Protein AF-0000000084948278 (afdb_homodimer)

Organism: Flavobacterium columnare (strain ATCC 49512 / CIP 103533 / TG 44/87) (NCBI:txid1041826)

Sequence (436 aa):
MIMINELKKLYKKIFVKELPMYQRIDGFWVQYVNKKSIENRFEFFKQICDGKDIIHFGCNDWPIFKPEYNLHIFLSKVTRSIHGFDVDVEGLEHLKAHVDQPYFSNFNDLKENRYDICIVPETIEHVDNVRTFLEGIESVNAQTFYITAPNCFSKRHIKRNHYEDDSFIEIVHPDHNYWFSPFTLKNVIEKYTSLKVEEILLLEGDTMVCCRAVKTNAMIMINELKKLYKKIFVKELPMYQRIDGFWVQYVNKKSIENRFEFFKQICDGKDIIHFGCNDWPIFKPEYNLHIFLSKVTRSIHGFDVDVEGLEHLKAHVDQPYFSNFNDLKENRYDICIVPETIEHVDNVRTFLEGIESVNAQTFYITAPNCFSKRHIKRNHYEDDSFIEIVHPDHNYWFSPFTLKNVIEKYTSLKVEEILLLEGDTMVCCRAVKTNA

Nearest PDB structures (foldseek):
  8gzf-assembly1_A  TM=6.384E-01  e=8.258E-06  Homo sapiens
  4qnu-assembly1_A  TM=5.700E-01  e=2.543E-06  Escherichia coli APEC O1
  4qnu-assembly8_H  TM=5.704E-01  e=2.706E-06  Escherichia coli APEC O1
  8x8i-assembly1_C  TM=5.701E-01  e=5.351E-06  Acinetobacter baumannii
  8x8i-assembly1_B  TM=5.511E-01  e=1.356E-05  Acinetobacter baumannii

Solvent-accessible surface area (backbone atoms only — not comparable to full-atom values): 23169 Å² total; per-residue (Å²): 114,69,67,58,54,52,45,47,53,48,40,46,64,69,65,50,70,76,71,57,57,74,78,72,49,68,68,75,33,49,40,80,35,67,34,44,77,42,55,55,51,68,61,52,53,44,64,76,38,48,65,29,36,33,36,32,35,52,45,54,50,81,88,71,66,45,77,93,74,32,64,50,60,60,43,57,76,46,28,67,39,57,34,33,28,35,79,53,59,72,47,46,59,59,46,41,76,76,47,87,54,63,70,40,67,51,73,78,78,42,70,88,50,75,28,53,32,35,38,31,54,68,37,68,36,56,50,55,34,53,37,64,51,44,42,51,59,64,67,49,48,45,60,34,36,39,42,24,30,54,17,53,79,14,69,63,57,54,64,52,36,44,82,52,89,52,32,39,39,38,69,43,65,81,66,42,40,40,38,29,39,73,57,22,48,51,43,42,48,43,72,51,36,70,37,43,71,77,44,37,35,23,26,49,72,37,40,25,29,32,36,35,27,30,71,58,81,128,114,69,65,59,55,51,44,47,53,47,41,46,66,70,64,51,71,76,69,56,56,72,78,72,50,67,68,74,33,50,41,80,35,66,35,45,78,42,56,55,52,67,60,52,52,43,64,76,39,48,66,29,37,31,38,32,36,52,46,56,49,81,88,71,67,46,78,94,74,33,64,52,61,59,40,57,75,48,28,68,39,57,34,35,28,35,78,53,60,72,48,47,59,59,48,41,78,78,46,88,54,63,72,41,68,50,74,80,78,43,70,87,51,74,29,52,31,35,37,31,53,67,37,67,37,56,50,56,34,52,38,64,51,45,42,51,58,64,67,49,49,44,60,34,34,41,43,24,32,54,18,54,80,15,67,62,56,53,64,51,36,45,81,53,90,52,31,38,38,42,70,43,64,80,67,38,39,40,38,27,39,71,58,21,48,51,43,42,48,42,70,51,37,70,36,43,70,78,44,36,33,24,25,48,72,36,39,26,28,32,36,36,28,31,71,58,81,125

InterPro domains:
  IPR029063 S-adenosyl-L-methionine-dependent methyltransferase superfamily [G3DSA:3.40.50.150] (20-204)
  IPR029063 S-adenosyl-L-methionine-dependent methyltransferase superfamily [SSF53335] (39-201)

Structure (mmCIF, N/CA/C/O backbone):
data_AF-0000000084948278-model_v1
#
loop_
_entity.id
_entity.type
_entity.pdbx_description
1 polymer 'Methyltransferase domain-containing protein'
#
loop_
_atom_site.group_PDB
_atom_site.id
_atom_site.type_symbol
_atom_site.label_atom_id
_atom_site.label_alt_id
_atom_site.label_comp_id
_atom_site.label_asym_id
_atom_site.label_entity_id
_atom_site.label_seq_id
_atom_site.pdbx_PDB_ins_code
_atom_site.Cartn_x
_atom_site.Cartn_y
_atom_site.Cartn_z
_atom_site.occupancy
_atom_site.B_iso_or_equiv
_atom_site.auth_seq_id
_atom_site.auth_comp_id
_atom_site.auth_asym_id
_atom_site.auth_atom_id
_atom_site.pdbx_PDB_model_num
ATOM 1 N N . MET A 1 1 ? 35.719 -34.5 22.312 1 43.5 1 MET A N 1
ATOM 2 C CA . MET A 1 1 ? 35.312 -34.156 20.953 1 43.5 1 MET A CA 1
ATOM 3 C C . MET A 1 1 ? 33.906 -33.562 20.938 1 43.5 1 MET A C 1
ATOM 5 O O . MET A 1 1 ? 33.656 -32.625 20.156 1 43.5 1 MET A O 1
ATOM 9 N N . ILE A 1 2 ? 33 -34 21.797 1 55.88 2 ILE A N 1
ATOM 10 C CA . ILE A 1 2 ? 31.656 -33.469 21.969 1 55.88 2 ILE A CA 1
ATOM 11 C C . ILE A 1 2 ? 31.688 -32.094 22.625 1 55.88 2 ILE A C 1
ATOM 13 O O . ILE A 1 2 ? 31 -31.172 22.188 1 55.88 2 ILE A O 1
ATOM 17 N N . MET A 1 3 ? 32.625 -31.859 23.547 1 58.88 3 MET A N 1
ATOM 18 C CA . MET A 1 3 ? 32.719 -30.594 24.266 1 58.88 3 MET A CA 1
ATOM 19 C C . MET A 1 3 ? 33.219 -29.484 23.344 1 58.88 3 MET A C 1
ATOM 21 O O . MET A 1 3 ? 32.812 -28.328 23.5 1 58.88 3 MET A O 1
ATOM 25 N N . ILE A 1 4 ? 34.125 -29.812 22.422 1 58.16 4 ILE A N 1
ATOM 26 C CA . ILE A 1 4 ? 34.656 -28.781 21.531 1 58.16 4 ILE A CA 1
ATOM 27 C C . ILE A 1 4 ? 33.594 -28.359 20.516 1 58.16 4 ILE A C 1
ATOM 29 O O . ILE A 1 4 ? 33.438 -27.172 20.219 1 58.16 4 ILE A O 1
ATOM 33 N N . ASN A 1 5 ? 32.75 -29.281 20.047 1 55.5 5 ASN A N 1
ATOM 34 C CA . ASN A 1 5 ? 31.703 -28.922 19.094 1 55.5 5 ASN A CA 1
ATOM 35 C C . ASN A 1 5 ? 30.609 -28.078 19.75 1 55.5 5 ASN A C 1
ATOM 37 O O . ASN A 1 5 ? 30.047 -27.188 19.109 1 55.5 5 ASN A O 1
ATOM 41 N N . GLU A 1 6 ? 30.25 -28.359 21 1 56.5 6 GLU A N 1
ATOM 42 C CA . GLU A 1 6 ? 29.297 -27.531 21.719 1 56.5 6 GLU A CA 1
ATOM 43 C C . GLU A 1 6 ? 29.875 -26.141 22 1 56.5 6 GLU A C 1
ATOM 45 O O . GLU A 1 6 ? 29.172 -25.141 21.938 1 56.5 6 GLU A O 1
ATOM 50 N N . LEU A 1 7 ? 31.125 -26.094 22.359 1 53 7 LEU A N 1
ATOM 51 C CA . LEU A 1 7 ? 31.766 -24.797 22.578 1 53 7 LEU A CA 1
ATOM 52 C C . LEU A 1 7 ? 31.844 -24 21.297 1 53 7 LEU A C 1
ATOM 54 O O . LEU A 1 7 ? 31.625 -22.781 21.297 1 53 7 LEU A O 1
ATOM 58 N N . LYS A 1 8 ? 32.062 -24.562 20.203 1 51.5 8 LYS A N 1
ATOM 59 C CA . LYS A 1 8 ? 32.094 -23.875 18.906 1 51.5 8 LYS A CA 1
ATOM 60 C C . LYS A 1 8 ? 30.688 -23.375 18.547 1 51.5 8 LYS A C 1
ATOM 62 O O . LYS A 1 8 ? 30.547 -22.266 18.047 1 51.5 8 LYS A O 1
ATOM 67 N N . LYS A 1 9 ? 29.703 -24.172 18.781 1 54.25 9 LYS A N 1
ATOM 68 C CA . LYS A 1 9 ? 28.328 -23.719 18.609 1 54.25 9 LYS A CA 1
ATOM 69 C C . LYS A 1 9 ? 28.016 -22.578 19.578 1 54.25 9 LYS A C 1
ATOM 71 O O . LYS A 1 9 ? 27.359 -21.594 19.188 1 54.25 9 LYS A O 1
ATOM 76 N N . LEU A 1 10 ? 28.391 -22.719 20.812 1 50.72 10 LEU A N 1
ATOM 77 C CA . LEU A 1 10 ? 28.25 -21.656 21.797 1 50.72 10 LEU A CA 1
ATOM 78 C C . LEU A 1 10 ? 29.109 -20.453 21.438 1 50.72 10 LEU A C 1
ATOM 80 O O . LEU A 1 10 ? 28.672 -19.312 21.594 1 50.72 10 LEU A O 1
ATOM 84 N N . TYR A 1 11 ? 30.391 -20.703 21.094 1 49.78 11 TYR A N 1
ATOM 85 C CA . TYR A 1 11 ? 31.266 -19.609 20.641 1 49.78 11 TYR A CA 1
ATOM 86 C C . TYR A 1 11 ? 30.688 -18.922 19.422 1 49.78 11 TYR A C 1
ATOM 88 O O . TYR A 1 11 ? 30.688 -17.688 19.344 1 49.78 11 TYR A O 1
ATOM 96 N N . LYS A 1 12 ? 30.375 -19.688 18.359 1 47.22 12 LYS A N 1
ATOM 97 C CA . LYS A 1 12 ? 29.734 -19.047 17.219 1 47.22 12 LYS A CA 1
ATOM 98 C C . LYS A 1 12 ? 28.453 -18.344 17.641 1 47.22 12 LYS A C 1
ATOM 100 O O . LYS A 1 12 ? 28.125 -17.266 17.109 1 47.22 12 LYS A O 1
ATOM 105 N N . LYS A 1 13 ? 27.766 -18.859 18.422 1 51.56 13 LYS A N 1
ATOM 106 C CA . LYS A 1 13 ? 26.578 -18.203 18.969 1 51.56 13 LYS A CA 1
ATOM 107 C C . LYS A 1 13 ? 26.953 -16.984 19.797 1 51.56 13 LYS A C 1
ATOM 109 O O . LYS A 1 13 ? 26.234 -15.977 19.797 1 51.56 13 LYS A O 1
ATOM 114 N N . ILE A 1 14 ? 27.844 -17.078 20.703 1 49.47 14 ILE A N 1
ATOM 115 C CA . ILE A 1 14 ? 28.281 -16.016 21.594 1 49.47 14 ILE A CA 1
ATOM 116 C C . ILE A 1 14 ? 29.094 -14.977 20.812 1 49.47 14 ILE A C 1
ATOM 118 O O . ILE A 1 14 ? 28.922 -13.773 21.016 1 49.47 14 ILE A O 1
ATOM 122 N N . PHE A 1 15 ? 30.172 -15.383 20 1 49.66 15 PHE A N 1
ATOM 123 C CA . PHE A 1 15 ? 31.109 -14.398 19.484 1 49.66 15 PHE A CA 1
ATOM 124 C C . PHE A 1 15 ? 30.75 -14 18.047 1 49.66 15 PHE A C 1
ATOM 126 O O . PHE A 1 15 ? 31.25 -12.992 17.547 1 49.66 15 PHE A O 1
ATOM 133 N N . VAL A 1 16 ? 30.422 -14.852 17.25 1 47.84 16 VAL A N 1
ATOM 134 C CA . VAL A 1 16 ? 30.266 -14.32 15.898 1 47.84 16 VAL A CA 1
ATOM 135 C C . VAL A 1 16 ? 28.906 -13.672 15.75 1 47.84 16 VAL A C 1
ATOM 137 O O . VAL A 1 16 ? 27.875 -14.359 15.742 1 47.84 16 VAL A O 1
ATOM 140 N N . LYS A 1 17 ? 28.828 -12.531 16.234 1 54.38 17 LYS A N 1
ATOM 141 C CA . LYS A 1 17 ? 27.672 -11.688 15.984 1 54.38 17 LYS A CA 1
ATOM 142 C C . LYS A 1 17 ? 27.234 -11.766 14.523 1 54.38 17 LYS A C 1
ATOM 144 O O . LYS A 1 17 ? 27.984 -11.398 13.625 1 54.38 17 LYS A O 1
ATOM 149 N N . GLU A 1 18 ? 26.25 -12.68 14.203 1 65.69 18 GLU A N 1
ATOM 150 C CA . GLU A 1 18 ? 25.75 -12.727 12.836 1 65.69 18 GLU A CA 1
ATOM 151 C C . GLU A 1 18 ? 25.422 -11.328 12.312 1 65.69 18 GLU A C 1
ATOM 153 O O . GLU A 1 18 ? 24.828 -10.516 13.031 1 65.69 18 GLU A O 1
ATOM 158 N N . LEU A 1 19 ? 26.141 -10.922 11.266 1 77.38 19 LEU A N 1
ATOM 159 C CA . LEU A 1 19 ? 25.875 -9.641 10.617 1 77.38 19 LEU A CA 1
ATOM 160 C C . LEU A 1 19 ? 24.391 -9.477 10.305 1 77.38 19 LEU A C 1
ATOM 162 O O . LEU A 1 19 ? 23.719 -10.453 9.961 1 77.38 19 LEU A O 1
ATOM 166 N N . PRO A 1 20 ? 23.969 -8.281 10.672 1 81.31 20 PRO A N 1
ATOM 167 C CA . PRO A 1 20 ? 22.578 -8.031 10.273 1 81.31 20 PRO A CA 1
ATOM 168 C C . PRO A 1 20 ? 22.328 -8.328 8.797 1 81.31 20 PRO A C 1
ATOM 170 O O . PRO A 1 20 ? 23.25 -8.305 7.988 1 81.31 20 PRO A O 1
ATOM 173 N N . MET A 1 21 ? 21.172 -8.719 8.453 1 81.44 21 MET A N 1
ATOM 174 C CA . MET A 1 21 ? 20.797 -9.188 7.125 1 81.44 21 MET A CA 1
ATOM 175 C C . MET A 1 21 ? 21.25 -8.195 6.055 1 81.44 21 MET A C 1
ATOM 177 O O . MET A 1 21 ? 21.734 -8.602 4.992 1 81.44 21 MET A O 1
ATOM 181 N N . TYR A 1 22 ? 21.047 -6.902 6.34 1 83.19 22 TYR A N 1
ATOM 182 C CA . TYR A 1 22 ? 21.328 -5.902 5.316 1 83.19 22 TYR A CA 1
ATOM 183 C C . TYR A 1 22 ? 22.812 -5.898 4.945 1 83.19 22 TYR A C 1
ATOM 185 O O . TYR A 1 22 ? 23.203 -5.355 3.908 1 83.19 22 TYR A O 1
ATOM 193 N N . GLN A 1 23 ? 23.625 -6.52 5.711 1 83.88 23 GLN A N 1
ATOM 194 C CA . GLN A 1 23 ? 25.047 -6.602 5.41 1 83.88 23 GLN A CA 1
ATOM 195 C C . GLN A 1 23 ? 25.391 -7.926 4.738 1 83.88 23 GLN A C 1
ATOM 197 O O . GLN A 1 23 ? 26.516 -8.125 4.289 1 83.88 23 GLN A O 1
ATOM 202 N N . ARG A 1 24 ? 24.391 -8.789 4.594 1 84.38 24 ARG A N 1
ATOM 203 C CA . ARG A 1 24 ? 24.672 -10.148 4.125 1 84.38 24 ARG A CA 1
ATOM 204 C C . ARG A 1 24 ? 24 -10.406 2.783 1 84.38 24 ARG A C 1
ATOM 206 O O . ARG A 1 24 ? 24.219 -11.461 2.176 1 84.38 24 ARG A O 1
ATOM 213 N N . ILE A 1 25 ? 23.25 -9.477 2.395 1 86.62 25 ILE A N 1
ATOM 214 C CA . ILE A 1 25 ? 22.484 -9.742 1.174 1 86.62 25 ILE A CA 1
ATOM 215 C C . ILE A 1 25 ? 22.859 -8.711 0.109 1 86.62 25 ILE A C 1
ATOM 217 O O . ILE A 1 25 ? 23.578 -7.742 0.394 1 86.62 25 ILE A O 1
ATOM 221 N N . ASP A 1 26 ? 22.438 -8.992 -1.151 1 86.5 26 ASP A N 1
ATOM 222 C CA . ASP A 1 26 ? 22.688 -8.086 -2.271 1 86.5 26 ASP A CA 1
ATOM 223 C C . ASP A 1 26 ? 22.125 -6.695 -1.99 1 86.5 26 ASP A C 1
ATOM 225 O O . ASP A 1 26 ? 20.984 -6.562 -1.517 1 86.5 26 ASP A O 1
ATOM 229 N N . GLY A 1 27 ? 22.906 -5.676 -2.281 1 89.19 27 GLY A N 1
ATOM 230 C CA . GLY A 1 27 ? 22.531 -4.285 -2.062 1 89.19 27 GLY A CA 1
ATOM 231 C C . GLY A 1 27 ? 21.266 -3.887 -2.799 1 89.19 27 GLY A C 1
ATOM 232 O O . GLY A 1 27 ? 20.625 -2.891 -2.451 1 89.19 27 GLY A O 1
ATOM 233 N N . PHE A 1 28 ? 20.875 -4.664 -3.799 1 90.31 28 PHE A N 1
ATOM 234 C CA . PHE A 1 28 ? 19.656 -4.426 -4.562 1 90.31 28 PHE A CA 1
ATOM 235 C C . PHE A 1 28 ? 18.438 -4.398 -3.645 1 90.31 28 PHE A C 1
ATOM 237 O O . PHE A 1 28 ? 17.531 -3.598 -3.842 1 90.31 28 PHE A O 1
ATOM 244 N N . TRP A 1 29 ? 18.484 -5.152 -2.572 1 92.94 29 TRP A N 1
ATOM 245 C CA . TRP A 1 29 ? 17.328 -5.359 -1.708 1 92.94 29 TRP A CA 1
ATOM 246 C C . TRP A 1 29 ? 17.359 -4.41 -0.515 1 92.94 29 TRP A C 1
ATOM 248 O O . TRP A 1 29 ? 16.406 -4.34 0.257 1 92.94 29 TRP A O 1
ATOM 258 N N . VAL A 1 30 ? 18.453 -3.748 -0.337 1 95.69 30 VAL A N 1
ATOM 259 C CA . VAL A 1 30 ? 18.672 -2.967 0.877 1 95.69 30 VAL A CA 1
ATOM 260 C C . VAL A 1 30 ? 18.375 -1.493 0.6 1 95.69 30 VAL A C 1
ATOM 262 O O . VAL A 1 30 ? 19.062 -0.864 -0.218 1 95.69 30 VAL A O 1
ATOM 265 N N . GLN A 1 31 ? 17.422 -0.916 1.233 1 97.31 31 GLN A N 1
ATOM 266 C CA . GLN A 1 31 ? 17.062 0.49 1.085 1 97.31 31 GLN A CA 1
ATOM 267 C C . GLN A 1 31 ? 17.328 1.266 2.373 1 97.31 31 GLN A C 1
ATOM 269 O O . GLN A 1 31 ? 16.734 0.963 3.416 1 97.31 31 GLN A O 1
ATOM 274 N N . TYR A 1 32 ? 18.156 2.248 2.311 1 96.19 32 TYR A N 1
ATOM 275 C CA . TYR A 1 32 ? 18.484 3.104 3.445 1 96.19 32 TYR A CA 1
ATOM 276 C C . TYR A 1 32 ? 17.672 4.383 3.422 1 96.19 32 TYR A C 1
ATOM 278 O O . TYR A 1 32 ? 17.594 5.07 2.398 1 96.19 32 TYR A O 1
ATOM 286 N N . VAL A 1 33 ? 17.031 4.645 4.551 1 97.38 33 VAL A N 1
ATOM 287 C CA . VAL A 1 33 ? 16.266 5.879 4.684 1 97.38 33 VAL A CA 1
ATOM 288 C C . VAL A 1 33 ? 16.703 6.629 5.941 1 97.38 33 VAL A C 1
ATOM 290 O O . VAL A 1 33 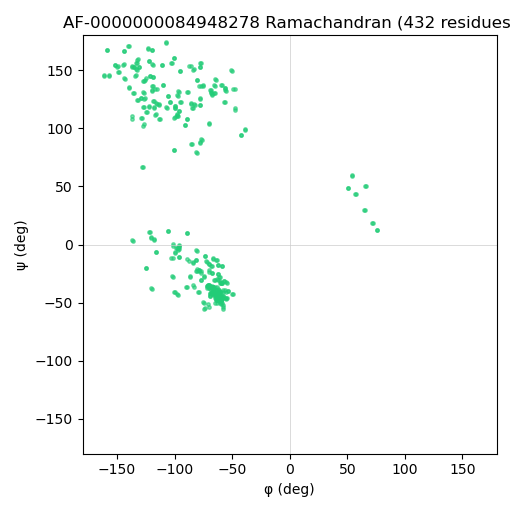? 16.625 6.098 7.051 1 97.38 33 VAL A O 1
ATOM 293 N N . ASN A 1 34 ? 17.25 7.875 5.742 1 98.12 34 ASN A N 1
ATOM 294 C CA . ASN A 1 34 ? 17.469 8.742 6.898 1 98.12 34 ASN A CA 1
ATOM 295 C C . ASN A 1 34 ? 16.141 9.211 7.5 1 98.12 34 ASN A C 1
ATOM 297 O O . ASN A 1 34 ? 15.211 9.547 6.773 1 98.12 34 ASN A O 1
ATOM 301 N N . LYS A 1 35 ? 16.078 9.086 8.828 1 98.25 35 LYS A N 1
ATOM 302 C CA . LYS A 1 35 ? 14.82 9.492 9.461 1 98.25 35 LYS A CA 1
ATOM 303 C C . LYS A 1 35 ? 15.07 10.141 10.82 1 98.25 35 LYS A C 1
ATOM 305 O O . LYS A 1 35 ? 16.141 9.945 11.414 1 98.25 35 LYS A O 1
ATOM 310 N N . LYS A 1 36 ? 14.148 10.961 11.234 1 98.19 36 LYS A N 1
ATOM 311 C CA . LYS A 1 36 ? 14.078 11.523 12.586 1 98.19 36 LYS A CA 1
ATOM 312 C C . LYS A 1 36 ? 12.719 11.25 13.227 1 98.19 36 LYS A C 1
ATOM 314 O O . LYS A 1 36 ? 11.688 11.305 12.547 1 98.19 36 LYS A O 1
ATOM 319 N N . SER A 1 37 ? 12.734 10.977 14.477 1 97.56 37 SER A N 1
ATOM 320 C CA . SER A 1 37 ? 11.492 10.734 15.195 1 97.56 37 SER A CA 1
ATOM 321 C C . SER A 1 37 ? 11.008 12 15.898 1 97.56 37 SER A C 1
ATOM 323 O O . SER A 1 37 ? 11.805 12.727 16.5 1 97.56 37 SER A O 1
ATOM 325 N N . ILE A 1 38 ? 9.781 12.281 15.711 1 97.38 38 ILE A N 1
ATOM 326 C CA . ILE A 1 38 ? 9.102 13.367 16.406 1 97.38 38 ILE A CA 1
ATOM 327 C C . ILE A 1 38 ? 7.852 12.828 17.109 1 97.38 38 ILE A C 1
ATOM 329 O O . ILE A 1 38 ? 6.984 12.227 16.469 1 97.38 38 ILE A O 1
ATOM 333 N N . GLU A 1 39 ? 7.664 13.008 18.312 1 94.38 39 GLU A N 1
ATOM 334 C CA . GLU A 1 39 ? 6.641 12.336 19.109 1 94.38 39 GLU A CA 1
ATOM 335 C C . GLU A 1 39 ? 5.254 12.891 18.812 1 94.38 39 GLU A C 1
ATOM 337 O O . GLU A 1 39 ? 4.359 12.148 18.391 1 94.38 39 GLU A O 1
ATOM 342 N N . ASN A 1 40 ? 5.059 14.172 18.938 1 96.06 40 ASN A N 1
ATOM 343 C CA . ASN A 1 40 ? 3.719 14.742 18.859 1 96.06 40 ASN A CA 1
ATOM 344 C C . ASN A 1 40 ? 3.422 15.289 17.469 1 96.06 40 ASN A C 1
ATOM 346 O O . ASN A 1 40 ? 3.967 16.312 17.062 1 96.06 40 ASN A O 1
ATOM 350 N N . ARG A 1 41 ? 2.557 14.625 16.812 1 96.12 41 ARG A N 1
ATOM 351 C CA . ARG A 1 41 ? 2.172 14.977 15.445 1 96.12 41 ARG A CA 1
ATOM 352 C C . ARG A 1 41 ? 1.488 16.344 15.398 1 96.12 41 ARG A C 1
ATOM 354 O O . ARG A 1 41 ? 1.774 17.156 14.523 1 96.12 41 ARG A O 1
ATOM 361 N N . PHE A 1 42 ? 0.588 16.656 16.328 1 97.38 42 PHE A N 1
ATOM 362 C CA . PHE A 1 42 ? -0.129 17.922 16.375 1 97.38 42 PHE A CA 1
ATOM 363 C C . PHE A 1 42 ? 0.833 19.078 16.594 1 97.38 42 PHE A C 1
ATOM 365 O O . PHE A 1 42 ? 0.761 20.094 15.891 1 97.38 42 PHE A O 1
ATOM 372 N N . GLU A 1 43 ? 1.671 18.875 17.531 1 97.81 43 GLU A N 1
ATOM 373 C CA . GLU A 1 43 ? 2.641 19.922 17.812 1 97.81 43 GLU A CA 1
ATOM 374 C C . GLU A 1 43 ? 3.574 20.156 16.641 1 97.81 43 GLU A C 1
ATOM 376 O O . GLU A 1 43 ? 3.957 21.297 16.344 1 97.81 43 GLU A O 1
ATOM 381 N N . PHE A 1 44 ? 3.996 19.141 15.992 1 98.69 44 PHE A N 1
ATOM 382 C CA . PHE A 1 44 ? 4.859 19.25 14.82 1 98.69 44 PHE A CA 1
ATOM 383 C C . PHE A 1 44 ? 4.195 20.094 13.734 1 98.69 44 PHE A C 1
ATOM 385 O O . PHE A 1 44 ? 4.785 21.047 13.234 1 98.69 44 PHE A O 1
ATOM 392 N N . PHE A 1 45 ? 2.92 19.734 13.375 1 98.81 45 PHE A N 1
ATOM 393 C CA . PHE A 1 45 ? 2.221 20.453 12.32 1 98.81 45 PHE A CA 1
ATOM 394 C C . PHE A 1 45 ? 1.933 21.891 12.742 1 98.81 45 PHE A C 1
ATOM 396 O O . PHE A 1 45 ? 1.949 22.812 11.914 1 98.81 45 PHE A O 1
ATOM 403 N N . LYS A 1 46 ? 1.588 22.062 14.031 1 98.75 46 LYS A N 1
ATOM 404 C CA . LYS A 1 46 ? 1.393 23.422 14.531 1 98.75 46 LYS A CA 1
ATOM 405 C C . LYS A 1 46 ? 2.625 24.281 14.281 1 98.75 46 LYS A C 1
ATOM 407 O O . LYS A 1 46 ? 2.512 25.406 13.789 1 98.75 46 LYS A O 1
ATOM 412 N N . GLN A 1 47 ? 3.738 23.766 14.57 1 98.62 47 GLN A N 1
ATOM 413 C CA . GLN A 1 47 ? 4.988 24.5 14.453 1 98.62 47 GLN A CA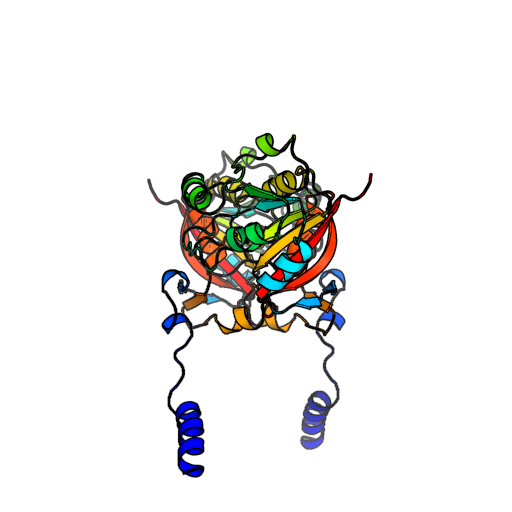 1
ATOM 414 C C . GLN A 1 47 ? 5.281 24.859 12.992 1 98.62 47 GLN A C 1
ATOM 416 O O . GLN A 1 47 ? 5.625 26 12.68 1 98.62 47 GLN A O 1
ATOM 421 N N . ILE A 1 48 ? 5.102 23.938 12.07 1 98.44 48 ILE A N 1
ATOM 422 C CA . ILE A 1 48 ? 5.535 24.188 10.703 1 98.44 48 ILE A CA 1
ATOM 423 C C . ILE A 1 48 ? 4.496 25.031 9.977 1 98.44 48 ILE A C 1
ATOM 425 O O . ILE A 1 48 ? 4.824 25.75 9.016 1 98.44 48 ILE A O 1
ATOM 429 N N . CYS A 1 49 ? 3.248 25.016 10.438 1 98.75 49 CYS A N 1
ATOM 430 C CA . CYS A 1 49 ? 2.172 25.688 9.711 1 98.75 49 CYS A CA 1
ATOM 431 C C . CYS A 1 49 ? 1.858 27.047 10.328 1 98.75 49 CYS A C 1
ATOM 433 O O . CYS A 1 49 ? 1.072 27.812 9.773 1 98.75 49 CYS A O 1
ATOM 435 N N . ASP A 1 50 ? 2.463 27.359 11.453 1 98.88 50 ASP A N 1
ATOM 436 C CA . ASP A 1 50 ? 2.174 28.594 12.18 1 98.88 50 ASP A CA 1
ATOM 437 C C . ASP A 1 50 ? 2.398 29.828 11.289 1 98.88 50 ASP A C 1
ATOM 439 O O . ASP A 1 50 ? 3.48 30 10.727 1 98.88 50 ASP A O 1
ATOM 443 N N . GLY A 1 51 ? 1.39 30.625 11.125 1 98.81 51 GLY A N 1
ATOM 444 C CA . GLY A 1 51 ? 1.459 31.859 10.359 1 98.81 51 GLY A CA 1
ATOM 445 C C . GLY A 1 51 ? 1.571 31.641 8.867 1 98.81 51 GLY A C 1
ATOM 446 O O . GLY A 1 51 ? 1.963 32.531 8.125 1 98.81 51 GLY A O 1
ATOM 447 N N . LYS A 1 52 ? 1.244 30.484 8.367 1 98.88 52 LYS A N 1
ATOM 448 C CA . LYS A 1 52 ? 1.424 30.156 6.961 1 98.88 52 LYS A CA 1
ATOM 449 C C . LYS A 1 52 ? 0.08 30.016 6.25 1 98.88 52 LYS A C 1
ATOM 451 O O . LYS A 1 52 ? -0.949 29.797 6.895 1 98.88 52 LYS A O 1
ATOM 456 N N . ASP A 1 53 ? 0.068 30.234 4.926 1 98.88 53 ASP A N 1
ATOM 457 C CA . ASP A 1 53 ? -1.043 29.859 4.059 1 98.88 53 ASP A CA 1
ATOM 458 C C . ASP A 1 53 ? -0.928 28.406 3.629 1 98.88 53 ASP A C 1
ATOM 460 O O . ASP A 1 53 ? 0.032 28.016 2.955 1 98.88 53 ASP A O 1
ATOM 464 N N . ILE A 1 54 ? -1.938 27.594 4.043 1 98.88 54 ILE A N 1
ATOM 465 C CA . ILE A 1 54 ? -1.751 26.156 3.805 1 98.88 54 ILE A CA 1
ATOM 466 C C . ILE A 1 54 ? -3.012 25.578 3.176 1 98.88 54 ILE A C 1
ATOM 468 O O . ILE A 1 54 ? -4.078 26.188 3.211 1 98.88 54 ILE A O 1
ATOM 472 N N . ILE A 1 55 ? -2.84 24.453 2.539 1 98.88 55 ILE A N 1
ATOM 473 C CA . ILE A 1 55 ? -3.953 23.609 2.146 1 98.88 55 ILE A CA 1
ATOM 474 C C . ILE A 1 55 ? -3.811 22.234 2.811 1 98.88 55 ILE A C 1
ATOM 476 O O . ILE A 1 55 ? -2.707 21.703 2.902 1 98.88 55 ILE A O 1
ATOM 480 N N . HIS A 1 56 ? -4.941 21.734 3.338 1 98.88 56 HIS A N 1
ATOM 481 C CA . HIS A 1 56 ? -5.016 20.453 4.051 1 98.88 56 HIS A CA 1
ATOM 482 C C . HIS A 1 56 ? -5.844 19.438 3.273 1 98.88 56 HIS A C 1
ATOM 484 O O . HIS A 1 56 ? -7.066 19.562 3.189 1 98.88 56 HIS A O 1
ATOM 490 N N . PHE A 1 57 ? -5.176 18.453 2.699 1 98.56 57 PHE A N 1
ATOM 491 C CA . PHE A 1 57 ? -5.844 17.359 2.02 1 98.56 57 PHE A CA 1
ATOM 492 C C . PHE A 1 57 ? -6.328 16.312 3.023 1 98.56 57 PHE A C 1
ATOM 494 O O . PHE A 1 57 ? -5.605 15.961 3.955 1 98.56 57 PHE A O 1
ATOM 501 N N . GLY A 1 58 ? -7.5 15.75 2.787 1 96.69 58 GLY A N 1
ATOM 502 C CA . GLY A 1 58 ? -8.094 14.844 3.754 1 96.69 58 GLY A CA 1
ATOM 503 C C . GLY A 1 58 ? -8.469 15.516 5.059 1 96.69 58 GLY A C 1
ATOM 504 O O . GLY A 1 58 ? -8.141 15.016 6.137 1 96.69 58 GLY A O 1
ATOM 505 N N . CYS A 1 59 ? -9.18 16.609 4.996 1 97.19 59 CYS A N 1
ATOM 506 C CA . CYS A 1 59 ? -9.312 17.5 6.141 1 97.19 59 CYS A CA 1
ATOM 507 C C . CYS A 1 59 ? -10.492 17.094 7.012 1 97.19 59 CYS A C 1
ATOM 509 O O . CYS A 1 59 ? -10.633 17.578 8.141 1 97.19 59 CYS A O 1
ATOM 511 N N . ASN A 1 60 ? -11.406 16.25 6.652 1 90.12 60 ASN A N 1
ATOM 512 C CA . ASN A 1 60 ? -12.641 15.961 7.371 1 90.12 60 ASN A CA 1
ATOM 513 C C . ASN A 1 60 ? -12.43 14.875 8.422 1 90.12 60 ASN A C 1
ATOM 515 O O . ASN A 1 60 ? -13.172 14.805 9.406 1 90.12 60 ASN A O 1
ATOM 519 N N . ASP A 1 61 ? -11.547 13.938 8.367 1 79.12 61 ASP A N 1
ATOM 520 C CA . ASP A 1 61 ? -11.383 12.766 9.219 1 79.12 61 ASP A CA 1
ATOM 521 C C . ASP A 1 61 ? -12.641 11.906 9.219 1 79.12 61 ASP A C 1
ATOM 523 O O . ASP A 1 61 ? -13.133 11.516 10.281 1 79.12 61 ASP A O 1
ATOM 527 N N . TRP A 1 62 ? -13.328 11.602 8.227 1 72.69 62 TRP A N 1
ATOM 528 C CA . TRP A 1 62 ? -14.531 10.789 8.172 1 72.69 62 TRP A CA 1
ATOM 529 C C . TRP A 1 62 ? -14.195 9.305 8.242 1 72.69 62 TRP A C 1
ATOM 531 O O . TRP A 1 62 ? -13.18 8.867 7.688 1 72.69 62 TRP A O 1
ATOM 541 N N . PRO A 1 63 ? -14.922 8.508 9.031 1 69.69 63 PRO A N 1
ATOM 542 C CA . PRO A 1 63 ? -16.219 8.742 9.68 1 69.69 63 PRO A CA 1
ATOM 543 C C . PRO A 1 63 ? -16.078 9.094 11.156 1 69.69 63 PRO A C 1
ATOM 545 O O . PRO A 1 63 ? -17.078 9.375 11.828 1 69.69 63 PRO A O 1
ATOM 548 N N . ILE A 1 64 ? -14.898 9.117 11.609 1 74.5 64 ILE A N 1
ATOM 549 C CA . ILE A 1 64 ? -14.75 9.422 13.023 1 74.5 64 ILE A CA 1
ATOM 550 C C . ILE A 1 64 ? -14.352 10.883 13.203 1 74.5 64 ILE A C 1
ATOM 552 O O . ILE A 1 64 ? -13.164 11.203 13.289 1 74.5 64 ILE A O 1
ATOM 556 N N . PHE A 1 65 ? -15.336 11.688 13.141 1 79.88 65 PHE A N 1
ATOM 557 C CA . PHE A 1 65 ? -15.086 13.109 13.297 1 79.88 65 PHE A CA 1
ATOM 558 C C . PHE A 1 65 ? -15.32 13.547 14.742 1 79.88 65 PHE A C 1
ATOM 560 O O . PHE A 1 65 ? -16.422 13.391 15.273 1 79.88 65 PHE A O 1
ATOM 567 N N . LYS A 1 66 ? -14.328 13.953 15.359 1 86 66 LYS A N 1
ATOM 568 C CA . LYS A 1 66 ? -14.352 14.641 16.641 1 86 66 LYS A CA 1
ATOM 569 C C . LYS A 1 66 ? -13.633 15.992 16.562 1 86 66 LYS A C 1
ATOM 571 O O . LYS A 1 66 ? -12.414 16.047 16.422 1 86 66 LYS A O 1
ATOM 576 N N . PRO A 1 67 ? -14.453 17.094 16.734 1 90.44 67 PRO A N 1
ATOM 577 C CA . PRO A 1 67 ? -13.875 18.438 16.531 1 90.44 67 PRO A CA 1
ATOM 578 C C . PRO A 1 67 ? -12.633 18.672 17.375 1 90.44 67 PRO A C 1
ATOM 580 O O . PRO A 1 67 ? -11.688 19.328 16.922 1 90.44 67 PRO A O 1
ATOM 583 N N . GLU A 1 68 ? -12.602 18.078 18.578 1 90.44 68 GLU A N 1
ATOM 584 C CA . GLU A 1 68 ? -11.508 18.344 19.516 1 90.44 68 GLU A CA 1
ATOM 585 C C . GLU A 1 68 ? -10.211 17.688 19.062 1 90.44 68 GLU A C 1
ATOM 587 O O . GLU A 1 68 ? -9.125 18.047 19.5 1 90.44 68 GLU A O 1
ATOM 592 N N . TYR A 1 69 ? -10.352 16.734 18.094 1 90.94 69 TYR A N 1
ATOM 593 C CA . TYR A 1 69 ? -9.18 16 17.641 1 90.94 69 TYR A CA 1
ATOM 594 C C . TYR A 1 69 ? -8.953 16.172 16.156 1 90.94 69 TYR A C 1
ATOM 596 O O . TYR A 1 69 ? -8.148 15.453 15.547 1 90.94 69 TYR A O 1
ATOM 604 N N . ASN A 1 70 ? -9.688 17.094 15.578 1 95.19 70 ASN A N 1
ATOM 605 C CA . ASN A 1 70 ? -9.531 17.344 14.148 1 95.19 70 ASN A CA 1
ATOM 606 C C . ASN A 1 70 ? -8.352 18.266 13.852 1 95.19 70 ASN A C 1
ATOM 608 O O . ASN A 1 70 ? -8.305 19.391 14.352 1 95.19 70 ASN A O 1
ATOM 612 N N . LEU A 1 71 ? -7.457 17.734 13.094 1 97.06 71 LEU A N 1
ATOM 613 C CA . LEU A 1 71 ? -6.219 18.453 12.812 1 97.06 71 LEU A CA 1
ATOM 614 C C . LEU A 1 71 ? -6.512 19.766 12.094 1 97.06 71 LEU A C 1
ATOM 616 O O . LEU A 1 71 ? -5.852 20.781 12.344 1 97.06 71 LEU A O 1
ATOM 620 N N . HIS A 1 72 ? -7.477 19.781 11.164 1 98.12 72 HIS A N 1
ATOM 621 C CA . HIS A 1 72 ? -7.836 20.969 10.414 1 98.12 72 HIS A CA 1
ATOM 622 C C . HIS A 1 72 ? -8.305 22.094 11.336 1 98.12 72 HIS A C 1
ATOM 624 O O . HIS A 1 72 ? -7.84 23.234 11.234 1 98.12 72 HIS A O 1
ATOM 630 N N . ILE A 1 73 ? -9.195 21.75 12.227 1 97.62 73 ILE A N 1
ATOM 631 C CA . ILE A 1 73 ? -9.711 22.703 13.203 1 97.62 73 ILE A CA 1
ATOM 632 C C . ILE A 1 73 ? -8.57 23.203 14.086 1 97.62 73 ILE A C 1
ATOM 634 O O . ILE A 1 73 ? -8.453 24.406 14.344 1 97.62 73 ILE A O 1
ATOM 638 N N . PHE A 1 74 ? -7.754 22.297 14.492 1 98.06 74 PHE A N 1
ATOM 639 C CA . PHE A 1 74 ? -6.617 22.625 15.352 1 98.06 74 PHE A CA 1
ATOM 640 C C . PHE A 1 74 ? -5.684 23.609 14.664 1 98.06 74 PHE A C 1
ATOM 642 O O . PHE A 1 74 ? -5.305 24.625 15.258 1 98.06 74 PHE A O 1
ATOM 649 N N . LEU A 1 75 ? -5.375 23.391 13.414 1 98.69 75 LEU A N 1
ATOM 650 C CA . LEU A 1 75 ? -4.41 24.203 12.688 1 98.69 75 LEU A CA 1
ATOM 651 C C . LEU A 1 75 ? -5.023 25.547 12.281 1 98.69 75 LEU A C 1
ATOM 653 O O . LEU A 1 75 ? -4.305 26.531 12.07 1 98.69 75 LEU A O 1
ATOM 657 N N . SER A 1 76 ? -6.352 25.625 12.164 1 98.5 76 SER A N 1
ATOM 658 C CA . SER A 1 76 ? -7.023 26.844 11.758 1 98.5 76 SER A CA 1
ATOM 659 C C . SER A 1 76 ? -6.781 27.969 12.766 1 98.5 76 SER A C 1
ATOM 661 O O . SER A 1 76 ? -6.93 29.141 12.438 1 98.5 76 SER A O 1
ATOM 663 N N . LYS A 1 77 ? -6.371 27.609 13.93 1 98 77 LYS A N 1
ATOM 664 C CA . LYS A 1 77 ? -6.188 28.578 15.016 1 98 77 LYS A CA 1
ATOM 665 C C . LYS A 1 77 ? -4.824 29.25 14.922 1 98 77 LYS A C 1
ATOM 667 O O . LYS A 1 77 ? -4.586 30.266 15.578 1 98 77 LYS A O 1
ATOM 672 N N . VAL A 1 78 ? -3.926 28.688 14.148 1 98.5 78 VAL A N 1
ATOM 673 C CA . VAL A 1 78 ? -2.564 29.203 14.203 1 98.5 78 VAL A CA 1
ATOM 674 C C . VAL A 1 78 ? -2.111 29.609 12.805 1 98.5 78 VAL A C 1
ATOM 676 O O . VAL A 1 78 ? -1.153 30.375 12.656 1 98.5 78 VAL A O 1
ATOM 679 N N . THR A 1 79 ? -2.719 29.125 11.711 1 98.81 79 THR A N 1
ATOM 680 C CA . THR A 1 79 ? -2.332 29.422 10.336 1 98.81 79 THR A CA 1
ATOM 681 C C . THR A 1 79 ? -2.832 30.797 9.922 1 98.81 79 THR A C 1
ATOM 683 O O . THR A 1 79 ? -3.777 31.328 10.508 1 98.81 79 THR A O 1
ATOM 686 N N . ARG A 1 80 ? -2.092 31.453 8.938 1 98.75 80 ARG A N 1
ATOM 687 C CA . ARG A 1 80 ? -2.629 32.656 8.336 1 98.75 80 ARG A CA 1
ATOM 688 C C . ARG A 1 80 ? -3.908 32.375 7.559 1 98.75 80 ARG A C 1
ATOM 690 O O . ARG A 1 80 ? -4.887 33.125 7.664 1 98.75 80 ARG A O 1
ATOM 697 N N . SER A 1 81 ? -3.898 31.328 6.77 1 98.62 81 SER A N 1
ATOM 698 C CA . SER A 1 81 ? -5.086 30.781 6.125 1 98.62 81 SER A CA 1
ATOM 699 C C . SER A 1 81 ? -4.973 29.266 5.938 1 98.62 81 SER A C 1
ATOM 701 O O . SER A 1 81 ? -3.869 28.734 5.805 1 98.62 81 SER A O 1
ATOM 703 N N . ILE A 1 82 ? -6.094 28.609 5.988 1 98.75 82 ILE A N 1
ATOM 704 C CA . ILE A 1 82 ? -6.102 27.156 5.797 1 98.75 82 ILE A CA 1
ATOM 705 C C . ILE A 1 82 ? -7.266 26.766 4.891 1 98.75 82 ILE A C 1
ATOM 707 O O . ILE A 1 82 ? -8.43 26.875 5.281 1 98.75 82 ILE A O 1
ATOM 711 N N . HIS A 1 83 ? -6.973 26.328 3.66 1 98.69 83 HIS A N 1
ATOM 712 C CA . HIS A 1 83 ? -7.961 25.719 2.783 1 98.69 83 HIS A CA 1
ATOM 713 C C . HIS A 1 83 ? -8.062 24.219 3.035 1 98.69 83 HIS A C 1
ATOM 715 O O . HIS A 1 83 ? -7.152 23.625 3.619 1 98.69 83 HIS A O 1
ATOM 721 N N . GLY A 1 84 ? -9.234 23.641 2.734 1 98.38 84 GLY A N 1
ATOM 722 C CA . GLY A 1 84 ? -9.43 22.203 2.885 1 98.38 84 GLY A CA 1
ATOM 723 C C . GLY A 1 84 ? -9.766 21.5 1.581 1 98.38 84 GLY A C 1
ATOM 724 O O . GLY A 1 84 ? -10.453 22.078 0.727 1 98.38 84 GLY A O 1
ATOM 725 N N . PHE A 1 85 ? -9.273 20.312 1.446 1 98.12 85 PHE A N 1
ATOM 726 C CA . PHE A 1 85 ? -9.602 19.453 0.319 1 98.12 85 PHE A CA 1
ATOM 727 C C . PHE A 1 85 ? -10.039 18.078 0.804 1 98.12 85 PHE A C 1
ATOM 729 O O . PHE A 1 85 ? -9.352 17.438 1.606 1 98.12 85 PHE A O 1
ATOM 736 N N . ASP A 1 86 ? -11.156 17.688 0.372 1 97.06 86 ASP A N 1
ATOM 737 C CA . ASP A 1 86 ? -11.656 16.344 0.672 1 97.06 86 ASP A CA 1
ATOM 738 C C . ASP A 1 86 ? -12.688 15.898 -0.368 1 97.06 86 ASP A C 1
ATOM 740 O O . ASP A 1 86 ? -13.461 16.719 -0.868 1 97.06 86 ASP A O 1
ATOM 744 N N . VAL A 1 87 ? -12.688 14.609 -0.657 1 93.75 87 VAL A N 1
ATOM 745 C CA . VAL A 1 87 ? -13.641 14.094 -1.636 1 93.75 87 VAL A CA 1
ATOM 746 C C . VAL A 1 87 ? -15.016 13.938 -0.988 1 93.75 87 VAL A C 1
ATOM 748 O O . VAL A 1 87 ? -16.031 13.867 -1.684 1 93.75 87 VAL A O 1
ATOM 751 N N . ASP A 1 88 ? -15.008 13.812 0.336 1 92.38 88 ASP A N 1
ATOM 752 C CA . ASP A 1 88 ? -16.25 13.711 1.098 1 92.38 88 ASP A CA 1
ATOM 753 C C . ASP A 1 88 ? -16.938 15.07 1.229 1 92.38 88 ASP A C 1
ATOM 755 O O . ASP A 1 88 ? -16.812 15.734 2.264 1 92.38 88 ASP A O 1
ATOM 759 N N . VAL A 1 89 ? -17.812 15.422 0.281 1 92.94 89 VAL A N 1
ATOM 760 C CA . VAL A 1 89 ? -18.453 16.734 0.2 1 92.94 89 VAL A CA 1
ATOM 761 C C . VAL A 1 89 ? -19.375 16.953 1.4 1 92.94 89 VAL A C 1
ATOM 763 O O . VAL A 1 89 ? -19.438 18.047 1.95 1 92.94 89 VAL A O 1
ATOM 766 N N . GLU A 1 90 ? -20.047 15.922 1.808 1 90.88 90 GLU A N 1
ATOM 767 C CA . GLU A 1 90 ? -20.922 16.016 2.975 1 90.88 90 GLU A CA 1
ATOM 768 C C . GLU A 1 90 ? -20.125 16.359 4.23 1 90.88 90 GLU A C 1
ATOM 770 O O . GLU A 1 90 ? -20.562 17.172 5.051 1 90.88 90 GLU A O 1
ATOM 775 N N . GLY A 1 91 ? -18.969 15.664 4.406 1 91.62 91 GLY A N 1
ATOM 776 C CA . GLY A 1 91 ? -18.094 15.953 5.539 1 91.62 91 GLY A CA 1
ATOM 777 C C . GLY A 1 91 ? -17.578 17.375 5.555 1 91.62 91 GLY A C 1
ATOM 778 O O . GLY A 1 91 ? -17.438 17.984 6.621 1 91.62 91 GLY A O 1
ATOM 779 N N . LEU A 1 92 ? -17.391 17.969 4.375 1 93.31 92 LEU A N 1
ATOM 780 C CA . LEU A 1 92 ? -16.906 19.328 4.266 1 93.31 92 LEU A CA 1
ATOM 781 C C . LEU A 1 92 ? -17.938 20.328 4.793 1 93.31 92 LEU A C 1
ATOM 783 O O . LEU A 1 92 ? -17.578 21.328 5.406 1 93.31 92 LEU A O 1
ATOM 787 N N . GLU A 1 93 ? -19.172 20.062 4.582 1 90.75 93 GLU A N 1
ATOM 788 C CA . GLU A 1 93 ? -20.219 20.938 5.07 1 90.75 93 GLU A CA 1
ATOM 789 C C . GLU A 1 93 ? -20.219 21 6.598 1 90.75 93 GLU A C 1
ATOM 791 O O . GLU A 1 93 ? -20.438 22.078 7.172 1 90.75 93 GLU A O 1
ATOM 796 N N . HIS A 1 94 ? -19.938 19.891 7.199 1 89.75 94 HIS A N 1
ATOM 797 C CA . HIS A 1 94 ? -19.844 19.859 8.656 1 89.75 94 HIS A CA 1
ATOM 798 C C . HIS A 1 94 ? -18.641 20.641 9.148 1 89.75 94 HIS A C 1
ATOM 800 O O . HIS A 1 94 ? -18.719 21.359 10.148 1 89.75 94 HIS A O 1
ATOM 806 N N . LEU A 1 95 ? -17.578 20.453 8.445 1 93.56 95 LEU A N 1
ATOM 807 C CA . LEU A 1 95 ? -16.328 21.109 8.836 1 93.56 95 LEU A CA 1
ATOM 808 C C . LEU A 1 95 ? -16.469 22.625 8.688 1 93.56 95 LEU A C 1
ATOM 810 O O . LEU A 1 95 ? -15.859 23.391 9.453 1 93.56 95 LEU A O 1
ATOM 814 N N . LYS A 1 96 ? -17.266 23.094 7.758 1 93.44 96 LYS A N 1
ATOM 815 C CA . LYS A 1 96 ? -17.484 24.516 7.496 1 93.44 96 LYS A CA 1
ATOM 816 C C . LYS A 1 96 ? -18.062 25.219 8.719 1 93.44 96 LYS A C 1
ATOM 818 O O . LYS A 1 96 ? -17.797 26.406 8.938 1 93.44 96 LYS A O 1
ATOM 823 N N . ALA A 1 97 ? -18.75 24.5 9.484 1 93.06 97 ALA A N 1
ATOM 824 C CA . ALA A 1 97 ? -19.344 25.062 10.695 1 93.06 97 ALA A CA 1
ATOM 825 C C . ALA A 1 97 ? -18.281 25.391 11.734 1 93.06 97 ALA A C 1
ATOM 827 O O . ALA A 1 97 ? -18.5 26.234 12.602 1 93.06 97 ALA A O 1
ATOM 828 N N . HIS A 1 98 ? -17.219 24.766 11.633 1 94.94 98 HIS A N 1
ATOM 829 C CA . HIS A 1 98 ? -16.156 24.938 12.617 1 94.94 98 HIS A CA 1
ATOM 830 C C . HIS A 1 98 ? -15.07 25.891 12.102 1 94.94 98 HIS A C 1
ATOM 832 O O . HIS A 1 98 ? -14.445 26.594 12.883 1 94.94 98 HIS A O 1
ATOM 838 N N . VAL A 1 99 ? -14.727 25.781 10.891 1 96.69 99 VAL A N 1
ATOM 839 C CA . VAL A 1 99 ? -13.727 26.609 10.227 1 96.69 99 VAL A CA 1
ATOM 840 C C . VAL A 1 99 ? -14.305 27.188 8.938 1 96.69 99 VAL A C 1
ATOM 842 O O . VAL A 1 99 ? -14.461 26.469 7.949 1 96.69 99 VAL A O 1
ATOM 845 N N . ASP A 1 100 ? -14.555 28.484 8.953 1 95.12 100 ASP A N 1
ATOM 846 C CA . ASP A 1 100 ? -15.141 29.125 7.785 1 95.12 100 ASP A CA 1
ATOM 847 C C . ASP A 1 100 ? -14.07 29.531 6.781 1 95.12 100 ASP A C 1
ATOM 849 O O . ASP A 1 100 ? -13.562 30.656 6.824 1 95.12 100 ASP A O 1
ATOM 853 N N . GLN A 1 101 ? -13.672 28.672 5.914 1 96.25 101 GLN A N 1
ATOM 854 C CA . GLN A 1 101 ? -12.633 28.828 4.898 1 96.25 101 GLN A CA 1
ATOM 855 C C . GLN A 1 101 ? -13.016 28.094 3.611 1 96.25 101 GLN A C 1
ATOM 857 O O . GLN A 1 101 ? -13.984 27.328 3.584 1 96.25 101 GLN A O 1
ATOM 862 N N . PRO A 1 102 ? -12.305 28.359 2.484 1 97.12 102 PRO A N 1
ATOM 863 C CA . PRO A 1 102 ? -12.609 27.641 1.244 1 97.12 102 PRO A CA 1
ATOM 864 C C . PRO A 1 102 ? -12.32 26.141 1.341 1 97.12 102 PRO A C 1
ATOM 866 O O . PRO A 1 102 ? -11.328 25.75 1.955 1 97.12 102 PRO A O 1
ATOM 869 N N . TYR A 1 103 ? -13.227 25.391 0.832 1 97.69 103 TYR A N 1
ATOM 870 C CA . TYR A 1 103 ? -13.102 23.953 0.716 1 97.69 103 TYR A CA 1
ATOM 871 C C . TYR A 1 103 ? -13.219 23.5 -0.737 1 97.69 103 TYR A C 1
ATOM 873 O O . TYR A 1 103 ? -13.953 24.109 -1.519 1 97.69 103 TYR A O 1
ATOM 881 N N . PHE A 1 104 ? -12.461 22.469 -1.072 1 97.5 104 PHE A N 1
ATOM 882 C CA . PHE A 1 104 ? -12.422 21.969 -2.441 1 97.5 104 PHE A CA 1
ATOM 883 C C . PHE A 1 104 ? -12.555 20.453 -2.465 1 97.5 104 PHE A C 1
ATOM 885 O O . PHE A 1 104 ? -12.289 19.781 -1.467 1 97.5 104 PHE A O 1
ATOM 892 N N . SER A 1 105 ? -13.031 19.922 -3.615 1 96.56 105 SER A N 1
ATOM 893 C CA . SER A 1 105 ? -13.148 18.469 -3.795 1 96.56 105 SER A CA 1
ATOM 894 C C . SER A 1 105 ? -12.656 18.047 -5.176 1 96.56 105 SER A C 1
ATOM 896 O O . SER A 1 105 ? -12.75 16.875 -5.539 1 96.56 105 SER A O 1
ATOM 898 N N . ASN A 1 106 ? -12.172 19.031 -5.887 1 96.25 106 ASN A N 1
ATOM 899 C CA . ASN A 1 106 ? -11.633 18.812 -7.223 1 96.25 106 ASN A CA 1
ATOM 900 C C . ASN A 1 106 ? -10.32 19.562 -7.422 1 96.25 106 ASN A C 1
ATOM 902 O O . ASN A 1 106 ? -10.234 20.766 -7.137 1 96.25 106 ASN A O 1
ATOM 906 N N . PHE A 1 107 ? -9.305 18.875 -7.914 1 96.31 107 PHE A N 1
ATOM 907 C CA . PHE A 1 107 ? -7.977 19.453 -8.086 1 96.31 107 PHE A CA 1
ATOM 908 C C . PHE A 1 107 ? -8.023 20.672 -9 1 96.31 107 PHE A C 1
ATOM 910 O O . PHE A 1 107 ? -7.25 21.609 -8.836 1 96.31 107 PHE A O 1
ATOM 917 N N . ASN A 1 108 ? -8.898 20.672 -9.969 1 95.12 108 ASN A N 1
ATOM 918 C CA . ASN A 1 108 ? -8.992 21.734 -10.953 1 95.12 108 ASN A CA 1
ATOM 919 C C . ASN A 1 108 ? -9.352 23.078 -10.289 1 95.12 108 ASN A C 1
ATOM 921 O O . ASN A 1 108 ? -9.039 24.141 -10.828 1 95.12 108 ASN A O 1
ATOM 925 N N . ASP A 1 109 ? -9.984 23.031 -9.172 1 96.56 109 ASP A N 1
ATOM 926 C CA . ASP A 1 109 ? -10.438 24.234 -8.492 1 96.56 109 ASP A CA 1
ATOM 927 C C . ASP A 1 109 ? -9.305 24.875 -7.703 1 96.56 109 ASP A C 1
ATOM 929 O O . ASP A 1 109 ? -9.461 25.969 -7.16 1 96.56 109 ASP A O 1
ATOM 933 N N . LEU A 1 110 ? -8.148 24.203 -7.684 1 97.25 110 LEU A N 1
ATOM 934 C CA . LEU A 1 110 ? -7.031 24.688 -6.879 1 97.25 110 LEU A CA 1
ATOM 935 C C . LEU A 1 110 ? -6.062 25.5 -7.727 1 97.25 110 LEU A C 1
ATOM 937 O O . LEU A 1 110 ? -5.113 26.078 -7.203 1 97.25 110 LEU A O 1
ATOM 941 N N . LYS A 1 111 ? -6.223 25.609 -9 1 93.06 111 LYS A N 1
ATOM 942 C CA . LYS A 1 111 ? -5.254 26.094 -9.977 1 93.06 111 LYS A CA 1
ATOM 943 C C . LYS A 1 111 ? -4.871 27.547 -9.703 1 93.06 111 LYS A C 1
ATOM 945 O O . LYS A 1 111 ? -3.74 27.953 -9.961 1 93.06 111 LYS A O 1
ATOM 950 N N . GLU A 1 112 ? -5.73 28.375 -9.156 1 94.38 112 GLU A N 1
ATOM 951 C CA . GLU A 1 112 ? -5.461 29.812 -8.977 1 94.38 112 GLU A CA 1
ATOM 952 C C . GLU A 1 112 ? -4.949 30.094 -7.566 1 94.38 112 GLU A C 1
ATOM 954 O O . GLU A 1 112 ? -4.629 31.25 -7.242 1 94.38 112 GLU A O 1
ATOM 959 N N . ASN A 1 113 ? -4.863 29.109 -6.742 1 97.75 113 ASN A N 1
ATOM 960 C CA . ASN A 1 113 ? -4.438 29.281 -5.359 1 97.75 113 ASN A CA 1
ATOM 961 C C . ASN A 1 113 ? -2.941 29.016 -5.195 1 97.75 113 ASN A C 1
ATOM 963 O O . ASN A 1 113 ? -2.348 28.281 -5.98 1 97.75 113 ASN A O 1
ATOM 967 N N . ARG A 1 114 ? -2.354 29.703 -4.25 1 98.25 114 ARG A N 1
ATOM 968 C CA . ARG A 1 114 ? -0.957 29.516 -3.871 1 98.25 114 ARG A CA 1
ATOM 969 C C . ARG A 1 114 ? -0.826 29.281 -2.371 1 98.25 114 ARG A C 1
ATOM 971 O O . ARG A 1 114 ? -1.498 29.938 -1.573 1 98.25 114 ARG A O 1
ATOM 978 N N . TYR A 1 115 ? 0.063 28.375 -2.004 1 98.81 115 TYR A N 1
ATOM 979 C CA . TYR A 1 115 ? 0.229 28.047 -0.594 1 98.81 115 TYR A CA 1
ATOM 980 C C . TYR A 1 115 ? 1.704 28.016 -0.21 1 98.81 115 TYR A C 1
ATOM 982 O O . TYR A 1 115 ? 2.564 27.734 -1.052 1 98.81 115 TYR A O 1
ATOM 990 N N . ASP A 1 116 ? 1.966 28.328 1.05 1 98.81 116 ASP A N 1
ATOM 991 C CA . ASP A 1 116 ? 3.289 28.031 1.599 1 98.81 116 ASP A CA 1
ATOM 992 C C . ASP A 1 116 ? 3.504 26.531 1.758 1 98.81 116 ASP A C 1
ATOM 994 O O . ASP A 1 116 ? 4.578 26.016 1.441 1 98.81 116 ASP A O 1
ATOM 998 N N . ILE A 1 117 ? 2.494 25.859 2.23 1 98.88 117 ILE A N 1
ATOM 999 C CA . ILE A 1 117 ? 2.623 24.453 2.59 1 98.88 117 ILE A CA 1
ATOM 1000 C C . ILE A 1 117 ? 1.376 23.688 2.145 1 98.88 117 ILE A C 1
ATOM 1002 O O . ILE A 1 117 ? 0.255 24.188 2.295 1 98.88 117 ILE A O 1
ATOM 1006 N N . CYS A 1 118 ? 1.56 22.578 1.565 1 98.94 118 CYS A N 1
ATOM 1007 C CA . CYS A 1 118 ? 0.532 21.562 1.316 1 98.94 118 CYS A CA 1
ATOM 1008 C C . CYS A 1 118 ? 0.711 20.375 2.234 1 98.94 118 CYS A C 1
ATOM 1010 O O . CYS A 1 118 ? 1.742 19.688 2.191 1 98.94 118 CYS A O 1
ATOM 1012 N N . ILE A 1 119 ? -0.298 20.109 3.102 1 98.94 119 ILE A N 1
ATOM 1013 C CA . ILE A 1 119 ? -0.195 18.938 3.965 1 98.94 119 ILE A CA 1
ATOM 1014 C C . ILE A 1 119 ? -1.217 17.891 3.533 1 98.94 119 ILE A C 1
ATOM 1016 O O . ILE A 1 119 ? -2.352 18.234 3.184 1 98.94 119 ILE A O 1
ATOM 1020 N N . VAL A 1 120 ? -0.793 16.641 3.496 1 98.75 120 VAL A N 1
ATOM 1021 C CA . VAL A 1 120 ? -1.593 15.477 3.129 1 98.75 120 VAL A CA 1
ATOM 1022 C C . VAL A 1 120 ? -1.481 14.406 4.211 1 98.75 120 VAL A C 1
ATOM 1024 O O . VAL A 1 120 ? -0.975 13.312 3.963 1 98.75 120 VAL A O 1
ATOM 1027 N N . PRO A 1 121 ? -1.987 14.656 5.395 1 97.81 121 PRO A N 1
ATOM 1028 C CA . PRO A 1 121 ? -1.854 13.703 6.5 1 97.81 121 PRO A CA 1
ATOM 1029 C C . PRO A 1 121 ? -2.826 12.531 6.391 1 97.81 121 PRO A C 1
ATOM 1031 O O . PRO A 1 121 ? -4.043 12.734 6.324 1 97.81 121 PRO A O 1
ATOM 1034 N N . GLU A 1 122 ? -2.271 11.297 6.434 1 94.44 122 GLU A N 1
ATOM 1035 C CA . GLU A 1 122 ? -3.041 10.07 6.586 1 94.44 122 GLU A CA 1
ATOM 1036 C C . GLU A 1 122 ? -4.188 10.008 5.578 1 94.44 122 GLU A C 1
ATOM 1038 O O . GLU A 1 122 ? -5.332 9.75 5.949 1 94.44 122 GLU A O 1
ATOM 1043 N N . THR A 1 123 ? -3.951 10.258 4.336 1 97.12 123 THR A N 1
ATOM 1044 C CA . THR A 1 123 ? -4.938 10.25 3.262 1 97.12 123 THR A CA 1
ATOM 1045 C C . THR A 1 123 ? -4.57 9.219 2.193 1 97.12 123 THR A C 1
ATOM 1047 O O . THR A 1 123 ? -5.43 8.477 1.72 1 97.12 123 THR A O 1
ATOM 1050 N N . ILE A 1 124 ? -3.279 9.102 1.922 1 98.38 124 ILE A N 1
ATOM 1051 C CA . ILE A 1 124 ? -2.799 8.375 0.75 1 98.38 124 ILE A CA 1
ATOM 1052 C C . ILE A 1 124 ? -3.102 6.891 0.904 1 98.38 124 ILE A C 1
ATOM 1054 O O . ILE A 1 124 ? -3.283 6.18 -0.089 1 98.38 124 ILE A O 1
ATOM 1058 N N . GLU A 1 125 ? -3.258 6.355 2.117 1 98.19 125 GLU A N 1
ATOM 1059 C CA . GLU A 1 125 ? -3.545 4.945 2.367 1 98.19 125 GLU A CA 1
ATOM 1060 C C . GLU A 1 125 ? -4.988 4.605 2.01 1 98.19 125 GLU A C 1
ATOM 1062 O O . GLU A 1 125 ? -5.352 3.432 1.914 1 98.19 125 GLU A O 1
ATOM 1067 N N . HIS A 1 126 ? -5.805 5.621 1.73 1 96.81 126 HIS A N 1
ATOM 1068 C CA . HIS A 1 126 ? -7.219 5.426 1.418 1 96.81 126 HIS A CA 1
ATOM 1069 C C . HIS A 1 126 ? -7.473 5.543 -0.081 1 96.81 126 HIS A C 1
ATOM 1071 O O . HIS A 1 126 ? -8.562 5.219 -0.559 1 96.81 126 HIS A O 1
ATOM 1077 N N . VAL A 1 127 ? -6.504 6.02 -0.817 1 97.31 127 VAL A N 1
ATOM 1078 C CA . VAL A 1 127 ? -6.809 6.359 -2.203 1 97.31 127 VAL A CA 1
ATOM 1079 C C . VAL A 1 127 ? -6.73 5.105 -3.072 1 97.31 127 VAL A C 1
ATOM 1081 O O . VAL A 1 127 ? -5.941 4.199 -2.797 1 97.31 127 VAL A O 1
ATOM 1084 N N . ASP A 1 128 ? -7.516 5.109 -4.133 1 97.56 128 ASP A N 1
ATOM 1085 C CA . ASP A 1 128 ? -7.633 3.934 -4.988 1 97.56 128 ASP A CA 1
ATOM 1086 C C . ASP A 1 128 ? -6.492 3.875 -6.004 1 97.56 128 ASP A C 1
ATOM 1088 O O . ASP A 1 128 ? -6.051 2.791 -6.387 1 97.56 128 ASP A O 1
ATOM 1092 N N . ASN A 1 129 ? -6.055 5.059 -6.516 1 98.56 129 ASN A N 1
ATOM 1093 C CA . ASN A 1 129 ? -4.969 5.176 -7.484 1 98.56 129 ASN A CA 1
ATOM 1094 C C . ASN A 1 129 ? -3.9 6.156 -7.016 1 98.56 129 ASN A C 1
ATOM 1096 O O . ASN A 1 129 ? -4.035 7.367 -7.203 1 98.56 129 ASN A O 1
ATOM 1100 N N . VAL A 1 130 ? -2.764 5.641 -6.535 1 98.75 130 VAL A N 1
ATOM 1101 C CA . VAL A 1 130 ? -1.729 6.398 -5.84 1 98.75 130 VAL A CA 1
ATOM 1102 C C . VAL A 1 130 ? -1.027 7.332 -6.824 1 98.75 130 VAL A C 1
ATOM 1104 O O . VAL A 1 130 ? -0.837 8.516 -6.535 1 98.75 130 VAL A O 1
ATOM 1107 N N . ARG A 1 131 ? -0.682 6.844 -8.023 1 98.75 131 ARG A N 1
ATOM 1108 C CA . ARG A 1 131 ? -0 7.719 -8.969 1 98.75 131 ARG A CA 1
ATOM 1109 C C . ARG A 1 131 ? -0.862 8.93 -9.32 1 98.75 131 ARG A C 1
ATOM 1111 O O . ARG A 1 131 ? -0.405 10.07 -9.234 1 98.75 131 ARG A O 1
ATOM 1118 N N . THR A 1 132 ? -2.086 8.648 -9.688 1 98.44 132 THR A N 1
ATOM 1119 C CA . THR A 1 132 ? -2.99 9.727 -10.078 1 98.44 132 THR A CA 1
ATOM 1120 C C . THR A 1 132 ? -3.15 10.734 -8.938 1 98.44 132 THR A C 1
ATOM 1122 O O . THR A 1 132 ? -3.145 11.945 -9.164 1 98.44 132 THR A O 1
ATOM 1125 N N . PHE A 1 133 ? -3.326 10.203 -7.734 1 98.62 133 PHE A N 1
ATOM 1126 C CA . PHE A 1 133 ? -3.473 11.062 -6.562 1 98.62 133 PHE A CA 1
ATOM 1127 C C . PHE A 1 133 ? -2.246 11.945 -6.383 1 98.62 133 PHE A C 1
ATOM 1129 O O . PHE A 1 133 ? -2.371 13.164 -6.203 1 98.62 133 PHE A O 1
ATOM 1136 N N . LEU A 1 134 ? -1.014 11.383 -6.48 1 98.81 134 LEU A N 1
ATOM 1137 C CA . LEU A 1 134 ? 0.234 12.102 -6.266 1 98.81 134 LEU A CA 1
ATOM 1138 C C . LEU A 1 134 ? 0.462 13.133 -7.371 1 98.81 134 LEU A C 1
ATOM 1140 O O . LEU A 1 134 ? 1.006 14.211 -7.121 1 98.81 134 LEU A O 1
ATOM 1144 N N . GLU A 1 135 ? 0.083 12.781 -8.586 1 98.38 135 GLU A N 1
ATOM 1145 C CA . GLU A 1 135 ? 0.146 13.75 -9.672 1 98.38 135 GLU A CA 1
ATOM 1146 C C . GLU A 1 135 ? -0.754 14.953 -9.391 1 98.38 135 GLU A C 1
ATOM 1148 O O . GLU A 1 135 ? -0.39 16.094 -9.695 1 98.38 135 GLU A O 1
ATOM 1153 N N . GLY A 1 136 ? -1.954 14.695 -8.867 1 98 136 GLY A N 1
ATOM 1154 C CA . GLY A 1 136 ? -2.812 15.773 -8.406 1 98 136 GLY A CA 1
ATOM 1155 C C . GLY A 1 136 ? -2.168 16.625 -7.332 1 98 136 GLY A C 1
ATOM 1156 O O . GLY A 1 136 ? -2.186 17.859 -7.418 1 98 136 GLY A O 1
ATOM 1157 N N . ILE A 1 137 ? -1.553 16 -6.32 1 98.56 137 ILE A N 1
ATOM 1158 C CA . ILE A 1 137 ? -0.884 16.703 -5.23 1 98.56 137 ILE A CA 1
ATOM 1159 C C . ILE A 1 137 ? 0.23 17.578 -5.789 1 98.56 137 ILE A C 1
ATOM 1161 O O . ILE A 1 137 ? 0.374 18.734 -5.391 1 98.56 137 ILE A O 1
ATOM 1165 N N . GLU A 1 138 ? 0.988 17.047 -6.688 1 97.5 138 GLU A N 1
ATOM 1166 C CA . GLU A 1 138 ? 2.09 17.781 -7.297 1 97.5 138 GLU A CA 1
ATOM 1167 C C . GLU A 1 138 ? 1.59 19.031 -8 1 97.5 138 GLU A C 1
ATOM 1169 O O . GLU A 1 138 ? 2.297 20.047 -8.062 1 97.5 138 GLU A O 1
ATOM 1174 N N . SER A 1 139 ? 0.42 19 -8.562 1 97.56 139 SER A N 1
ATOM 1175 C CA . SER A 1 139 ? -0.118 20.109 -9.336 1 97.56 139 SER A CA 1
ATOM 1176 C C . SER A 1 139 ? -0.475 21.297 -8.445 1 97.56 139 SER A C 1
ATOM 1178 O O . SER A 1 139 ? -0.691 22.406 -8.93 1 97.56 139 SER A O 1
ATOM 1180 N N . VAL A 1 140 ? -0.59 21.062 -7.137 1 98.19 140 VAL A N 1
ATOM 1181 C CA . VAL A 1 140 ? -0.872 22.141 -6.188 1 98.19 140 VAL A CA 1
ATOM 1182 C C . VAL A 1 140 ? 0.295 23.125 -6.16 1 98.19 140 VAL A C 1
ATOM 1184 O O . VAL A 1 140 ? 1.459 22.719 -6.121 1 98.19 140 VAL A O 1
ATOM 1187 N N . ASN A 1 141 ? -0.063 24.391 -6.289 1 98.25 141 ASN A N 1
ATOM 1188 C CA . ASN A 1 141 ? 0.965 25.422 -6.188 1 98.25 141 ASN A CA 1
ATOM 1189 C C . ASN A 1 141 ? 1.355 25.688 -4.734 1 98.25 141 ASN A C 1
ATOM 1191 O O . ASN A 1 141 ? 0.826 26.594 -4.102 1 98.25 141 ASN A O 1
ATOM 1195 N N . ALA A 1 142 ? 2.289 24.969 -4.207 1 98.62 142 ALA A N 1
ATOM 1196 C CA . ALA A 1 142 ? 2.807 25.078 -2.846 1 98.62 142 ALA A CA 1
ATOM 1197 C C . ALA A 1 142 ? 4.328 24.984 -2.828 1 98.62 142 ALA A C 1
ATOM 1199 O O . ALA A 1 142 ? 4.93 24.391 -3.727 1 98.62 142 ALA A O 1
ATOM 1200 N N . GLN A 1 143 ? 4.938 25.594 -1.847 1 98.19 143 GLN A N 1
ATOM 1201 C CA . GLN A 1 143 ? 6.395 25.578 -1.747 1 98.19 143 GLN A CA 1
ATOM 1202 C C . GLN A 1 143 ? 6.902 24.266 -1.184 1 98.19 143 GLN A C 1
ATOM 1204 O O . GLN A 1 143 ? 7.961 23.781 -1.583 1 98.19 143 GLN A O 1
ATOM 1209 N N . THR A 1 144 ? 6.215 23.75 -0.198 1 98.75 144 THR A N 1
ATOM 1210 C CA . THR A 1 144 ? 6.613 22.531 0.486 1 98.75 144 THR A CA 1
ATOM 1211 C C . THR A 1 144 ? 5.418 21.609 0.673 1 98.75 144 THR A C 1
ATOM 1213 O O . THR A 1 144 ? 4.293 22.062 0.87 1 98.75 144 THR A O 1
ATOM 1216 N N . PHE A 1 145 ? 5.684 20.344 0.583 1 98.94 145 PHE A N 1
ATOM 1217 C CA . PHE A 1 145 ? 4.668 19.312 0.755 1 98.94 145 PHE A CA 1
ATOM 1218 C C . PHE A 1 145 ? 5.016 18.391 1.927 1 98.94 145 PHE A C 1
ATOM 1220 O O . PHE A 1 145 ? 6.172 17.984 2.084 1 98.94 145 PHE A O 1
ATOM 1227 N N . TYR A 1 146 ? 4.066 18.125 2.814 1 98.94 146 TYR A N 1
ATOM 1228 C CA . TYR A 1 146 ? 4.18 17.094 3.852 1 98.94 146 TYR A CA 1
ATOM 1229 C C . TYR A 1 146 ? 3.148 16 3.645 1 98.94 146 TYR A C 1
ATOM 1231 O O . TYR A 1 146 ? 1.946 16.219 3.809 1 98.94 146 TYR A O 1
ATOM 1239 N N . ILE A 1 147 ? 3.588 14.844 3.305 1 98.94 147 ILE A N 1
ATOM 1240 C CA . ILE A 1 147 ? 2.725 13.703 3.02 1 98.94 147 ILE A CA 1
ATOM 1241 C C . ILE A 1 147 ? 2.967 12.602 4.047 1 98.94 147 ILE A C 1
ATOM 1243 O O . ILE A 1 147 ? 4.102 12.156 4.234 1 98.94 147 ILE A O 1
ATOM 1247 N N . THR A 1 148 ? 1.884 12.219 4.777 1 98.75 148 THR A N 1
ATOM 1248 C CA . THR A 1 148 ? 2.047 11.219 5.82 1 98.75 148 THR A CA 1
ATOM 1249 C C . THR A 1 148 ? 1.2 9.984 5.527 1 98.75 148 THR A C 1
ATOM 1251 O O . THR A 1 148 ? 0.216 10.062 4.789 1 98.75 148 THR A O 1
ATOM 1254 N N . ALA A 1 149 ? 1.588 8.867 6.035 1 98.62 149 ALA A N 1
ATOM 1255 C CA . ALA A 1 149 ? 0.861 7.605 6 1 98.62 149 ALA A CA 1
ATOM 1256 C C . ALA A 1 149 ? 1.209 6.738 7.207 1 98.62 149 ALA A C 1
ATOM 1258 O O . ALA A 1 149 ? 2.266 6.91 7.816 1 98.62 149 ALA A O 1
ATOM 1259 N N . PRO A 1 150 ? 0.298 5.844 7.613 1 98.31 150 PRO A N 1
ATOM 1260 C CA . PRO A 1 150 ? 0.652 4.926 8.695 1 98.31 150 PRO A CA 1
ATOM 1261 C C . PRO A 1 150 ? 1.875 4.07 8.375 1 98.31 150 PRO A C 1
ATOM 1263 O O . PRO A 1 150 ? 2.016 3.592 7.246 1 98.31 150 PRO A O 1
ATOM 1266 N N . ASN A 1 151 ? 2.744 3.922 9.336 1 98.56 151 ASN A N 1
ATOM 1267 C CA . ASN A 1 151 ? 3.994 3.18 9.227 1 98.56 151 ASN A CA 1
ATOM 1268 C C . ASN A 1 151 ? 3.807 1.707 9.578 1 98.56 151 ASN A C 1
ATOM 1270 O O . ASN A 1 151 ? 3.74 1.354 10.758 1 98.56 151 ASN A O 1
ATOM 1274 N N . CYS A 1 152 ? 3.85 0.817 8.625 1 98.38 152 CYS A N 1
ATOM 1275 C CA . CYS A 1 152 ? 3.562 -0.587 8.898 1 98.38 152 CYS A CA 1
ATOM 1276 C C . CYS A 1 152 ? 4.648 -1.208 9.766 1 98.38 152 CYS A C 1
ATOM 1278 O O . CYS A 1 152 ? 4.414 -2.215 10.438 1 98.38 152 CYS A O 1
ATOM 1280 N N . PHE A 1 153 ? 5.812 -0.611 9.852 1 97.94 153 PHE A N 1
ATOM 1281 C CA . PHE A 1 153 ? 6.906 -1.235 10.586 1 97.94 153 PHE A CA 1
ATOM 1282 C C . PHE A 1 153 ? 7.129 -0.539 11.922 1 97.94 153 PHE A C 1
ATOM 1284 O O . PHE A 1 153 ? 8.18 -0.693 12.539 1 97.94 153 PHE A O 1
ATOM 1291 N N . SER A 1 154 ? 6.184 0.307 12.289 1 97.31 154 SER A N 1
ATOM 1292 C CA . SER A 1 154 ? 6.262 0.811 13.656 1 97.31 154 SER A CA 1
ATOM 1293 C C . SER A 1 154 ? 6.074 -0.312 14.664 1 97.31 154 SER A C 1
ATOM 1295 O O . SER A 1 154 ? 5.246 -1.204 14.469 1 97.31 154 SER A O 1
ATOM 1297 N N . LYS A 1 155 ? 6.805 -0.275 15.766 1 95.25 155 LYS A N 1
ATOM 1298 C CA . LYS A 1 155 ? 6.684 -1.278 16.828 1 95.25 155 LYS A CA 1
ATOM 1299 C C . LYS A 1 155 ? 5.262 -1.332 17.359 1 95.25 155 LYS A C 1
ATOM 1301 O O . LYS A 1 155 ? 4.738 -2.412 17.641 1 95.25 155 LYS A O 1
ATOM 1306 N N . ARG A 1 156 ? 4.664 -0.212 17.516 1 94.81 156 ARG A N 1
ATOM 1307 C CA . ARG A 1 156 ? 3.314 -0.124 18.062 1 94.81 156 ARG A CA 1
ATOM 1308 C C . ARG A 1 156 ? 2.311 -0.819 17.141 1 94.81 156 ARG A C 1
ATOM 1310 O O . ARG A 1 156 ? 1.486 -1.61 17.609 1 94.81 156 ARG A O 1
ATOM 1317 N N . HIS A 1 157 ? 2.375 -0.562 15.844 1 95.44 157 HIS A N 1
ATOM 1318 C CA . HIS A 1 157 ? 1.471 -1.21 14.898 1 95.44 157 HIS A CA 1
ATOM 1319 C C . HIS A 1 157 ? 1.685 -2.719 14.875 1 95.44 157 HIS A C 1
ATOM 1321 O O . HIS A 1 157 ? 0.721 -3.486 14.82 1 95.44 157 HIS A O 1
ATOM 1327 N N . ILE A 1 158 ? 2.928 -3.094 14.898 1 95.5 158 ILE A N 1
ATOM 1328 C CA . ILE A 1 158 ? 3.264 -4.512 14.867 1 95.5 158 ILE A CA 1
ATOM 1329 C C . ILE A 1 158 ? 2.697 -5.203 16.109 1 95.5 158 ILE A C 1
ATOM 1331 O O . ILE A 1 158 ? 2.072 -6.262 16 1 95.5 158 ILE A O 1
A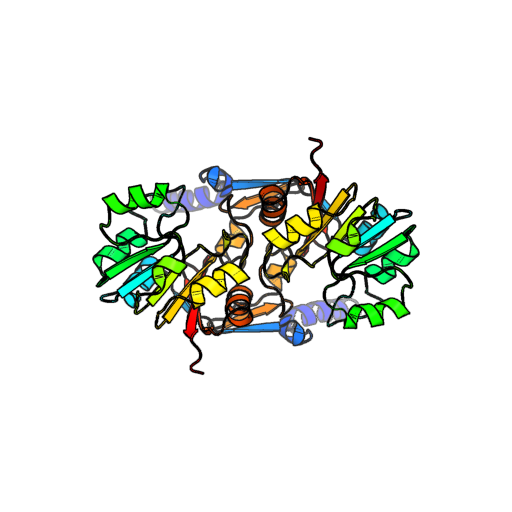TOM 1335 N N . LYS A 1 159 ? 2.797 -4.613 17.234 1 94.06 159 LYS A N 1
ATOM 1336 C CA . LYS A 1 159 ? 2.434 -5.223 18.5 1 94.06 159 LYS A CA 1
ATOM 1337 C C . LYS A 1 159 ? 0.917 -5.305 18.672 1 94.06 159 LYS A C 1
ATOM 1339 O O . LYS A 1 159 ? 0.407 -6.184 19.359 1 94.06 159 LYS A O 1
ATOM 1344 N N . ARG A 1 160 ? 0.243 -4.434 18.047 1 94.25 160 ARG A N 1
ATOM 1345 C CA . ARG A 1 160 ? -1.194 -4.367 18.297 1 94.25 160 ARG A CA 1
ATOM 1346 C C . ARG A 1 160 ? -1.932 -5.449 17.5 1 94.25 160 ARG A C 1
ATOM 1348 O O . ARG A 1 160 ? -3.094 -5.742 17.797 1 94.25 160 ARG A O 1
ATOM 1355 N N . ASN A 1 161 ? -1.337 -5.957 16.469 1 95.12 161 ASN A N 1
ATOM 1356 C CA . ASN A 1 161 ? -1.938 -7.043 15.695 1 95.12 161 ASN A CA 1
ATOM 1357 C C . ASN A 1 161 ? -1.783 -8.383 16.406 1 95.12 161 ASN A C 1
ATOM 1359 O O . ASN A 1 161 ? -0.912 -8.539 17.266 1 95.12 161 ASN A O 1
ATOM 1363 N N . HIS A 1 162 ? -2.666 -9.312 16.094 1 94.06 162 HIS A N 1
ATOM 1364 C CA . HIS A 1 162 ? -2.641 -10.602 16.766 1 94.06 162 HIS A CA 1
ATOM 1365 C C . HIS A 1 162 ? -2.742 -11.75 15.766 1 94.06 162 HIS A C 1
ATOM 1367 O O . HIS A 1 162 ? -3.676 -11.797 14.961 1 94.06 162 HIS A O 1
ATOM 1373 N N . TYR A 1 163 ? -1.771 -12.633 15.828 1 92.19 163 TYR A N 1
ATOM 1374 C CA . TYR A 1 163 ? -1.8 -13.867 15.047 1 92.19 163 TYR A CA 1
ATOM 1375 C C . TYR A 1 163 ? -2.371 -15.016 15.875 1 92.19 163 TYR A C 1
ATOM 1377 O O . TYR A 1 163 ? -1.908 -15.281 16.984 1 92.19 163 TYR A O 1
ATOM 1385 N N . GLU A 1 164 ? -3.361 -15.586 15.391 1 92.69 164 GLU A N 1
ATOM 1386 C CA . GLU A 1 164 ? -3.865 -16.859 15.891 1 92.69 164 GLU A CA 1
ATOM 1387 C C . GLU A 1 164 ? -3.568 -18 14.906 1 92.69 164 GLU A C 1
ATOM 1389 O O . GLU A 1 164 ? -3.006 -17.766 13.836 1 92.69 164 GLU A O 1
ATOM 1394 N N . ASP A 1 165 ? -3.879 -19.188 15.32 1 92.44 165 ASP A N 1
ATOM 1395 C CA . ASP A 1 165 ? -3.6 -20.328 14.461 1 92.44 165 ASP A CA 1
ATOM 1396 C C . ASP A 1 165 ? -4.352 -20.219 13.141 1 92.44 165 ASP A C 1
ATOM 1398 O O . ASP A 1 165 ? -3.783 -20.469 12.07 1 92.44 165 ASP A O 1
ATOM 1402 N N . ASP A 1 166 ? -5.559 -19.797 13.227 1 95.81 166 ASP A N 1
ATOM 1403 C CA . ASP A 1 166 ? -6.387 -19.828 12.023 1 95.81 166 ASP A CA 1
ATOM 1404 C C . ASP A 1 166 ? -6.871 -18.438 11.648 1 95.81 166 ASP A C 1
ATOM 1406 O O . ASP A 1 166 ? -7.672 -18.281 10.719 1 95.81 166 ASP A O 1
ATOM 1410 N N . SER A 1 167 ? -6.402 -17.406 12.352 1 96.31 167 SER A N 1
ATOM 1411 C CA . SER A 1 167 ? -6.891 -16.062 12.055 1 96.31 167 SER A CA 1
ATOM 1412 C C . SER A 1 167 ? -5.824 -15.016 12.336 1 96.31 167 SER A C 1
ATOM 1414 O O . SER A 1 167 ? -4.852 -15.281 13.047 1 96.31 167 SER A O 1
ATOM 1416 N N . PHE A 1 168 ? -5.926 -13.977 11.664 1 96.94 168 PHE A N 1
ATOM 1417 C CA . PHE A 1 168 ? -5.152 -12.766 11.891 1 96.94 168 PHE A CA 1
ATOM 1418 C C . PHE A 1 168 ? -6.066 -11.602 12.25 1 96.94 168 PHE A C 1
ATOM 1420 O O . PHE A 1 168 ? -6.988 -11.273 11.508 1 96.94 168 PHE A O 1
ATOM 1427 N N . ILE A 1 169 ? -5.902 -11.055 13.414 1 97.31 169 ILE A N 1
ATOM 1428 C CA . ILE A 1 169 ? -6.676 -9.906 13.883 1 97.31 169 ILE A CA 1
ATOM 1429 C C . ILE A 1 169 ? -5.852 -8.633 13.727 1 97.31 169 ILE A C 1
ATOM 1431 O O . ILE A 1 169 ? -4.875 -8.422 14.445 1 97.31 169 ILE A O 1
ATOM 1435 N N . GLU A 1 170 ? -6.281 -7.844 12.781 1 97.31 170 GLU A N 1
ATOM 1436 C CA . GLU A 1 170 ? -5.539 -6.641 12.414 1 97.31 170 GLU A CA 1
ATOM 1437 C C . GLU A 1 170 ? -6.234 -5.387 12.938 1 97.31 170 GLU A C 1
ATOM 1439 O O . GLU A 1 170 ? -7.441 -5.215 12.758 1 97.31 170 GLU A O 1
ATOM 1444 N N . ILE A 1 171 ? -5.484 -4.547 13.641 1 96.69 171 ILE A N 1
ATOM 1445 C CA . ILE A 1 171 ? -6 -3.256 14.086 1 96.69 171 ILE A CA 1
ATOM 1446 C C . ILE A 1 171 ? -5.703 -2.188 13.039 1 96.69 171 ILE A C 1
ATOM 1448 O O . ILE A 1 171 ? -4.562 -1.739 12.906 1 96.69 171 ILE A O 1
ATOM 1452 N N . VAL A 1 172 ? -6.688 -1.834 12.305 1 95.75 172 VAL A N 1
ATOM 1453 C CA . VAL A 1 172 ? -6.512 -0.935 11.164 1 95.75 172 VAL A CA 1
ATOM 1454 C C . VAL A 1 172 ? -7.859 -0.334 10.773 1 95.75 172 VAL A C 1
ATOM 1456 O O . VAL A 1 172 ? -8.906 -0.948 10.984 1 95.75 172 VAL A O 1
ATOM 1459 N N . HIS A 1 173 ? -7.832 0.925 10.328 1 94.25 173 HIS A N 1
ATOM 1460 C CA . HIS A 1 173 ? -9.031 1.521 9.742 1 94.25 173 HIS A CA 1
ATOM 1461 C C . HIS A 1 173 ? -9.562 0.673 8.594 1 94.25 173 HIS A C 1
ATOM 1463 O O . HIS A 1 173 ? -8.805 0.271 7.711 1 94.25 173 HIS A O 1
ATOM 1469 N N . PRO A 1 174 ? -10.852 0.372 8.531 1 95.25 174 PRO A N 1
ATOM 1470 C CA . PRO A 1 174 ? -11.406 -0.569 7.559 1 95.25 174 PRO A CA 1
ATOM 1471 C C . PRO A 1 174 ? -11.312 -0.054 6.125 1 95.25 174 PRO A C 1
ATOM 1473 O O . PRO A 1 174 ? -11.492 -0.824 5.176 1 95.25 174 PRO A O 1
ATOM 1476 N N . ASP A 1 175 ? -10.984 1.214 5.98 1 95 175 ASP A N 1
ATOM 1477 C CA . ASP A 1 175 ? -10.938 1.791 4.641 1 95 175 ASP A CA 1
ATOM 1478 C C . ASP A 1 175 ? -9.516 1.774 4.082 1 95 175 ASP A C 1
ATOM 1480 O O . ASP A 1 175 ? -9.281 2.213 2.957 1 95 175 ASP A O 1
ATOM 1484 N N . HIS A 1 176 ? -8.523 1.293 4.812 1 97.25 176 HIS A N 1
ATOM 1485 C CA . HIS A 1 176 ? -7.148 1.294 4.332 1 97.25 176 HIS A CA 1
ATOM 1486 C C . HIS A 1 176 ? -6.973 0.328 3.164 1 97.25 176 HIS A C 1
ATOM 1488 O O . HIS A 1 176 ? -7.41 -0.823 3.236 1 97.25 176 HIS A O 1
ATOM 1494 N N . ASN A 1 177 ? -6.375 0.824 2.131 1 98.19 177 ASN A N 1
ATOM 1495 C CA . ASN A 1 177 ? -6.094 0.02 0.946 1 98.19 177 ASN A CA 1
ATOM 1496 C C . ASN A 1 177 ? -4.738 -0.673 1.047 1 98.19 177 ASN A C 1
ATOM 1498 O O . ASN A 1 177 ? -4.559 -1.772 0.52 1 98.19 177 ASN A O 1
ATOM 1502 N N . TYR A 1 178 ? -3.771 -0.061 1.611 1 97.81 178 TYR A N 1
ATOM 1503 C CA . TYR A 1 178 ? -2.41 -0.567 1.736 1 97.81 178 TYR A CA 1
ATOM 1504 C C . TYR A 1 178 ? -1.668 0.138 2.865 1 97.81 178 TYR A C 1
ATOM 1506 O O . TYR A 1 178 ? -2.189 1.082 3.465 1 97.81 178 TYR A O 1
ATOM 1514 N N . TRP A 1 179 ? -0.573 -0.393 3.23 1 98.69 179 TRP A N 1
ATOM 1515 C CA . TRP A 1 179 ? 0.336 0.175 4.223 1 98.69 179 TRP A CA 1
ATOM 1516 C C . TRP A 1 179 ? 1.535 0.832 3.547 1 98.69 179 TRP A C 1
ATOM 1518 O O . TRP A 1 179 ? 1.881 0.492 2.412 1 98.69 179 TRP A O 1
ATOM 1528 N N . PHE A 1 180 ? 2.094 1.725 4.262 1 98.81 180 PHE A N 1
ATOM 1529 C CA . PHE A 1 180 ? 3.334 2.338 3.803 1 98.81 180 PHE A CA 1
ATOM 1530 C C . PHE A 1 180 ? 4.445 2.146 4.828 1 98.81 180 PHE A C 1
ATOM 1532 O O . PHE A 1 180 ? 4.176 1.828 5.988 1 98.81 180 PHE A O 1
ATOM 1539 N N . SER A 1 181 ? 5.621 2.24 4.398 1 98.69 181 SER A N 1
ATOM 1540 C CA . SER A 1 181 ? 6.859 2.283 5.172 1 98.69 181 SER A CA 1
ATOM 1541 C C . SER A 1 181 ? 7.664 3.539 4.859 1 98.69 181 SER A C 1
ATOM 1543 O O . SER A 1 181 ? 7.328 4.285 3.939 1 98.69 181 SER A O 1
ATOM 1545 N N . PRO A 1 182 ? 8.719 3.809 5.699 1 98.62 182 PRO A N 1
ATOM 1546 C CA . PRO A 1 182 ? 9.555 4.965 5.371 1 98.62 182 PRO A CA 1
ATOM 1547 C C . PRO A 1 182 ? 10.086 4.922 3.939 1 98.62 182 PRO A C 1
ATOM 1549 O O . PRO A 1 182 ? 10.047 5.934 3.232 1 98.62 182 PRO A O 1
ATOM 1552 N N . PHE A 1 183 ? 10.469 3.801 3.49 1 98.75 183 PHE A N 1
ATOM 1553 C CA . PHE A 1 183 ? 11.016 3.715 2.145 1 98.75 183 PHE A CA 1
ATOM 1554 C C . PHE A 1 183 ? 9.914 3.824 1.1 1 98.75 183 PHE A C 1
ATOM 1556 O O . PHE A 1 183 ? 10.023 4.598 0.147 1 98.75 183 PHE A O 1
ATOM 1563 N N . THR A 1 184 ? 8.828 3.043 1.224 1 98.81 184 THR A N 1
ATOM 1564 C CA . THR A 1 184 ? 7.852 2.955 0.143 1 98.81 184 THR A CA 1
ATOM 1565 C C . THR A 1 184 ? 7.137 4.289 -0.047 1 98.81 184 THR A C 1
ATOM 1567 O O . THR A 1 184 ? 6.801 4.664 -1.173 1 98.81 184 THR A O 1
ATOM 1570 N N . LEU A 1 185 ? 6.852 5.023 1.043 1 98.88 185 LEU A N 1
ATOM 1571 C CA . LEU A 1 185 ? 6.219 6.324 0.874 1 98.88 185 LEU A CA 1
ATOM 1572 C C . LEU A 1 185 ? 7.129 7.277 0.106 1 98.88 185 LEU A C 1
ATOM 1574 O O . LEU A 1 185 ? 6.691 7.934 -0.841 1 98.88 185 LEU A O 1
ATOM 1578 N N . LYS A 1 186 ? 8.391 7.324 0.537 1 98.88 186 LYS A N 1
ATOM 1579 C CA . LYS A 1 186 ? 9.359 8.125 -0.203 1 98.88 186 LYS A CA 1
ATOM 1580 C C . LYS A 1 186 ? 9.422 7.703 -1.669 1 98.88 186 LYS A C 1
ATOM 1582 O O . LYS A 1 186 ? 9.414 8.547 -2.564 1 98.88 186 LYS A O 1
ATOM 1587 N N . ASN A 1 187 ? 9.477 6.438 -1.828 1 98.69 187 ASN A N 1
ATOM 1588 C CA . ASN A 1 187 ? 9.656 5.875 -3.162 1 98.69 187 ASN A CA 1
ATOM 1589 C C . ASN A 1 187 ? 8.516 6.266 -4.094 1 98.69 187 ASN A C 1
ATOM 1591 O O . ASN A 1 187 ? 8.75 6.703 -5.223 1 98.69 187 ASN A O 1
ATOM 1595 N N . VAL A 1 188 ? 7.246 6.141 -3.693 1 98.5 188 VAL A N 1
ATOM 1596 C CA . VAL A 1 188 ? 6.113 6.41 -4.574 1 98.5 188 VAL A CA 1
ATOM 1597 C C . VAL A 1 188 ? 6.031 7.906 -4.867 1 98.5 188 VAL A C 1
ATOM 1599 O O . VAL A 1 188 ? 5.629 8.305 -5.961 1 98.5 188 VAL A O 1
ATOM 1602 N N . ILE A 1 189 ? 6.363 8.727 -3.891 1 98.81 189 ILE A N 1
ATOM 1603 C CA . ILE A 1 189 ? 6.344 10.172 -4.113 1 98.81 189 ILE A CA 1
ATOM 1604 C C . ILE A 1 189 ? 7.344 10.539 -5.207 1 98.81 189 ILE A C 1
ATOM 1606 O O . ILE A 1 189 ? 6.992 11.219 -6.176 1 98.81 189 ILE A O 1
ATOM 1610 N N . GLU A 1 190 ? 8.555 10.016 -5.094 1 98.62 190 GLU A N 1
ATOM 1611 C CA . GLU A 1 190 ? 9.617 10.391 -6.031 1 98.62 190 GLU A CA 1
ATOM 1612 C C . GLU A 1 190 ? 9.438 9.68 -7.371 1 98.62 190 GLU A C 1
ATOM 1614 O O . GLU A 1 190 ? 9.805 10.227 -8.414 1 98.62 190 GLU A O 1
ATOM 1619 N N . LYS A 1 191 ? 8.906 8.578 -7.34 1 98.25 191 LYS A N 1
ATOM 1620 C CA . LYS A 1 191 ? 8.711 7.77 -8.547 1 98.25 191 LYS A CA 1
ATOM 1621 C C . LYS A 1 191 ? 7.656 8.391 -9.461 1 98.25 191 LYS A C 1
ATOM 1623 O O . LYS A 1 191 ? 7.781 8.344 -10.68 1 98.25 191 LYS A O 1
ATOM 1628 N N . TYR A 1 192 ? 6.609 9.031 -8.891 1 98.38 192 TYR A N 1
ATOM 1629 C CA . TYR A 1 192 ? 5.453 9.367 -9.711 1 98.38 192 TYR A CA 1
ATOM 1630 C C . TYR A 1 192 ? 5.25 10.875 -9.766 1 98.38 192 TYR A C 1
ATOM 1632 O O . TYR A 1 192 ? 4.242 11.352 -10.297 1 98.38 192 TYR A O 1
ATOM 1640 N N . THR A 1 193 ? 6.141 11.602 -9.172 1 98.44 193 THR A N 1
ATOM 1641 C CA . THR A 1 193 ? 6.098 13.055 -9.242 1 98.44 193 THR A CA 1
ATOM 1642 C C . THR A 1 193 ? 7.5 13.633 -9.406 1 98.44 193 THR A C 1
ATOM 1644 O O . THR A 1 193 ? 8.492 12.898 -9.344 1 98.44 193 THR A O 1
ATOM 1647 N N . SER A 1 194 ? 7.551 14.93 -9.664 1 97.81 194 SER A N 1
ATOM 1648 C CA . SER A 1 194 ? 8.828 15.633 -9.711 1 97.81 194 SER A CA 1
ATOM 1649 C C . SER A 1 194 ? 9.219 16.156 -8.336 1 97.81 194 SER A C 1
ATOM 1651 O O . SER A 1 194 ? 10.156 16.953 -8.211 1 97.81 194 SER A O 1
ATOM 1653 N N . LEU A 1 195 ? 8.5 15.75 -7.316 1 98.62 195 LEU A N 1
ATOM 1654 C CA . LEU A 1 195 ? 8.844 16.141 -5.953 1 98.62 195 LEU A CA 1
ATOM 1655 C C . LEU A 1 195 ? 10.047 15.367 -5.449 1 98.62 195 LEU A C 1
ATOM 1657 O O . LEU A 1 195 ? 10.18 14.172 -5.715 1 98.62 195 LEU A O 1
ATOM 1661 N N . LYS A 1 196 ? 10.914 16.062 -4.805 1 98.62 196 LYS A N 1
ATOM 1662 C CA . LYS A 1 196 ? 12.047 15.438 -4.129 1 98.62 196 LYS A CA 1
ATOM 1663 C C . LYS A 1 196 ? 11.82 15.391 -2.619 1 98.62 196 LYS A C 1
ATOM 1665 O O . LYS A 1 196 ? 11.57 16.422 -1.988 1 98.62 196 LYS A O 1
ATOM 1670 N N . VAL A 1 197 ? 11.859 14.195 -2.049 1 98.81 197 VAL A N 1
ATOM 1671 C CA . VAL A 1 197 ? 11.727 14.047 -0.605 1 98.81 197 VAL A CA 1
ATOM 1672 C C . VAL A 1 197 ? 13.047 14.414 0.078 1 98.81 197 VAL A C 1
ATOM 1674 O O . VAL A 1 197 ? 14.062 13.75 -0.13 1 98.81 197 VAL A O 1
ATOM 1677 N N . GLU A 1 198 ? 12.977 15.383 0.907 1 98.56 198 GLU A N 1
ATOM 1678 C CA . GLU A 1 198 ? 14.195 15.891 1.522 1 98.56 198 GLU A CA 1
ATOM 1679 C C . GLU A 1 198 ? 14.352 15.375 2.947 1 98.56 198 GLU A C 1
ATOM 1681 O O . GLU A 1 198 ? 15.469 15.32 3.477 1 98.56 198 GLU A O 1
ATOM 1686 N N . GLU A 1 199 ? 13.281 15.086 3.58 1 98.62 199 GLU A N 1
ATOM 1687 C CA . GLU A 1 199 ? 13.289 14.609 4.957 1 98.62 199 GLU A CA 1
ATOM 1688 C C . GLU A 1 199 ? 12.203 13.562 5.188 1 98.62 199 GLU A C 1
ATOM 1690 O O . GLU A 1 199 ? 11.102 13.664 4.637 1 98.62 199 GLU A O 1
ATOM 1695 N N . ILE A 1 200 ? 12.562 12.594 5.98 1 98.81 200 ILE A N 1
ATOM 1696 C CA . ILE A 1 200 ? 11.586 11.617 6.469 1 98.81 200 ILE A CA 1
ATOM 1697 C C . ILE A 1 200 ? 11.5 11.688 7.992 1 98.81 200 ILE A C 1
ATOM 1699 O O . ILE A 1 200 ? 12.516 11.562 8.68 1 98.81 200 ILE A O 1
ATOM 1703 N N . LEU A 1 201 ? 10.32 11.922 8.445 1 98.81 201 LEU A N 1
ATOM 1704 C CA . LEU A 1 201 ? 10.031 12.023 9.875 1 98.81 201 LEU A CA 1
ATOM 1705 C C . LEU A 1 201 ? 9.094 10.906 10.32 1 98.81 201 LEU A C 1
ATOM 1707 O O . LEU A 1 201 ? 8.141 10.57 9.609 1 98.81 201 LEU A O 1
ATOM 1711 N N . LEU A 1 202 ? 9.406 10.305 11.375 1 98.69 202 LEU A N 1
ATOM 1712 C CA . LEU A 1 202 ? 8.484 9.383 12.023 1 98.69 202 LEU A CA 1
ATOM 1713 C C . LEU A 1 202 ? 7.746 10.062 13.172 1 98.69 202 LEU A C 1
ATOM 1715 O O . LEU A 1 202 ? 8.352 10.406 14.188 1 98.69 202 LEU A O 1
ATOM 1719 N N . LEU A 1 203 ? 6.465 10.242 12.961 1 98.5 203 LEU A N 1
ATOM 1720 C CA . LEU A 1 203 ? 5.664 11.008 13.906 1 98.5 203 LEU A CA 1
ATOM 1721 C C . LEU A 1 203 ? 4.875 10.086 14.828 1 98.5 203 LEU A C 1
ATOM 1723 O O . LEU A 1 203 ? 4.645 8.922 14.492 1 98.5 203 LEU A O 1
ATOM 1727 N N . GLU A 1 204 ? 4.426 10.641 15.992 1 97.06 204 GLU A N 1
ATOM 1728 C CA . GLU A 1 204 ? 3.484 10 16.906 1 97.06 204 GLU A CA 1
ATOM 1729 C C . GLU A 1 204 ? 3.967 8.609 17.312 1 97.06 204 GLU A C 1
ATOM 1731 O O . GLU A 1 204 ? 3.262 7.621 17.109 1 97.06 204 GLU A O 1
ATOM 1736 N N . GLY A 1 205 ? 5.148 8.562 17.906 1 95.25 205 GLY A N 1
ATOM 1737 C CA . GLY A 1 205 ? 5.707 7.289 18.328 1 95.25 205 GLY A CA 1
ATOM 1738 C C . GLY A 1 205 ? 6.027 6.363 17.172 1 95.25 205 GLY A C 1
ATOM 1739 O O . GLY A 1 205 ? 5.773 5.16 17.25 1 95.25 205 GLY A O 1
ATOM 1740 N N . ASP A 1 206 ? 6.359 6.895 16.016 1 97.06 206 ASP A N 1
ATOM 1741 C CA . ASP A 1 206 ? 6.824 6.215 14.812 1 97.06 206 ASP A CA 1
ATOM 1742 C C . ASP A 1 206 ? 5.668 5.531 14.094 1 97.06 206 ASP A C 1
ATOM 1744 O O . ASP A 1 206 ? 5.883 4.734 13.18 1 97.06 206 ASP A O 1
ATOM 1748 N N . THR A 1 207 ? 4.434 5.844 14.484 1 98 207 THR A N 1
ATOM 1749 C CA . THR A 1 207 ? 3.293 5.168 13.875 1 98 207 THR A CA 1
ATOM 1750 C C . THR A 1 207 ? 2.949 5.797 12.531 1 98 207 THR A C 1
ATOM 1752 O O . THR A 1 207 ? 2.188 5.223 11.75 1 98 207 THR A O 1
ATOM 1755 N N . MET A 1 208 ? 3.533 6.984 12.266 1 98.31 208 MET A N 1
ATOM 1756 C CA . MET A 1 208 ? 3.289 7.684 11.008 1 98.31 208 MET A CA 1
ATOM 1757 C C . MET A 1 208 ? 4.602 8.047 10.32 1 98.31 208 MET A C 1
ATOM 1759 O O . MET A 1 208 ? 5.535 8.516 10.969 1 98.31 208 MET A O 1
ATOM 1763 N N . VAL A 1 209 ? 4.684 7.727 9.055 1 98.81 209 VAL A N 1
ATOM 1764 C CA . VAL A 1 209 ? 5.773 8.25 8.234 1 98.81 209 VAL A CA 1
ATOM 1765 C C . VAL A 1 209 ? 5.367 9.586 7.629 1 98.81 209 VAL A C 1
ATOM 1767 O O . VAL A 1 209 ? 4.258 9.734 7.113 1 98.81 209 VAL A O 1
ATOM 1770 N N . CYS A 1 210 ? 6.18 10.562 7.734 1 98.88 210 CYS A N 1
ATOM 1771 C CA . CYS A 1 210 ? 5.973 11.867 7.125 1 98.88 210 CYS A CA 1
ATOM 1772 C C . CYS A 1 210 ? 7.125 12.227 6.191 1 98.88 210 CYS A C 1
ATOM 1774 O O . CYS A 1 210 ? 8.273 12.312 6.621 1 98.88 210 CYS A O 1
ATOM 1776 N N . CYS A 1 211 ? 6.855 12.406 4.941 1 98.94 211 CYS A N 1
ATOM 1777 C CA . CYS A 1 211 ? 7.84 12.859 3.965 1 98.94 211 CYS A CA 1
ATOM 1778 C C . CYS A 1 211 ? 7.691 14.352 3.697 1 98.94 211 CYS A C 1
ATOM 1780 O O . CYS A 1 211 ? 6.621 14.812 3.307 1 98.94 211 CYS A O 1
ATOM 1782 N N . ARG A 1 212 ? 8.688 15.086 3.969 1 98.88 212 ARG A N 1
ATOM 1783 C CA . ARG A 1 212 ? 8.773 16.469 3.5 1 98.88 212 ARG A CA 1
ATOM 1784 C C . ARG A 1 212 ? 9.359 16.531 2.092 1 98.88 212 ARG A C 1
ATOM 1786 O O . ARG A 1 212 ? 10.484 16.078 1.86 1 98.88 212 ARG A O 1
ATOM 1793 N N . ALA A 1 213 ? 8.609 17.094 1.165 1 98.88 213 ALA A N 1
ATOM 1794 C CA . ALA A 1 213 ? 9.039 17.109 -0.229 1 98.88 213 ALA A CA 1
ATOM 1795 C C . ALA A 1 213 ? 8.93 18.5 -0.825 1 98.88 213 ALA A C 1
ATOM 1797 O O . ALA A 1 213 ? 8.125 19.312 -0.362 1 98.88 213 ALA A O 1
ATOM 1798 N N . VAL A 1 214 ? 9.75 18.797 -1.807 1 98.56 214 VAL A N 1
ATOM 1799 C CA . VAL A 1 214 ? 9.734 20.062 -2.533 1 98.56 214 VAL A CA 1
ATOM 1800 C C . VAL A 1 214 ? 9.844 19.797 -4.031 1 98.56 214 VAL A C 1
ATOM 1802 O O . VAL A 1 214 ? 10.305 18.734 -4.449 1 98.56 214 VAL A O 1
ATOM 1805 N N . LYS A 1 215 ? 9.281 20.734 -4.801 1 95.56 215 LYS A N 1
ATOM 1806 C CA . LYS A 1 215 ? 9.398 20.609 -6.25 1 95.56 215 LYS A CA 1
ATOM 1807 C C . LYS A 1 215 ? 10.844 20.797 -6.703 1 95.56 215 LYS A C 1
ATOM 1809 O O . LYS A 1 215 ? 11.555 21.656 -6.176 1 95.56 215 LYS A O 1
ATOM 1814 N N . THR A 1 216 ? 11.344 19.875 -7.488 1 86.06 216 THR A N 1
ATOM 1815 C CA . THR A 1 216 ? 12.703 19.984 -8.016 1 86.06 216 THR A CA 1
ATOM 1816 C C . THR A 1 216 ? 12.797 21.094 -9.047 1 86.06 216 THR A C 1
ATOM 1818 O O . THR A 1 216 ? 11.859 21.328 -9.82 1 86.06 216 THR A O 1
ATOM 1821 N N . ASN A 1 217 ? 13.328 22.266 -8.836 1 65.12 217 ASN A N 1
ATOM 1822 C CA . ASN A 1 217 ? 13.562 23.344 -9.789 1 65.12 217 ASN A CA 1
ATOM 1823 C C . ASN A 1 217 ? 14.016 22.797 -11.148 1 65.12 217 ASN A C 1
ATOM 1825 O O . ASN A 1 217 ? 14.945 21.984 -11.227 1 65.12 217 ASN A O 1
ATOM 1829 N N . ALA A 1 218 ? 13.133 22.656 -12.172 1 42.03 218 ALA A N 1
ATOM 1830 C CA . ALA A 1 218 ? 13.695 22.516 -13.508 1 42.03 218 ALA A CA 1
ATOM 1831 C C . ALA A 1 218 ? 14.789 23.547 -13.758 1 42.03 218 ALA A C 1
ATOM 1833 O O . ALA A 1 218 ? 14.734 24.672 -13.227 1 42.03 218 ALA A O 1
ATOM 1834 N N . MET B 1 1 ? 2.154 -0.968 54.312 1 43.19 1 MET B N 1
ATOM 1835 C CA . MET B 1 1 ? 1.384 -0.249 53.312 1 43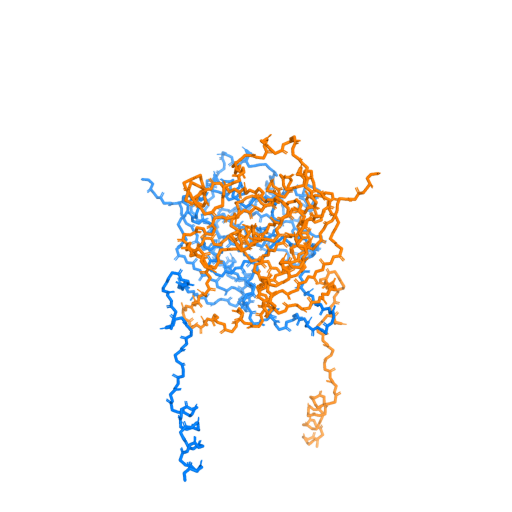.19 1 MET B CA 1
ATOM 1836 C C . MET B 1 1 ? 2.127 -0.214 51.969 1 43.19 1 MET B C 1
ATOM 1838 O O . MET B 1 1 ? 1.51 -0.292 50.906 1 43.19 1 MET B O 1
ATOM 1842 N N . ILE B 1 2 ? 3.451 -0.133 51.969 1 55.59 2 ILE B N 1
ATOM 1843 C CA . ILE B 1 2 ? 4.328 -0.155 50.781 1 55.59 2 ILE B CA 1
ATOM 1844 C C . ILE B 1 2 ? 4.34 -1.556 50.188 1 55.59 2 ILE B C 1
ATOM 1846 O O . ILE B 1 2 ? 4.238 -1.711 48.969 1 55.59 2 ILE B O 1
ATOM 1850 N N . MET B 1 3 ? 4.27 -2.609 50.969 1 57.88 3 MET B N 1
ATOM 1851 C CA . MET B 1 3 ? 4.312 -3.988 50.5 1 57.88 3 MET B CA 1
ATOM 1852 C C . MET B 1 3 ? 3.033 -4.348 49.75 1 57.88 3 MET B C 1
ATOM 1854 O O . MET B 1 3 ? 3.057 -5.168 48.844 1 57.88 3 MET B O 1
ATOM 1858 N N . ILE B 1 4 ? 1.89 -3.844 50.219 1 56.91 4 ILE B N 1
ATOM 1859 C CA . ILE B 1 4 ? 0.627 -4.191 49.594 1 56.91 4 ILE B CA 1
ATOM 1860 C C . ILE B 1 4 ? 0.531 -3.498 48.219 1 56.91 4 ILE B C 1
ATOM 1862 O O . ILE B 1 4 ? 0.105 -4.105 47.25 1 56.91 4 ILE B O 1
ATOM 1866 N N . ASN B 1 5 ? 1.02 -2.268 48.094 1 54.5 5 ASN B N 1
ATOM 1867 C CA . ASN B 1 5 ? 0.964 -1.582 46.812 1 54.5 5 ASN B CA 1
ATOM 1868 C C . ASN B 1 5 ? 1.885 -2.238 45.781 1 54.5 5 ASN B C 1
ATOM 1870 O O . ASN B 1 5 ? 1.564 -2.285 44.594 1 54.5 5 ASN B O 1
ATOM 1874 N N . GLU B 1 6 ? 3.08 -2.693 46.156 1 55.31 6 GLU B N 1
ATOM 1875 C CA . GLU B 1 6 ? 3.967 -3.438 45.281 1 55.31 6 GLU B CA 1
ATOM 1876 C C . GLU B 1 6 ? 3.359 -4.785 44.906 1 55.31 6 GLU B C 1
ATOM 1878 O O . GLU B 1 6 ? 3.486 -5.227 43.75 1 55.31 6 GLU B O 1
ATOM 1883 N N . LEU B 1 7 ? 2.768 -5.438 45.844 1 52 7 LEU B N 1
ATOM 1884 C CA . LEU B 1 7 ? 2.102 -6.699 45.531 1 52 7 LEU B CA 1
ATOM 1885 C C . LEU B 1 7 ? 0.93 -6.477 44.562 1 52 7 LEU B C 1
ATOM 1887 O O . LEU B 1 7 ? 0.711 -7.266 43.656 1 52 7 LEU B O 1
ATOM 1891 N N . LYS B 1 8 ? 0.195 -5.48 44.688 1 50.91 8 LYS B N 1
ATOM 1892 C CA . LYS B 1 8 ? -0.891 -5.156 43.781 1 50.91 8 LYS B CA 1
ATOM 1893 C C . LYS B 1 8 ? -0.354 -4.828 42.375 1 50.91 8 LYS B C 1
ATOM 1895 O O . LYS B 1 8 ? -0.922 -5.254 41.375 1 50.91 8 LYS B O 1
ATOM 1900 N N . LYS B 1 9 ? 0.689 -4.109 42.312 1 53.88 9 LYS B N 1
ATOM 1901 C CA . LYS B 1 9 ? 1.357 -3.871 41.031 1 53.88 9 LYS B CA 1
ATOM 1902 C C . LYS B 1 9 ? 1.888 -5.172 40.438 1 53.88 9 LYS B C 1
ATOM 1904 O O . LYS B 1 9 ? 1.777 -5.402 39.25 1 53.88 9 LYS B O 1
ATOM 1909 N N . LEU B 1 10 ? 2.549 -5.969 41.25 1 50.22 10 LEU B N 1
ATOM 1910 C CA . LEU B 1 10 ? 3.006 -7.293 40.844 1 50.22 10 LEU B CA 1
ATOM 1911 C C . LEU B 1 10 ? 1.824 -8.195 40.531 1 50.22 10 LEU B C 1
ATOM 1913 O O . LEU B 1 10 ? 1.873 -8.961 39.562 1 50.22 10 LEU B O 1
ATOM 1917 N N . TYR B 1 11 ? 0.81 -8.227 41.406 1 49.22 11 TYR B N 1
ATOM 1918 C CA . TYR B 1 11 ? -0.399 -8.992 41.156 1 49.22 11 TYR B CA 1
ATOM 1919 C C . TYR B 1 11 ? -1.062 -8.516 39.844 1 49.22 11 TYR B C 1
ATOM 1921 O O . TYR B 1 11 ? -1.492 -9.328 39.031 1 49.22 11 TYR B O 1
ATOM 1929 N N . LYS B 1 12 ? -1.359 -7.199 39.75 1 46.28 12 LYS B N 1
ATOM 1930 C CA . LYS B 1 12 ? -1.905 -6.73 38.469 1 46.28 12 LYS B CA 1
ATOM 1931 C C . LYS B 1 12 ? -0.982 -7.09 37.312 1 46.28 12 LYS B C 1
ATOM 1933 O O . LYS B 1 12 ? -1.449 -7.426 36.219 1 46.28 12 LYS B O 1
ATOM 1938 N N . LYS B 1 13 ? 0.175 -6.973 37.469 1 51.5 13 LYS B N 1
ATOM 1939 C CA . LYS B 1 13 ? 1.14 -7.406 36.469 1 51.5 13 LYS B CA 1
ATOM 1940 C C . LYS B 1 13 ? 1.085 -8.914 36.25 1 51.5 13 LYS B C 1
ATOM 1942 O O . LYS B 1 13 ? 1.268 -9.406 35.156 1 51.5 13 LYS B O 1
ATOM 1947 N N . ILE B 1 14 ? 1.13 -9.703 37.25 1 48.97 14 ILE B N 1
ATOM 1948 C CA . ILE B 1 14 ? 1.126 -11.156 37.219 1 48.97 14 ILE B CA 1
ATOM 1949 C C . ILE B 1 14 ? -0.254 -11.656 36.781 1 48.97 14 ILE B C 1
ATOM 1951 O O . ILE B 1 14 ? -0.367 -12.586 35.969 1 48.97 14 ILE B O 1
ATOM 1955 N N . PHE B 1 15 ? -1.445 -11.227 37.469 1 48.97 15 PHE B N 1
ATOM 1956 C CA . PHE B 1 15 ? -2.715 -11.922 37.281 1 48.97 15 PHE B CA 1
ATOM 1957 C C . PHE B 1 15 ? -3.57 -11.203 36.25 1 48.97 15 PHE B C 1
ATOM 1959 O O . PHE B 1 15 ? -4.551 -11.758 35.75 1 48.97 15 PHE B O 1
ATOM 1966 N N . VAL B 1 16 ? -3.686 -9.969 36.25 1 47.34 16 VAL B N 1
ATOM 1967 C CA . VAL B 1 16 ? -4.676 -9.445 35.312 1 47.34 16 VAL B CA 1
ATOM 1968 C C . VAL B 1 16 ? -4.082 -9.391 33.906 1 47.34 16 VAL B C 1
ATOM 1970 O O . VAL B 1 16 ? -3.201 -8.57 33.625 1 47.34 16 VAL B O 1
ATOM 1973 N N . LYS B 1 17 ? -4.031 -10.453 33.281 1 54.75 17 LYS B N 1
ATOM 1974 C CA . LYS B 1 17 ? -3.688 -10.531 31.875 1 54.75 17 LYS B CA 1
ATOM 1975 C C . LYS B 1 17 ? -4.375 -9.43 31.078 1 54.75 17 LYS B C 1
ATOM 1977 O O . LYS B 1 17 ? -5.605 -9.359 31.047 1 54.75 17 LYS B O 1
ATOM 1982 N N . GLU B 1 18 ? -3.674 -8.281 30.859 1 66.19 18 GLU B N 1
ATOM 1983 C CA . GLU B 1 18 ? -4.258 -7.23 30.031 1 66.19 18 GLU B CA 1
ATOM 1984 C C . GLU B 1 18 ? -4.832 -7.797 28.734 1 66.19 18 GLU B C 1
ATOM 1986 O O . GLU B 1 18 ? -4.203 -8.641 28.094 1 66.19 18 GLU B O 1
ATOM 1991 N N . LEU B 1 19 ? -6.145 -7.676 28.578 1 77.75 19 LEU B N 1
ATOM 1992 C CA . LEU B 1 19 ? -6.801 -8.094 27.344 1 77.75 19 LEU B CA 1
ATOM 1993 C C . LEU B 1 19 ? -6.066 -7.547 26.125 1 77.75 19 LEU B C 1
ATOM 1995 O O . LEU B 1 19 ? -5.539 -6.434 26.156 1 77.75 19 LEU B O 1
ATOM 1999 N N . PRO B 1 20 ? -5.91 -8.492 25.219 1 81.44 20 PRO B N 1
ATOM 2000 C CA . PRO B 1 20 ? -5.324 -7.992 23.969 1 81.44 20 PRO B CA 1
ATOM 2001 C C . PRO B 1 20 ? -6.055 -6.762 23.438 1 81.44 20 PRO B C 1
ATOM 2003 O O . PRO B 1 20 ? -7.23 -6.555 23.734 1 81.44 20 PRO B O 1
ATOM 2006 N N . MET B 1 21 ? -5.395 -5.906 22.781 1 81.44 21 MET B N 1
ATOM 2007 C CA . MET B 1 21 ? -5.895 -4.617 22.312 1 81.44 21 MET B CA 1
ATOM 2008 C C . MET B 1 21 ? -7.223 -4.773 21.594 1 81.44 21 MET B C 1
ATOM 2010 O O . MET B 1 21 ? -8.133 -3.963 21.766 1 81.44 21 MET B O 1
ATOM 2014 N N . TYR B 1 22 ? -7.301 -5.824 20.75 1 83.19 22 TYR B N 1
ATOM 2015 C CA . TYR B 1 22 ? -8.484 -5.969 19.922 1 83.19 22 TYR B CA 1
ATOM 2016 C C . TYR B 1 22 ? -9.727 -6.195 20.766 1 83.19 22 TYR B C 1
ATOM 2018 O O . TYR B 1 22 ? -10.859 -6.039 20.297 1 83.19 22 TYR B O 1
ATOM 2026 N N . GLN B 1 23 ? -9.57 -6.492 22 1 83.81 23 GLN B N 1
ATOM 2027 C CA . GLN B 1 23 ? -10.703 -6.684 22.891 1 83.81 23 GLN B CA 1
ATOM 2028 C C . GLN B 1 23 ? -10.977 -5.426 23.719 1 83.81 23 GLN B C 1
ATOM 2030 O O . GLN B 1 23 ? -11.977 -5.352 24.438 1 83.81 23 GLN B O 1
ATOM 2035 N N . ARG B 1 24 ? -10.133 -4.418 23.547 1 84.38 24 ARG B N 1
ATOM 2036 C CA . ARG B 1 24 ? -10.211 -3.246 24.406 1 84.38 24 ARG B CA 1
ATOM 2037 C C . ARG B 1 24 ? -10.586 -2 23.609 1 84.38 24 ARG B C 1
ATOM 2039 O O . ARG B 1 24 ? -10.805 -0.932 24.188 1 84.38 24 ARG B O 1
ATOM 2046 N N . ILE B 1 25 ? -10.625 -2.174 22.359 1 86.75 25 ILE B N 1
ATOM 2047 C CA . ILE B 1 25 ? -10.867 -0.984 21.562 1 86.75 25 ILE B CA 1
ATOM 2048 C C . ILE B 1 25 ? -12.156 -1.156 20.75 1 86.75 25 ILE B C 1
ATOM 2050 O O . ILE B 1 25 ? -12.742 -2.242 20.734 1 86.75 25 ILE B O 1
ATOM 2054 N N . ASP B 1 26 ? -12.648 -0.019 20.172 1 86.62 26 ASP B N 1
ATOM 2055 C CA . ASP B 1 26 ? -13.852 -0.029 19.344 1 86.62 26 ASP B CA 1
ATOM 2056 C C . ASP B 1 26 ? -13.711 -1.017 18.188 1 86.62 26 ASP B C 1
ATOM 2058 O O . ASP B 1 26 ? -12.672 -1.059 17.516 1 86.62 26 ASP B O 1
ATOM 2062 N N . GLY B 1 27 ? -14.742 -1.791 17.969 1 89.31 27 GLY B N 1
ATOM 2063 C CA . GLY B 1 27 ? -14.773 -2.801 16.922 1 89.31 27 GLY B CA 1
ATOM 2064 C C . GLY B 1 27 ? -14.547 -2.227 15.531 1 89.31 27 GLY B C 1
ATOM 2065 O O . GLY B 1 27 ? -14.195 -2.955 14.602 1 89.31 27 GLY B O 1
ATOM 2066 N N . PHE B 1 28 ? -14.734 -0.93 15.383 1 90.5 28 PHE B N 1
ATOM 2067 C CA . PHE B 1 28 ? -14.508 -0.24 14.117 1 90.5 28 PHE B CA 1
ATOM 2068 C C . PHE B 1 28 ? -13.078 -0.462 13.633 1 90.5 28 PHE B C 1
ATOM 2070 O O . PHE B 1 28 ? -12.852 -0.626 12.43 1 90.5 28 PHE B O 1
ATOM 2077 N N . TRP B 1 29 ? -12.156 -0.614 14.539 1 93.06 29 TRP B N 1
ATOM 2078 C CA . TRP B 1 29 ? -10.734 -0.652 14.219 1 93.06 29 TRP B CA 1
ATOM 2079 C C . TRP B 1 29 ? -10.242 -2.09 14.094 1 93.06 29 TRP B C 1
ATOM 2081 O O . TRP B 1 29 ? -9.102 -2.33 13.703 1 93.06 29 TRP B O 1
ATOM 2091 N N . VAL B 1 30 ? -11.055 -3.016 14.484 1 95.69 30 VAL B N 1
ATOM 2092 C CA . VAL B 1 30 ? -10.617 -4.402 14.586 1 95.69 30 VAL B CA 1
ATOM 2093 C C . VAL B 1 30 ? -11.07 -5.18 13.352 1 95.69 30 VAL B C 1
ATOM 2095 O O . VAL B 1 30 ? -12.273 -5.32 13.102 1 95.69 30 VAL B O 1
ATOM 2098 N N . GLN B 1 31 ? -10.18 -5.691 12.562 1 97.31 31 GLN B N 1
ATOM 2099 C CA . GLN B 1 31 ? -10.477 -6.484 11.375 1 97.31 31 GLN B CA 1
ATOM 2100 C C . GLN B 1 31 ? -10.023 -7.93 11.547 1 97.31 31 GLN B C 1
ATOM 2102 O O . GLN B 1 31 ? -8.836 -8.195 11.75 1 97.31 31 GLN B O 1
ATOM 2107 N N . TYR B 1 32 ? -10.93 -8.852 11.453 1 96.25 32 TYR B N 1
ATOM 2108 C CA . TYR B 1 32 ? -10.656 -10.273 11.57 1 96.25 32 TYR B CA 1
ATOM 2109 C C . TYR B 1 32 ? -10.516 -10.914 10.188 1 96.25 32 TYR B C 1
ATOM 2111 O O . TYR B 1 32 ? -11.375 -10.727 9.328 1 96.25 32 TYR B O 1
ATOM 2119 N N . VAL B 1 33 ? -9.414 -11.625 10.031 1 97.38 33 VAL B N 1
ATOM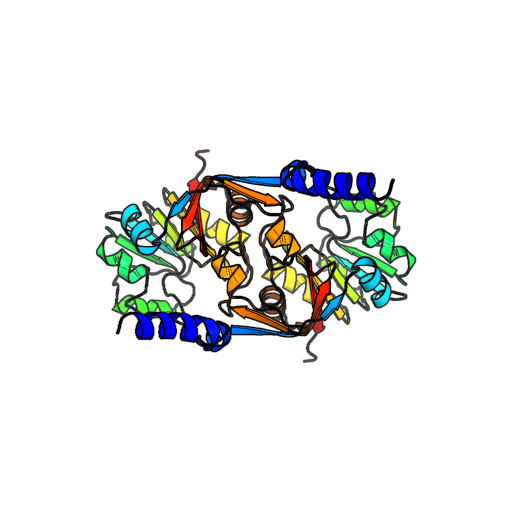 2120 C CA . VAL B 1 33 ? -9.195 -12.352 8.781 1 97.38 33 VAL B CA 1
ATOM 2121 C C . VAL B 1 33 ? -8.875 -13.812 9.078 1 97.38 33 VAL B C 1
ATOM 2123 O O . VAL B 1 33 ? -7.906 -14.109 9.781 1 97.38 33 VAL B O 1
ATOM 2126 N N . ASN B 1 34 ? -9.758 -14.734 8.57 1 98.12 34 ASN B N 1
ATOM 2127 C CA . ASN B 1 34 ? -9.383 -16.141 8.609 1 98.12 34 ASN B CA 1
ATOM 2128 C C . ASN B 1 34 ? -8.242 -16.453 7.645 1 98.12 34 ASN B C 1
ATOM 2130 O O . ASN B 1 34 ? -8.211 -15.938 6.527 1 98.12 34 ASN B O 1
ATOM 2134 N N . LYS B 1 35 ? -7.258 -17.188 8.172 1 98.25 35 LYS B N 1
ATOM 2135 C CA . LYS B 1 35 ? -6.117 -17.484 7.309 1 98.25 35 LYS B CA 1
ATOM 2136 C C . LYS B 1 35 ? -5.566 -18.875 7.586 1 98.25 35 LYS B C 1
ATOM 2138 O O . LYS B 1 35 ? -5.812 -19.453 8.648 1 98.25 35 LYS B O 1
ATOM 2143 N N . LYS B 1 36 ? -4.93 -19.438 6.598 1 98.19 36 LYS B N 1
ATOM 2144 C CA . LYS B 1 36 ? -4.148 -20.672 6.707 1 98.19 36 LYS B CA 1
ATOM 2145 C C . LYS B 1 36 ? -2.723 -20.453 6.203 1 98.19 36 LYS B C 1
ATOM 2147 O O . LYS B 1 36 ? -2.504 -19.75 5.223 1 98.19 36 LYS B O 1
ATOM 2152 N N . SER B 1 37 ? -1.801 -21.078 6.852 1 97.5 37 SER B N 1
ATOM 2153 C CA . SER B 1 37 ? -0.406 -20.984 6.434 1 97.5 37 SER B CA 1
ATOM 2154 C C . SER B 1 37 ? 0.001 -22.172 5.574 1 97.5 37 SER B C 1
ATOM 2156 O O . SER B 1 37 ? -0.356 -23.312 5.871 1 97.5 37 SER B O 1
ATOM 2158 N N . ILE B 1 38 ? 0.618 -21.859 4.5 1 97.38 38 ILE B N 1
ATOM 2159 C CA . ILE B 1 38 ? 1.206 -22.859 3.613 1 97.38 38 ILE B CA 1
ATOM 2160 C C . ILE B 1 38 ? 2.678 -22.531 3.375 1 97.38 38 ILE B C 1
ATOM 2162 O O . ILE B 1 38 ? 3.014 -21.422 2.934 1 97.38 38 ILE B O 1
ATOM 2166 N N . GLU B 1 39 ? 3.568 -23.359 3.6 1 94.56 39 GLU B N 1
ATOM 2167 C CA . GLU B 1 39 ? 4.996 -23.062 3.637 1 94.56 39 GLU B CA 1
ATOM 2168 C C . GLU B 1 39 ? 5.551 -22.828 2.234 1 94.56 39 GLU B C 1
ATOM 2170 O O . GLU B 1 39 ? 6.125 -21.781 1.95 1 94.56 39 GLU B O 1
ATOM 2175 N N . ASN B 1 40 ? 5.352 -23.766 1.33 1 95.94 40 ASN B N 1
ATOM 2176 C CA . ASN B 1 40 ? 6.016 -23.703 0.032 1 95.94 40 ASN B CA 1
ATOM 2177 C C . ASN B 1 40 ? 5.105 -23.125 -1.041 1 95.94 40 ASN B C 1
ATOM 2179 O O . ASN B 1 40 ? 4.148 -23.766 -1.476 1 95.94 40 ASN B O 1
ATOM 2183 N N . ARG B 1 41 ? 5.453 -21.969 -1.451 1 96.12 41 ARG B N 1
ATOM 2184 C CA . ARG B 1 41 ? 4.68 -21.234 -2.445 1 96.12 41 ARG B CA 1
ATOM 2185 C C . ARG B 1 41 ? 4.688 -21.953 -3.789 1 96.12 41 ARG B C 1
ATOM 2187 O O . ARG B 1 41 ? 3.648 -22.062 -4.445 1 96.12 41 ARG B O 1
ATOM 2194 N N . PHE B 1 42 ? 5.82 -22.484 -4.242 1 97.38 42 PHE B N 1
ATOM 2195 C CA . PHE B 1 42 ? 5.926 -23.188 -5.52 1 97.38 42 PHE B CA 1
ATOM 2196 C C . PHE B 1 42 ? 5.07 -24.438 -5.523 1 97.38 42 PHE B C 1
ATOM 2198 O O . PHE B 1 42 ? 4.332 -24.688 -6.477 1 97.38 42 PHE B O 1
ATOM 2205 N N . GLU B 1 43 ? 5.199 -25.156 -4.461 1 97.81 43 GLU B N 1
ATOM 2206 C CA . GLU B 1 43 ? 4.422 -26.391 -4.363 1 97.81 43 GLU B CA 1
ATOM 2207 C C . GLU B 1 43 ? 2.924 -26.078 -4.324 1 97.81 43 GLU B C 1
ATOM 2209 O O . GLU B 1 43 ? 2.123 -26.828 -4.891 1 97.81 43 GLU B O 1
ATOM 2214 N N . PHE B 1 44 ? 2.531 -25.094 -3.645 1 98.69 44 PHE B N 1
ATOM 2215 C CA . PHE B 1 44 ? 1.13 -24.703 -3.572 1 98.69 44 PHE B CA 1
ATOM 2216 C C . PHE B 1 44 ? 0.579 -24.391 -4.961 1 98.69 44 PHE B C 1
ATOM 2218 O O . PHE B 1 44 ? -0.448 -24.953 -5.359 1 98.69 44 PHE B O 1
ATOM 2225 N N . PHE B 1 45 ? 1.296 -23.531 -5.738 1 98.81 45 PHE B N 1
ATOM 2226 C CA . PHE B 1 45 ? 0.826 -23.156 -7.066 1 98.81 45 PHE B CA 1
ATOM 2227 C C . PHE B 1 45 ? 0.86 -24.359 -8.008 1 98.81 45 PHE B C 1
ATOM 2229 O O . PHE B 1 45 ? 0.007 -24.484 -8.891 1 98.81 45 PHE B O 1
ATOM 2236 N N . LYS B 1 46 ? 1.906 -25.172 -7.867 1 98.75 46 LYS B N 1
ATOM 2237 C CA . LYS B 1 46 ? 1.961 -26.391 -8.664 1 98.75 46 LYS B CA 1
ATOM 2238 C C . LYS B 1 46 ? 0.7 -27.234 -8.477 1 98.75 46 LYS B C 1
ATOM 2240 O O . LYS B 1 46 ? 0.096 -27.688 -9.453 1 98.75 46 LYS B O 1
ATOM 2245 N N . GLN B 1 47 ? 0.309 -27.391 -7.285 1 98.62 47 GLN B N 1
ATOM 2246 C CA . GLN B 1 47 ? -0.836 -28.234 -6.965 1 98.62 47 GLN B CA 1
ATOM 2247 C C . GLN B 1 47 ? -2.127 -27.656 -7.535 1 98.62 47 GLN B C 1
ATOM 2249 O O . GLN B 1 47 ? -2.918 -28.375 -8.148 1 98.62 47 GLN B O 1
ATOM 2254 N N . ILE B 1 48 ? -2.348 -26.359 -7.426 1 98.44 48 ILE B N 1
ATOM 2255 C CA . ILE B 1 48 ? -3.641 -25.812 -7.805 1 98.44 48 ILE B CA 1
ATOM 2256 C C . ILE B 1 48 ? -3.699 -25.625 -9.32 1 98.44 48 ILE B C 1
ATOM 2258 O O . ILE B 1 48 ? -4.785 -25.625 -9.914 1 98.44 48 ILE B O 1
ATOM 2262 N N . CYS B 1 49 ? -2.551 -25.516 -9.977 1 98.75 49 CYS B N 1
ATOM 2263 C CA . CYS B 1 49 ? -2.525 -25.188 -11.398 1 98.75 49 CYS B CA 1
ATOM 2264 C C . CYS B 1 49 ? -2.324 -26.453 -12.242 1 98.75 49 CYS B C 1
ATOM 2266 O O . CYS B 1 49 ? -2.412 -26.391 -13.469 1 98.75 49 CYS B O 1
ATOM 2268 N N . ASP B 1 50 ? -2.066 -27.562 -11.609 1 98.88 50 ASP B N 1
ATOM 2269 C CA . ASP B 1 50 ? -1.771 -28.812 -12.312 1 98.88 50 ASP B CA 1
ATOM 2270 C C . ASP B 1 50 ? -2.902 -29.188 -13.273 1 98.88 50 ASP B C 1
ATOM 2272 O O . ASP B 1 50 ? -4.059 -29.297 -12.859 1 98.88 50 ASP B O 1
ATOM 2276 N N . GLY B 1 51 ? -2.596 -29.344 -14.523 1 98.81 51 GLY B N 1
ATOM 2277 C CA . GLY B 1 51 ? -3.543 -29.766 -15.547 1 98.81 51 GLY B CA 1
ATOM 2278 C C . GLY B 1 51 ? -4.555 -28.688 -15.898 1 98.81 51 GLY B C 1
ATOM 2279 O O . GLY B 1 51 ? -5.598 -28.984 -16.484 1 98.81 51 GLY B O 1
ATOM 2280 N N . LYS B 1 52 ? -4.305 -27.453 -15.578 1 98.88 52 LYS B N 1
ATOM 2281 C CA . LYS B 1 52 ? -5.273 -26.375 -15.773 1 98.88 52 LYS B CA 1
ATOM 2282 C C . LYS B 1 52 ? -4.812 -25.422 -16.859 1 98.88 52 LYS B C 1
ATOM 2284 O O . LYS B 1 52 ? -3.625 -25.359 -17.188 1 98.88 52 LYS B O 1
ATOM 2289 N N . ASP B 1 53 ? -5.766 -24.719 -17.516 1 98.88 53 ASP B N 1
ATOM 2290 C CA . ASP B 1 53 ? -5.492 -23.562 -18.344 1 98.88 53 ASP B CA 1
ATOM 2291 C C . ASP B 1 53 ? -5.406 -22.281 -17.5 1 98.88 53 ASP B C 1
ATOM 2293 O O . ASP B 1 53 ? -6.387 -21.891 -16.875 1 98.88 53 ASP B O 1
ATOM 2297 N N . ILE B 1 54 ? -4.203 -21.656 -17.516 1 98.88 54 ILE B N 1
ATOM 2298 C CA . ILE B 1 54 ? -4.043 -20.562 -16.562 1 98.88 54 ILE B CA 1
ATOM 2299 C C . ILE B 1 54 ? -3.439 -19.344 -17.281 1 98.88 54 ILE B C 1
ATOM 2301 O O . ILE B 1 54 ? -2.893 -19.484 -18.375 1 98.88 54 ILE B O 1
ATOM 2305 N N . ILE B 1 55 ? -3.639 -18.219 -16.703 1 98.88 55 ILE B N 1
ATOM 2306 C CA . ILE B 1 55 ? -2.889 -17.016 -17.062 1 98.88 55 ILE B CA 1
ATOM 2307 C C . ILE B 1 55 ? -2.109 -16.516 -15.844 1 98.88 55 ILE B C 1
ATOM 2309 O O . ILE B 1 55 ? -2.619 -16.531 -14.727 1 98.88 55 ILE B O 1
ATOM 2313 N N . HIS B 1 56 ? -0.838 -16.141 -16.094 1 98.88 56 HIS B N 1
ATOM 2314 C CA . HIS B 1 56 ? 0.086 -15.672 -15.07 1 98.88 56 HIS B CA 1
ATOM 2315 C C . HIS B 1 56 ? 0.431 -14.195 -15.281 1 98.88 56 HIS B C 1
ATOM 2317 O O . HIS B 1 56 ? 1.16 -13.852 -16.219 1 98.88 56 HIS B O 1
ATOM 2323 N N . PHE B 1 57 ? -0.097 -13.344 -14.422 1 98.56 57 PHE B N 1
ATOM 2324 C CA . PHE B 1 57 ? 0.236 -11.93 -14.438 1 98.56 57 PHE B CA 1
ATOM 2325 C C . PHE B 1 57 ? 1.562 -11.672 -13.727 1 98.56 57 PHE B C 1
ATOM 2327 O O . PHE B 1 57 ? 1.815 -12.234 -12.656 1 98.56 57 PHE B O 1
ATOM 2334 N N . GLY B 1 58 ? 2.363 -10.766 -14.258 1 96.62 58 GLY B N 1
ATOM 2335 C CA . GLY B 1 58 ? 3.697 -10.547 -13.719 1 96.62 58 GLY B CA 1
ATOM 2336 C C . GLY B 1 58 ? 4.617 -11.734 -13.906 1 96.62 58 GLY B C 1
ATOM 2337 O O . GLY B 1 58 ? 5.289 -12.164 -12.961 1 96.62 58 GLY B O 1
ATOM 2338 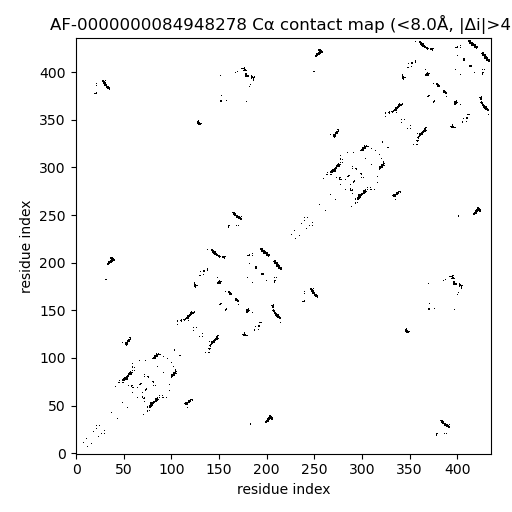N N . CYS B 1 59 ? 4.707 -12.258 -15.094 1 97.19 59 CYS B N 1
ATOM 2339 C CA . CYS B 1 59 ? 5.297 -13.57 -15.32 1 97.19 59 CYS B CA 1
ATOM 2340 C C . CYS B 1 59 ? 6.805 -13.469 -15.523 1 97.19 59 CYS B C 1
ATOM 2342 O O . CYS B 1 59 ? 7.512 -14.477 -15.492 1 97.19 59 CYS B O 1
ATOM 2344 N N . ASN B 1 60 ? 7.441 -12.367 -15.766 1 89.88 60 ASN B N 1
ATOM 2345 C CA . ASN B 1 60 ? 8.844 -12.234 -16.141 1 89.88 60 ASN B CA 1
ATOM 2346 C C . ASN B 1 60 ? 9.75 -12.172 -14.906 1 89.88 60 ASN B C 1
ATOM 2348 O O . ASN B 1 60 ? 10.93 -12.508 -14.984 1 89.88 60 ASN B O 1
ATOM 2352 N N . ASP B 1 61 ? 9.414 -11.75 -13.727 1 78.88 61 ASP B N 1
ATOM 2353 C CA . ASP B 1 61 ? 10.227 -11.492 -12.547 1 78.88 61 ASP B CA 1
ATOM 2354 C C . ASP B 1 61 ? 11.336 -10.484 -12.852 1 78.88 61 ASP B C 1
ATOM 2356 O O . ASP B 1 61 ? 12.5 -10.719 -12.523 1 78.88 61 ASP B O 1
ATOM 2360 N N . TRP B 1 62 ? 11.227 -9.438 -13.508 1 72.44 62 TRP B N 1
ATOM 2361 C CA . TRP B 1 62 ? 12.25 -8.445 -13.828 1 72.44 62 TRP B CA 1
ATOM 2362 C C . TRP B 1 62 ? 12.531 -7.547 -12.625 1 72.44 62 TRP B C 1
ATOM 2364 O O . TRP B 1 62 ? 11.617 -7.195 -11.875 1 72.44 62 TRP B O 1
ATOM 2374 N N . PRO B 1 63 ? 13.805 -7.258 -12.328 1 69.31 63 PRO B N 1
ATOM 2375 C CA . PRO B 1 63 ? 15.031 -7.438 -13.109 1 69.31 63 PRO B CA 1
ATOM 2376 C C . PRO B 1 63 ? 15.828 -8.664 -12.672 1 69.31 63 PRO B C 1
ATOM 2378 O O . PRO B 1 63 ? 16.859 -8.969 -13.273 1 69.31 63 PRO B O 1
ATOM 2381 N N . ILE B 1 64 ? 15.32 -9.336 -11.719 1 74.62 64 ILE B N 1
ATOM 2382 C CA . ILE B 1 64 ? 16.078 -10.5 -11.273 1 74.62 64 ILE B CA 1
ATOM 2383 C C . ILE B 1 64 ? 15.484 -11.773 -11.867 1 74.62 64 ILE B C 1
ATOM 2385 O O . ILE B 1 64 ? 14.648 -12.422 -11.234 1 74.62 64 ILE B O 1
ATOM 2389 N N . PHE B 1 65 ? 15.859 -12.008 -13.055 1 80.12 65 PHE B N 1
ATOM 2390 C CA . PHE B 1 65 ? 15.352 -13.195 -13.734 1 80.12 65 PHE B CA 1
ATOM 2391 C C . PHE B 1 65 ? 16.344 -14.344 -13.617 1 80.12 65 PHE B C 1
ATOM 2393 O O . PHE B 1 65 ? 17.484 -14.234 -14.062 1 80.12 65 PHE B O 1
ATOM 2400 N N . LYS B 1 66 ? 15.969 -15.336 -12.969 1 86.12 66 LYS B N 1
ATOM 2401 C CA . LYS B 1 66 ? 16.641 -16.625 -12.93 1 86.12 66 LYS B CA 1
ATOM 2402 C C . LYS B 1 66 ? 15.688 -17.75 -13.336 1 86.12 66 LYS B C 1
ATOM 2404 O O . LYS B 1 66 ? 14.758 -18.078 -12.594 1 86.12 66 LYS B O 1
ATOM 2409 N N . PRO B 1 67 ? 16 -18.391 -14.523 1 90.44 67 PRO B N 1
ATOM 2410 C CA . PRO B 1 67 ? 15.062 -19.375 -15.055 1 90.44 67 PRO B CA 1
ATOM 2411 C C . PRO B 1 67 ? 14.727 -20.484 -14.047 1 90.44 67 PRO B C 1
ATOM 2413 O O . PRO B 1 67 ? 13.586 -20.953 -13.992 1 90.44 67 PRO B O 1
ATOM 2416 N N . GLU B 1 68 ? 15.703 -20.828 -13.195 1 90.56 68 GLU B N 1
ATOM 2417 C CA . GLU B 1 68 ? 15.523 -21.953 -12.273 1 90.56 68 GLU B CA 1
ATOM 2418 C C . GLU B 1 68 ? 14.555 -21.578 -11.156 1 90.56 68 GLU B C 1
ATOM 2420 O O . GLU B 1 68 ? 14.008 -22.469 -10.484 1 90.56 68 GLU B O 1
ATOM 2425 N N . TYR B 1 69 ? 14.281 -20.25 -11.016 1 91 69 TYR B N 1
ATOM 2426 C CA . TYR B 1 69 ? 13.422 -19.812 -9.922 1 91 69 TYR B CA 1
ATOM 2427 C C . TYR B 1 69 ? 12.211 -19.062 -10.445 1 91 69 TYR B C 1
ATOM 2429 O O . TYR B 1 69 ? 11.477 -18.438 -9.68 1 91 69 TYR B O 1
ATOM 2437 N N . ASN B 1 70 ? 12.031 -19.141 -11.742 1 95.19 70 ASN B N 1
ATOM 2438 C CA . ASN B 1 70 ? 10.883 -18.453 -12.328 1 95.19 70 ASN B CA 1
ATOM 2439 C C . ASN B 1 70 ? 9.617 -19.281 -12.227 1 95.19 70 ASN B C 1
ATOM 2441 O O . ASN B 1 70 ? 9.57 -20.422 -12.719 1 95.19 70 ASN B O 1
ATOM 2445 N N . LEU B 1 71 ? 8.664 -18.719 -11.586 1 97.06 71 LEU B N 1
ATOM 2446 C CA . LEU B 1 71 ? 7.422 -19.422 -11.32 1 97.06 71 LEU B CA 1
ATOM 2447 C C . LEU B 1 71 ? 6.723 -19.812 -12.617 1 97.06 71 LEU B C 1
ATOM 2449 O O . LEU B 1 71 ? 6.141 -20.891 -12.719 1 97.06 71 LEU B O 1
ATOM 2453 N N . HIS B 1 72 ? 6.73 -18.938 -13.609 1 98.12 72 HIS B N 1
ATOM 2454 C CA . HIS B 1 72 ? 6.09 -19.203 -14.898 1 98.12 72 HIS B CA 1
ATOM 2455 C C . HIS B 1 72 ? 6.688 -20.438 -15.562 1 98.12 72 HIS B C 1
ATOM 2457 O O . HIS B 1 72 ? 5.953 -21.312 -16.016 1 98.12 72 HIS B O 1
ATOM 2463 N N . ILE B 1 73 ? 7.996 -20.484 -15.617 1 97.62 73 ILE B N 1
ATOM 2464 C CA . ILE B 1 73 ? 8.703 -21.609 -16.203 1 97.62 73 ILE B CA 1
ATOM 2465 C C . ILE B 1 73 ? 8.383 -22.891 -15.414 1 97.62 73 ILE B C 1
ATOM 2467 O O . ILE B 1 73 ? 8.102 -23.938 -16 1 97.62 73 ILE B O 1
ATOM 2471 N N . PHE B 1 74 ? 8.391 -22.75 -14.133 1 98.12 74 PHE B N 1
ATOM 2472 C CA . PHE B 1 74 ? 8.109 -23.875 -13.25 1 98.12 74 PHE B CA 1
ATOM 2473 C C . PHE B 1 74 ? 6.719 -24.422 -13.508 1 98.12 74 PHE B C 1
ATOM 2475 O O . PHE B 1 74 ? 6.551 -25.641 -13.664 1 98.12 74 PHE B O 1
ATOM 2482 N N . LEU B 1 75 ? 5.73 -23.578 -13.625 1 98.69 75 LEU B N 1
ATOM 2483 C CA . LEU B 1 75 ? 4.34 -24 -13.773 1 98.69 75 LEU B CA 1
ATOM 2484 C C . LEU B 1 75 ? 4.062 -24.484 -15.188 1 98.69 75 LEU B C 1
ATOM 2486 O O . LEU B 1 75 ? 3.137 -25.266 -15.406 1 98.69 75 LEU B O 1
ATOM 2490 N N . SER B 1 76 ? 4.848 -24.062 -16.172 1 98.5 76 SER B N 1
ATOM 2491 C CA . SER B 1 76 ? 4.645 -24.469 -17.562 1 98.5 76 SER B CA 1
ATOM 2492 C C . SER B 1 76 ? 4.809 -25.969 -17.734 1 98.5 76 SER B C 1
ATOM 2494 O O . SER B 1 76 ? 4.316 -26.562 -18.703 1 98.5 76 SER B O 1
ATOM 2496 N N . LYS B 1 77 ? 5.43 -26.594 -16.781 1 98 77 LYS B N 1
ATOM 2497 C CA . LYS B 1 77 ? 5.738 -28.016 -16.859 1 98 77 LYS B CA 1
ATOM 2498 C C . LYS B 1 77 ? 4.555 -28.859 -16.406 1 98 77 LYS B C 1
ATOM 2500 O O . LYS B 1 77 ? 4.52 -30.062 -16.656 1 98 77 LYS B O 1
ATOM 2505 N N . VAL B 1 78 ? 3.607 -28.234 -15.742 1 98.5 78 VAL B N 1
ATOM 2506 C CA . VAL B 1 78 ? 2.57 -29.062 -15.133 1 98.5 78 VAL B CA 1
ATOM 2507 C C . VAL B 1 78 ? 1.196 -28.609 -15.617 1 98.5 78 VAL B C 1
ATOM 2509 O O . VAL B 1 78 ? 0.217 -29.344 -15.523 1 98.5 78 VAL B O 1
ATOM 2512 N N . THR B 1 79 ? 1.019 -27.375 -16.141 1 98.81 79 THR B N 1
ATOM 2513 C CA . THR B 1 79 ? -0.26 -26.828 -16.578 1 98.81 79 THR B CA 1
ATOM 2514 C C . THR B 1 79 ? -0.64 -27.391 -17.953 1 98.81 79 THR B C 1
ATOM 2516 O O . THR B 1 79 ? 0.224 -27.859 -18.688 1 98.81 79 THR B O 1
ATOM 2519 N N . ARG B 1 80 ? -1.991 -27.453 -18.234 1 98.75 80 ARG B N 1
ATOM 2520 C CA . ARG B 1 80 ? -2.418 -27.766 -19.594 1 98.75 80 ARG B CA 1
ATOM 2521 C C . ARG B 1 80 ? -1.995 -26.656 -20.562 1 98.75 80 ARG B C 1
ATOM 2523 O O . ARG B 1 80 ? -1.497 -26.953 -21.656 1 98.75 80 ARG B O 1
ATOM 2530 N N . SER B 1 81 ? -2.215 -25.422 -20.188 1 98.62 81 SER B N 1
ATOM 2531 C CA . SER B 1 81 ? -1.687 -24.25 -20.875 1 98.62 81 SER B CA 1
ATOM 2532 C C . SER B 1 81 ? -1.417 -23.109 -19.922 1 98.62 81 SER B C 1
ATOM 2534 O O . SER B 1 81 ? -2.084 -22.984 -18.891 1 98.62 81 SER B O 1
ATOM 2536 N N . ILE B 1 82 ? -0.422 -22.312 -20.219 1 98.75 82 ILE B N 1
ATOM 2537 C CA . ILE B 1 82 ? -0.096 -21.172 -19.375 1 98.75 82 ILE B CA 1
ATOM 2538 C C . ILE B 1 82 ? 0.202 -19.953 -20.25 1 98.75 82 ILE B C 1
ATOM 2540 O O . ILE B 1 82 ? 1.218 -19.922 -20.953 1 98.75 82 ILE B O 1
ATOM 2544 N N . HIS B 1 83 ? -0.701 -18.969 -20.266 1 98.69 83 HIS B N 1
ATOM 2545 C CA . HIS B 1 83 ? -0.438 -17.672 -20.875 1 98.69 83 HIS B CA 1
ATOM 2546 C C . HIS B 1 83 ? 0.267 -16.734 -19.891 1 98.69 83 HIS B C 1
ATOM 2548 O O . HIS B 1 83 ? 0.233 -16.969 -18.672 1 98.69 83 HIS B O 1
ATOM 2554 N N . GLY B 1 84 ? 1.036 -15.773 -20.422 1 98.38 84 GLY B N 1
ATOM 2555 C CA . GLY B 1 84 ? 1.718 -14.797 -19.594 1 98.38 84 GLY B CA 1
ATOM 2556 C C . GLY B 1 84 ? 1.278 -13.375 -19.875 1 98.38 84 GLY B C 1
ATOM 2557 O O . GLY B 1 84 ? 0.978 -13.016 -21.016 1 98.38 84 GLY B O 1
ATOM 2558 N N . PHE B 1 85 ? 1.22 -12.594 -18.828 1 98.12 85 PHE B N 1
ATOM 2559 C CA . PHE B 1 85 ? 0.949 -11.164 -18.938 1 98.12 85 PHE B CA 1
ATOM 2560 C C . PHE B 1 85 ? 1.999 -10.359 -18.172 1 98.12 85 PHE B C 1
ATOM 2562 O O . PHE B 1 85 ? 2.268 -10.633 -17 1 98.12 85 PHE B O 1
ATOM 2569 N N . ASP B 1 86 ? 2.58 -9.461 -18.844 1 97 86 ASP B N 1
ATOM 2570 C CA . ASP B 1 86 ? 3.535 -8.547 -18.219 1 97 86 ASP B CA 1
ATOM 2571 C C . ASP B 1 86 ? 3.662 -7.258 -19.031 1 97 86 ASP B C 1
ATOM 2573 O O . ASP B 1 86 ? 3.609 -7.281 -20.266 1 97 86 ASP B O 1
ATOM 2577 N N . VAL B 1 87 ? 3.855 -6.156 -18.328 1 93.62 87 VAL B N 1
ATOM 2578 C CA . VAL B 1 87 ? 3.992 -4.879 -19.016 1 93.62 87 VAL B CA 1
ATOM 2579 C C . VAL B 1 87 ? 5.398 -4.75 -19.594 1 93.62 87 VAL B C 1
ATOM 2581 O O . VAL B 1 87 ? 5.633 -3.947 -20.5 1 93.62 87 VAL B O 1
ATOM 2584 N N . ASP B 1 88 ? 6.328 -5.508 -19.031 1 92.25 88 ASP B N 1
ATOM 2585 C CA . ASP B 1 88 ? 7.703 -5.531 -19.516 1 92.25 88 ASP B CA 1
ATOM 2586 C C . ASP B 1 88 ? 7.824 -6.367 -20.781 1 92.25 88 ASP B C 1
ATOM 2588 O O . ASP B 1 88 ? 8.25 -7.523 -20.734 1 92.25 88 ASP B O 1
ATOM 2592 N N . VAL B 1 89 ? 7.676 -5.742 -21.953 1 92.75 89 VAL B N 1
ATOM 2593 C CA . VAL B 1 89 ? 7.637 -6.426 -23.234 1 92.75 89 VAL B CA 1
ATOM 2594 C C . VAL B 1 89 ? 9 -7.051 -23.531 1 92.75 89 VAL B C 1
ATOM 2596 O O . VAL B 1 89 ? 9.078 -8.156 -24.078 1 92.75 89 VAL B O 1
ATOM 2599 N N . GLU B 1 90 ? 10.047 -6.375 -23.188 1 90.69 90 GLU B N 1
ATOM 2600 C CA . GLU B 1 90 ? 11.391 -6.91 -23.391 1 90.69 90 GLU B CA 1
ATOM 2601 C C . GLU B 1 90 ? 11.609 -8.188 -22.594 1 90.69 90 GLU B C 1
ATOM 2603 O O . GLU B 1 90 ? 12.195 -9.148 -23.094 1 90.69 90 GLU B O 1
ATOM 2608 N N . GLY B 1 91 ? 11.156 -8.164 -21.328 1 91.5 91 GLY B N 1
ATOM 2609 C CA . GLY B 1 91 ? 11.25 -9.352 -20.484 1 91.5 91 GLY B CA 1
ATOM 2610 C C . GLY B 1 91 ? 10.477 -10.531 -21.047 1 91.5 91 GLY B C 1
ATOM 2611 O O . GLY B 1 91 ? 10.914 -11.68 -20.922 1 91.5 91 GLY B O 1
ATOM 2612 N N . LEU B 1 92 ? 9.367 -10.266 -21.719 1 93.25 92 LEU B N 1
ATOM 2613 C CA . LEU B 1 92 ? 8.539 -11.32 -22.297 1 93.25 92 LEU B CA 1
ATOM 2614 C C . LEU B 1 92 ? 9.281 -12.039 -23.422 1 93.25 92 LEU B C 1
ATOM 2616 O O . LEU B 1 92 ? 9.133 -13.25 -23.594 1 93.25 92 LEU B O 1
ATOM 2620 N N . GLU B 1 93 ? 10.047 -11.328 -24.172 1 90.69 93 GLU B N 1
ATOM 2621 C CA . GLU B 1 93 ? 10.812 -11.93 -25.25 1 90.69 93 GLU B CA 1
ATOM 2622 C C . GLU B 1 93 ? 11.812 -12.953 -24.719 1 90.69 93 GLU B C 1
ATOM 2624 O O . GLU B 1 93 ? 12.008 -14.008 -25.328 1 90.69 93 GLU B O 1
ATOM 2629 N N . HIS B 1 94 ? 12.383 -12.641 -23.609 1 89.62 94 HIS B N 1
ATOM 2630 C CA . HIS B 1 94 ? 13.312 -13.57 -22.969 1 89.62 94 HIS B CA 1
ATOM 2631 C C . HIS B 1 94 ? 12.586 -14.812 -22.469 1 89.62 94 HIS B C 1
ATOM 2633 O O . HIS B 1 94 ? 13.094 -15.93 -22.594 1 89.62 94 HIS B O 1
ATOM 2639 N N . LEU B 1 95 ? 11.461 -14.562 -21.891 1 93.5 95 LEU B N 1
ATOM 2640 C CA . LEU B 1 95 ? 10.688 -15.664 -21.328 1 93.5 95 LEU B CA 1
ATOM 2641 C C . LEU B 1 95 ? 10.211 -16.609 -22.422 1 93.5 95 LEU B C 1
ATOM 2643 O O . LEU B 1 95 ? 10.078 -17.812 -22.203 1 93.5 95 LEU B O 1
ATOM 2647 N N . LYS B 1 96 ? 9.977 -16.094 -23.609 1 93.31 96 LYS B N 1
ATOM 2648 C CA . LYS B 1 96 ? 9.5 -16.875 -24.75 1 93.31 96 LYS B CA 1
ATOM 2649 C C . LYS B 1 96 ? 10.492 -17.969 -25.125 1 93.31 96 LYS B C 1
ATOM 2651 O O . LYS B 1 96 ? 10.094 -19.031 -25.609 1 93.31 96 LYS B O 1
ATOM 2656 N N . ALA B 1 97 ? 11.688 -17.734 -24.844 1 92.94 97 ALA B N 1
ATOM 2657 C CA . ALA B 1 97 ? 12.734 -18.719 -25.141 1 92.94 97 ALA B CA 1
ATOM 2658 C C . ALA B 1 97 ? 12.625 -19.938 -24.234 1 92.94 97 ALA B C 1
ATOM 2660 O O . ALA B 1 97 ? 13.086 -21.016 -24.578 1 92.94 97 ALA B O 1
ATOM 2661 N N . HIS B 1 98 ? 12.023 -19.766 -23.172 1 94.94 98 HIS B N 1
ATOM 2662 C CA . HIS B 1 98 ? 11.922 -20.828 -22.188 1 94.94 98 HIS B CA 1
ATOM 2663 C C . HIS B 1 98 ? 10.562 -21.516 -22.25 1 94.94 98 HIS B C 1
ATOM 2665 O O . HIS B 1 98 ? 10.445 -22.703 -21.984 1 94.94 98 HIS B O 1
ATOM 2671 N N . VAL B 1 99 ? 9.547 -20.766 -22.422 1 96.62 99 VAL B N 1
ATOM 2672 C CA . VAL B 1 99 ? 8.172 -21.25 -22.516 1 96.62 99 VAL B CA 1
ATOM 2673 C C . VAL B 1 99 ? 7.512 -20.672 -23.766 1 96.62 99 VAL B C 1
ATOM 2675 O O . VAL B 1 99 ? 7.172 -19.484 -23.797 1 96.62 99 VAL B O 1
ATOM 2678 N N . ASP B 1 100 ? 7.285 -21.516 -24.75 1 95.06 100 ASP B N 1
ATOM 2679 C CA . ASP B 1 100 ? 6.68 -21.062 -26 1 95.06 100 ASP B CA 1
ATOM 2680 C C . ASP B 1 100 ? 5.156 -21.047 -25.906 1 95.06 100 ASP B C 1
ATOM 2682 O O . ASP B 1 100 ? 4.492 -22.031 -26.25 1 95.06 100 ASP B O 1
ATOM 2686 N N . GLN B 1 101 ? 4.578 -19.984 -25.422 1 96.19 101 GLN B N 1
ATOM 2687 C CA . GLN B 1 101 ? 3.152 -19.766 -25.203 1 96.19 101 GLN B CA 1
ATOM 2688 C C . GLN B 1 101 ? 2.77 -18.312 -25.484 1 96.19 101 GLN B C 1
ATOM 2690 O O . GLN B 1 101 ? 3.639 -17.453 -25.672 1 96.19 101 GLN B O 1
ATOM 2695 N N . PRO B 1 102 ? 1.455 -18 -25.594 1 97.06 102 PRO B N 1
ATOM 2696 C CA . PRO B 1 102 ? 1.047 -16.609 -25.812 1 97.06 102 PRO B CA 1
ATOM 2697 C C . PRO B 1 102 ? 1.384 -15.711 -24.625 1 97.06 102 PRO B C 1
ATOM 2699 O O . PRO B 1 102 ? 1.261 -16.125 -23.469 1 97.06 102 PRO B O 1
ATOM 2702 N N . TYR B 1 103 ? 1.88 -14.57 -24.953 1 97.62 103 TYR B N 1
ATOM 2703 C CA . TYR B 1 103 ? 2.168 -13.508 -24 1 97.62 103 TYR B CA 1
ATOM 2704 C C . TYR B 1 103 ? 1.405 -12.234 -24.344 1 97.62 103 TYR B C 1
ATOM 2706 O O . TYR B 1 103 ? 1.186 -11.938 -25.516 1 97.62 103 TYR B O 1
ATOM 2714 N N . PHE B 1 104 ? 0.993 -11.531 -23.297 1 97.5 104 PHE B N 1
ATOM 2715 C CA . PHE B 1 104 ? 0.199 -10.328 -23.484 1 97.5 104 PHE B CA 1
ATOM 2716 C C . PHE B 1 104 ? 0.745 -9.188 -22.625 1 97.5 104 PHE B C 1
ATOM 2718 O O . PHE B 1 104 ? 1.445 -9.43 -21.641 1 97.5 104 PHE B O 1
ATOM 2725 N N . SER B 1 105 ? 0.443 -7.934 -23.047 1 96.44 105 SER B N 1
ATOM 2726 C CA . SER B 1 105 ? 0.843 -6.766 -22.266 1 96.44 105 SER B CA 1
ATOM 2727 C C . SER B 1 105 ? -0.285 -5.742 -22.188 1 96.44 105 SER B C 1
ATOM 2729 O O . SER B 1 105 ? -0.102 -4.648 -21.656 1 96.44 105 SER B O 1
ATOM 2731 N N . ASN B 1 106 ? -1.391 -6.148 -22.766 1 96.12 106 ASN B N 1
ATOM 2732 C CA . ASN B 1 106 ? -2.592 -5.32 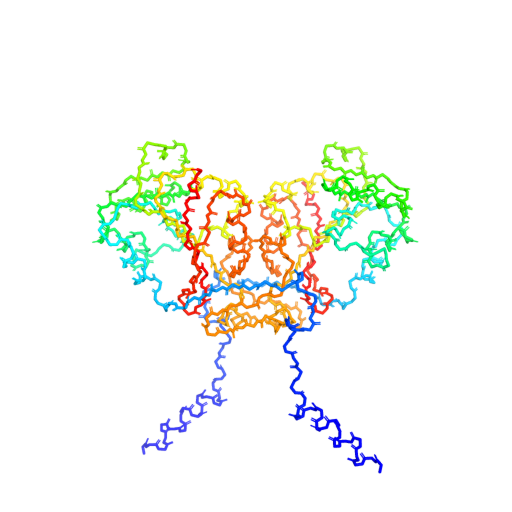-22.766 1 96.12 106 ASN B CA 1
ATOM 2733 C C . ASN B 1 106 ? -3.836 -6.133 -22.422 1 96.12 106 ASN B C 1
ATOM 2735 O O . ASN B 1 106 ? -4.07 -7.191 -23.016 1 96.12 106 ASN B O 1
ATOM 2739 N N . PHE B 1 107 ? -4.633 -5.637 -21.484 1 96.31 107 PHE B N 1
ATOM 2740 C CA . PHE B 1 107 ? -5.816 -6.348 -21.016 1 96.31 107 PHE B CA 1
ATOM 2741 C C . PHE B 1 107 ? -6.781 -6.613 -22.172 1 96.31 107 PHE B C 1
ATOM 2743 O O . PHE B 1 107 ? -7.48 -7.629 -22.172 1 96.31 107 PHE B O 1
ATOM 2750 N N . ASN B 1 108 ? -6.852 -5.73 -23.125 1 95.12 108 ASN B N 1
ATOM 2751 C CA . ASN B 1 108 ? -7.785 -5.844 -24.234 1 95.12 108 ASN B CA 1
ATOM 2752 C C . ASN B 1 108 ? -7.516 -7.094 -25.062 1 95.12 108 ASN B C 1
ATOM 2754 O O . ASN B 1 108 ? -8.414 -7.609 -25.734 1 95.12 108 ASN B O 1
ATOM 2758 N N . ASP B 1 109 ? -6.32 -7.566 -25.047 1 96.56 109 ASP B N 1
ATOM 2759 C CA . ASP B 1 109 ? -5.93 -8.711 -25.859 1 96.56 109 ASP B CA 1
ATOM 2760 C C . ASP B 1 109 ? -6.355 -10.023 -25.203 1 96.56 109 ASP B C 1
ATOM 2762 O O . ASP B 1 109 ? -6.23 -11.094 -25.812 1 96.56 109 ASP B O 1
ATOM 2766 N N . LEU B 1 110 ? -6.895 -9.922 -23.984 1 97.31 110 LEU B N 1
ATOM 2767 C CA . LEU B 1 110 ? -7.246 -11.125 -23.234 1 97.31 110 LEU B CA 1
ATOM 2768 C C . LEU B 1 110 ? -8.727 -11.461 -23.406 1 97.31 110 LEU B C 1
ATOM 2770 O O . LEU B 1 110 ? -9.188 -12.5 -22.938 1 97.31 110 LEU B O 1
ATOM 2774 N N . LYS B 1 111 ? -9.508 -10.68 -24.078 1 93 111 LYS B N 1
ATOM 2775 C CA . LYS B 1 111 ? -10.969 -10.703 -24.094 1 93 111 LYS B CA 1
ATOM 2776 C C . LYS B 1 111 ? -11.492 -12.023 -24.656 1 93 111 LYS B C 1
ATOM 2778 O O . LYS B 1 111 ? -12.562 -12.492 -24.25 1 93 111 LYS B O 1
ATOM 2783 N N . GLU B 1 112 ? -10.812 -12.695 -25.547 1 94.38 112 GLU B N 1
ATOM 2784 C CA . GLU B 1 112 ? -11.32 -13.898 -26.203 1 94.38 112 GLU B CA 1
ATOM 2785 C C . GLU B 1 112 ? -10.805 -15.156 -25.5 1 94.38 112 GLU B C 1
ATOM 2787 O O . GLU B 1 112 ? -11.164 -16.266 -25.891 1 94.38 112 GLU B O 1
ATOM 2792 N N . ASN B 1 113 ? -9.992 -15 -24.516 1 97.75 113 ASN B N 1
ATOM 2793 C CA . ASN B 1 113 ? -9.406 -16.141 -23.828 1 97.75 113 ASN B CA 1
ATOM 2794 C C . ASN B 1 113 ? -10.211 -16.516 -22.578 1 97.75 113 ASN B C 1
ATOM 2796 O O . ASN B 1 113 ? -10.906 -15.664 -22.016 1 97.75 113 ASN B O 1
ATOM 2800 N N . ARG B 1 114 ? -10.188 -17.781 -22.266 1 98.25 114 ARG B N 1
ATOM 2801 C CA . ARG B 1 114 ? -10.805 -18.312 -21.047 1 98.25 114 ARG B CA 1
ATOM 2802 C C . ARG B 1 114 ? -9.812 -19.141 -20.25 1 98.25 114 ARG B C 1
ATOM 2804 O O . ARG B 1 114 ? -9.031 -19.906 -20.812 1 98.25 114 ARG B O 1
ATOM 2811 N N . TYR B 1 115 ? -9.867 -19.016 -18.938 1 98.81 115 TYR B N 1
ATOM 2812 C CA . TYR B 1 115 ? -8.922 -19.719 -18.078 1 98.81 115 TYR B CA 1
ATOM 2813 C C . TYR B 1 115 ? -9.641 -20.406 -16.922 1 98.81 115 TYR B C 1
ATOM 2815 O O . TYR B 1 115 ? -10.695 -19.938 -16.469 1 98.81 115 TYR B O 1
ATOM 2823 N N . ASP B 1 116 ? -9.062 -21.5 -16.469 1 98.81 116 ASP B N 1
ATOM 2824 C CA . ASP B 1 116 ? -9.484 -22.062 -15.188 1 98.81 116 ASP B CA 1
ATOM 2825 C C . ASP B 1 116 ? -9.055 -21.156 -14.023 1 98.81 116 ASP B C 1
ATOM 2827 O O . ASP B 1 116 ? -9.82 -20.922 -13.094 1 98.81 116 ASP B O 1
ATOM 2831 N N . ILE B 1 117 ? -7.844 -20.672 -14.117 1 98.88 117 ILE B N 1
ATOM 2832 C CA . ILE B 1 117 ? -7.25 -19.938 -13 1 98.88 117 ILE B CA 1
ATOM 2833 C C . ILE B 1 117 ? -6.48 -18.734 -13.531 1 98.88 117 ILE B C 1
ATOM 2835 O O . ILE B 1 117 ? -5.785 -18.828 -14.539 1 98.88 117 ILE B O 1
ATOM 2839 N N . CYS B 1 118 ? -6.645 -17.625 -12.914 1 98.94 118 CYS B N 1
ATOM 2840 C CA . CYS B 1 118 ? -5.812 -16.438 -13.062 1 98.94 118 CYS B CA 1
ATOM 2841 C C . CYS B 1 118 ? -4.941 -16.234 -11.828 1 98.94 118 CYS B C 1
ATOM 2843 O O . CYS B 1 118 ? -5.453 -16.047 -10.727 1 98.94 118 CYS B O 1
ATOM 2845 N N . ILE B 1 119 ? -3.6 -16.281 -12.023 1 98.94 119 ILE B N 1
ATOM 2846 C CA . ILE B 1 119 ? -2.723 -16.031 -10.883 1 98.94 119 ILE B CA 1
ATOM 2847 C C . ILE B 1 119 ? -2.006 -14.688 -11.07 1 98.94 119 ILE B C 1
ATOM 2849 O O . ILE B 1 119 ? -1.591 -14.352 -12.18 1 98.94 119 ILE B O 1
ATOM 2853 N N . VAL B 1 120 ? -1.924 -13.914 -10.008 1 98.75 120 VAL B N 1
ATOM 2854 C CA . VAL B 1 120 ? -1.277 -12.609 -9.953 1 98.75 120 VAL B CA 1
ATOM 2855 C C . VAL B 1 120 ? -0.286 -12.57 -8.789 1 98.75 120 VAL B C 1
ATOM 2857 O O . VAL B 1 120 ? -0.454 -11.789 -7.848 1 98.75 120 VAL B O 1
ATOM 2860 N N . PRO B 1 121 ? 0.773 -13.336 -8.844 1 97.81 121 PRO B N 1
ATOM 2861 C CA . PRO B 1 121 ? 1.729 -13.398 -7.734 1 97.81 121 PRO B CA 1
ATOM 2862 C C . PRO B 1 121 ? 2.668 -12.203 -7.691 1 97.81 121 PRO B C 1
ATOM 2864 O O . PRO B 1 121 ? 3.381 -11.93 -8.664 1 97.81 121 PRO B O 1
ATOM 2867 N N . GLU B 1 122 ? 2.701 -11.531 -6.516 1 94.44 122 GLU B N 1
ATOM 2868 C CA . GLU B 1 122 ? 3.701 -10.516 -6.195 1 94.44 122 GLU B CA 1
ATOM 2869 C C . GLU B 1 122 ? 3.811 -9.477 -7.309 1 94.44 122 GLU B C 1
ATOM 2871 O O . GLU B 1 122 ? 4.91 -9.172 -7.773 1 94.44 122 GLU B O 1
ATOM 2876 N N . THR B 1 123 ? 2.736 -8.938 -7.773 1 97.12 123 THR B N 1
ATOM 2877 C CA . THR B 1 123 ? 2.676 -7.941 -8.844 1 97.12 123 THR B CA 1
ATOM 2878 C C . THR B 1 123 ? 2.027 -6.652 -8.344 1 97.12 123 THR B C 1
ATOM 2880 O O . THR B 1 123 ? 2.514 -5.559 -8.633 1 97.12 123 THR B O 1
ATOM 2883 N N . ILE B 1 124 ? 1.018 -6.793 -7.504 1 98.38 124 ILE B N 1
ATOM 2884 C CA . ILE B 1 124 ? 0.128 -5.684 -7.168 1 98.38 124 ILE B CA 1
ATOM 2885 C C . ILE B 1 124 ? 0.896 -4.629 -6.371 1 98.38 124 ILE B C 1
ATOM 2887 O O . ILE B 1 124 ? 0.566 -3.443 -6.426 1 98.38 124 ILE B O 1
ATOM 2891 N N . GLU B 1 125 ? 1.981 -4.973 -5.68 1 98.19 125 GLU B N 1
ATOM 2892 C CA . GLU B 1 125 ? 2.779 -4.043 -4.887 1 98.19 125 GLU B CA 1
ATOM 2893 C C . GLU B 1 125 ? 3.609 -3.127 -5.785 1 98.19 125 GLU B C 1
ATOM 2895 O O . GLU B 1 125 ? 4.148 -2.119 -5.324 1 98.19 125 GLU B O 1
ATOM 2900 N N . HIS B 1 126 ? 3.658 -3.426 -7.078 1 96.81 126 HIS B N 1
ATOM 2901 C CA . HIS B 1 126 ? 4.449 -2.648 -8.031 1 96.81 126 HIS B CA 1
ATOM 2902 C C . HIS B 1 126 ? 3.57 -1.702 -8.836 1 96.81 126 HIS B C 1
ATOM 2904 O O . HIS B 1 126 ? 4.074 -0.832 -9.547 1 96.81 126 HIS B O 1
ATOM 2910 N N . VAL B 1 127 ? 2.279 -1.871 -8.75 1 97.31 127 VAL B N 1
ATOM 2911 C CA . VAL B 1 127 ? 1.436 -1.14 -9.688 1 97.31 127 VAL B CA 1
ATOM 2912 C C . VAL B 1 127 ? 1.181 0.272 -9.164 1 97.31 127 VAL B C 1
ATOM 2914 O O . VAL B 1 127 ? 1.106 0.487 -7.953 1 97.31 127 VAL B O 1
ATOM 2917 N N . ASP B 1 128 ? 0.99 1.188 -10.094 1 97.62 128 ASP B N 1
ATOM 2918 C CA . ASP B 1 128 ? 0.855 2.598 -9.742 1 97.62 128 ASP B CA 1
ATOM 2919 C C . ASP B 1 128 ? -0.579 2.928 -9.336 1 97.62 128 ASP B C 1
ATOM 2921 O O . ASP B 1 128 ? -0.806 3.803 -8.5 1 97.62 128 ASP B O 1
ATOM 2925 N N . ASN B 1 129 ? -1.569 2.275 -9.984 1 98.56 129 ASN B N 1
ATOM 2926 C CA . ASN B 1 129 ? -2.988 2.475 -9.711 1 98.56 129 ASN B CA 1
ATOM 2927 C C . ASN B 1 129 ? -3.697 1.151 -9.43 1 98.56 129 ASN B C 1
ATOM 2929 O O . ASN B 1 129 ? -4.117 0.46 -10.359 1 98.56 129 ASN B O 1
ATOM 2933 N N . VAL B 1 130 ? -3.959 0.858 -8.156 1 98.75 130 VAL B N 1
ATOM 2934 C CA . VAL B 1 130 ? -4.414 -0.441 -7.676 1 98.75 130 VAL B CA 1
ATOM 2935 C C . VAL B 1 130 ? -5.84 -0.699 -8.164 1 98.75 130 VAL B C 1
ATOM 2937 O O . VAL B 1 130 ? -6.145 -1.781 -8.672 1 98.75 130 VAL B O 1
ATOM 2940 N N . ARG B 1 131 ? -6.734 0.301 -8.07 1 98.75 131 ARG B N 1
ATOM 2941 C CA . ARG B 1 131 ? -8.102 0.072 -8.523 1 98.75 131 ARG B CA 1
ATOM 2942 C C . ARG B 1 131 ? -8.141 -0.299 -10 1 98.75 131 ARG B C 1
ATOM 2944 O O . ARG B 1 131 ? -8.742 -1.306 -10.375 1 98.75 131 ARG B O 1
ATOM 2951 N N . THR B 1 132 ? -7.484 0.511 -10.797 1 98.44 132 THR B N 1
ATOM 2952 C CA . THR B 1 132 ? -7.48 0.27 -12.234 1 98.44 132 THR B CA 1
ATOM 2953 C C . THR B 1 132 ? -6.922 -1.114 -12.547 1 98.44 132 THR B C 1
ATOM 2955 O O . THR B 1 132 ? -7.457 -1.829 -13.398 1 98.44 132 THR B O 1
ATOM 2958 N N . PHE B 1 133 ? -5.828 -1.446 -11.883 1 98.62 133 PHE B N 1
ATOM 2959 C CA . PHE B 1 133 ? -5.207 -2.75 -12.078 1 98.62 133 PHE B CA 1
ATOM 2960 C C . PHE B 1 133 ? -6.18 -3.873 -11.742 1 98.62 133 PHE B C 1
ATOM 2962 O O . PHE B 1 133 ? -6.352 -4.809 -12.531 1 98.62 133 PHE B O 1
ATOM 2969 N N . LEU B 1 134 ? -6.891 -3.793 -10.586 1 98.81 134 LEU B N 1
ATOM 2970 C CA . LEU B 1 134 ? -7.805 -4.828 -10.125 1 98.81 134 LEU B CA 1
ATOM 2971 C C . LEU B 1 134 ? -9.023 -4.93 -11.039 1 98.81 134 LEU B C 1
ATOM 2973 O O . LEU B 1 134 ? -9.547 -6.02 -11.258 1 98.81 134 LEU B O 1
ATOM 2977 N N . GLU B 1 135 ? -9.477 -3.783 -11.531 1 98.38 135 GLU B N 1
ATOM 2978 C CA . GLU B 1 135 ? -10.555 -3.805 -12.516 1 98.38 135 GLU B CA 1
ATOM 2979 C C . GLU B 1 135 ? -10.141 -4.555 -13.773 1 98.38 135 GLU B C 1
ATOM 2981 O O . GLU B 1 135 ? -10.938 -5.285 -14.359 1 98.38 135 GLU B O 1
ATOM 2986 N N . GLY B 1 136 ? -8.898 -4.336 -14.227 1 98.06 136 GLY B N 1
ATOM 2987 C CA . GLY B 1 136 ? -8.352 -5.125 -15.32 1 98.06 136 GLY B CA 1
ATOM 2988 C C . GLY B 1 136 ? -8.32 -6.613 -15.023 1 98.06 136 GLY B C 1
ATOM 2989 O O . GLY B 1 136 ? -8.75 -7.426 -15.844 1 98.06 136 GLY B O 1
ATOM 2990 N N . ILE B 1 137 ? -7.852 -7 -13.828 1 98.56 137 ILE B N 1
ATOM 2991 C CA . ILE B 1 137 ? -7.781 -8.398 -13.414 1 98.56 137 ILE B CA 1
ATOM 2992 C C . ILE B 1 137 ? -9.18 -9.016 -13.43 1 98.56 137 ILE B C 1
ATOM 2994 O O . ILE B 1 137 ? -9.359 -10.133 -13.914 1 98.56 137 ILE B O 1
ATOM 2998 N N . GLU B 1 138 ? -10.125 -8.297 -12.914 1 97.5 138 GLU B N 1
ATOM 2999 C CA . GLU B 1 138 ? -11.5 -8.781 -12.867 1 97.5 138 GLU B CA 1
ATOM 3000 C C . GLU B 1 138 ? -12.031 -9.062 -14.273 1 97.5 138 GLU B C 1
ATOM 3002 O O . GLU B 1 138 ? -12.859 -9.961 -14.453 1 97.5 138 GLU B O 1
ATOM 3007 N N . SER B 1 139 ? -11.609 -8.312 -15.242 1 97.56 139 SER B N 1
ATOM 3008 C CA . SER B 1 139 ? -12.117 -8.445 -16.609 1 97.56 139 SER B CA 1
ATOM 3009 C C . SER B 1 139 ? -11.641 -9.734 -17.25 1 97.56 139 SER B C 1
ATOM 3011 O O . SER B 1 139 ? -12.164 -10.148 -18.281 1 97.56 139 SER B O 1
ATOM 3013 N N . VAL B 1 140 ? -10.617 -10.383 -16.703 1 98.19 140 VAL B N 1
ATOM 3014 C CA . VAL B 1 140 ? -10.125 -11.656 -17.219 1 98.19 140 VAL B CA 1
ATOM 3015 C C . VAL B 1 140 ? -11.195 -12.734 -17.031 1 98.19 140 VAL B C 1
ATOM 3017 O O . VAL B 1 140 ? -11.82 -12.828 -15.977 1 98.19 140 VAL B O 1
ATOM 3020 N N . ASN B 1 141 ? -11.43 -13.438 -18.125 1 98.19 141 ASN B N 1
ATOM 3021 C CA . ASN B 1 141 ? -12.375 -14.555 -18.047 1 98.19 141 ASN B CA 1
ATOM 3022 C C . ASN B 1 141 ? -11.734 -15.773 -17.406 1 98.19 141 ASN B C 1
ATOM 3024 O O . ASN B 1 141 ? -11.25 -16.672 -18.094 1 98.19 141 ASN B O 1
ATOM 3028 N N . ALA B 1 142 ? -11.773 -15.891 -16.109 1 98.62 142 ALA B N 1
ATOM 3029 C CA . ALA B 1 142 ? -11.242 -17 -15.32 1 98.62 142 ALA B CA 1
ATOM 3030 C C . ALA B 1 142 ? -12.219 -17.406 -14.227 1 98.62 142 ALA B C 1
ATOM 3032 O O . ALA B 1 142 ? -13.047 -16.609 -13.789 1 98.62 142 ALA B O 1
ATOM 3033 N N . GLN B 1 143 ? -12.148 -18.656 -13.82 1 98.12 143 GLN B N 1
ATOM 3034 C CA . GLN B 1 143 ? -13.055 -19.156 -12.797 1 98.12 143 GLN B CA 1
ATOM 3035 C C . GLN B 1 143 ? -12.602 -18.734 -11.406 1 98.12 143 GLN B C 1
ATOM 3037 O O . GLN B 1 143 ? -13.43 -18.469 -10.531 1 98.12 143 GLN B O 1
ATOM 3042 N N . THR B 1 144 ? -11.32 -18.797 -11.18 1 98.75 144 THR B N 1
ATOM 3043 C CA . THR B 1 144 ? -10.742 -18.484 -9.883 1 98.75 144 THR B CA 1
ATOM 3044 C C . THR B 1 144 ? -9.531 -17.562 -10.031 1 98.75 144 THR B C 1
ATOM 3046 O O . THR B 1 144 ? -8.781 -17.672 -11.008 1 98.75 144 THR B O 1
ATOM 3049 N N . PHE B 1 145 ? -9.375 -16.703 -9.078 1 98.94 145 PHE B N 1
ATOM 3050 C CA . PHE B 1 145 ? -8.258 -15.766 -9.047 1 98.94 145 PHE B CA 1
ATOM 3051 C C . PHE B 1 145 ? -7.418 -15.969 -7.793 1 98.94 145 PHE B C 1
ATOM 3053 O O . PHE B 1 145 ? -7.957 -16.141 -6.699 1 98.94 145 PHE B O 1
ATOM 3060 N N . TYR B 1 146 ? -6.102 -16.031 -7.914 1 98.94 146 TYR B N 1
ATOM 3061 C CA . TYR B 1 146 ? -5.156 -16.016 -6.805 1 98.94 146 TYR B CA 1
ATOM 3062 C C . TYR B 1 146 ? -4.262 -14.773 -6.879 1 98.94 146 TYR B C 1
ATOM 3064 O O . TYR B 1 146 ? -3.418 -14.664 -7.77 1 98.94 146 TYR B O 1
ATOM 3072 N N . ILE B 1 147 ? -4.43 -13.891 -5.984 1 98.94 147 ILE B N 1
ATOM 3073 C CA . ILE B 1 147 ? -3.695 -12.625 -5.953 1 98.94 147 ILE B CA 1
ATOM 3074 C C . ILE B 1 147 ? -2.82 -12.57 -4.703 1 98.94 147 ILE B C 1
ATOM 3076 O O . ILE B 1 147 ? -3.316 -12.727 -3.584 1 98.94 147 ILE B O 1
ATOM 3080 N N . THR B 1 148 ? -1.486 -12.414 -4.914 1 98.75 148 THR B N 1
ATOM 3081 C CA . THR B 1 148 ? -0.578 -12.422 -3.773 1 98.75 148 THR B CA 1
ATOM 3082 C C . THR B 1 148 ? 0.174 -11.094 -3.676 1 98.75 148 THR B C 1
ATOM 3084 O O . THR B 1 148 ? 0.304 -10.375 -4.668 1 98.75 148 THR B O 1
ATOM 3087 N N . ALA B 1 149 ? 0.614 -10.758 -2.52 1 98.62 149 ALA B N 1
ATOM 3088 C CA . ALA B 1 149 ? 1.475 -9.609 -2.225 1 98.62 149 ALA B CA 1
ATOM 3089 C C . ALA B 1 149 ? 2.328 -9.875 -0.986 1 98.62 149 ALA B C 1
ATOM 3091 O O . ALA B 1 149 ? 1.981 -10.711 -0.151 1 98.62 149 ALA B O 1
ATOM 3092 N N . PRO B 1 150 ? 3.488 -9.203 -0.876 1 98.31 150 PRO B N 1
ATOM 3093 C CA . PRO B 1 150 ? 4.27 -9.352 0.354 1 98.31 150 PRO B CA 1
ATOM 3094 C C . PRO B 1 150 ? 3.498 -8.922 1.599 1 98.31 150 PRO B C 1
ATOM 3096 O O . PRO B 1 150 ? 2.799 -7.906 1.574 1 98.31 150 PRO B O 1
ATOM 3099 N N . ASN B 1 151 ? 3.613 -9.695 2.643 1 98.56 151 ASN B N 1
ATOM 3100 C CA . ASN B 1 151 ? 2.93 -9.492 3.914 1 98.56 151 ASN B CA 1
ATOM 3101 C C . ASN B 1 151 ? 3.75 -8.609 4.855 1 98.56 151 ASN B C 1
ATOM 3103 O O . ASN B 1 151 ? 4.703 -9.086 5.477 1 98.56 151 ASN B O 1
ATOM 3107 N N . CYS B 1 152 ? 3.35 -7.387 5.082 1 98.38 152 CYS B N 1
ATOM 3108 C CA . CYS B 1 152 ? 4.16 -6.473 5.879 1 98.38 152 CYS B CA 1
ATOM 3109 C C . CYS B 1 152 ? 4.219 -6.922 7.336 1 98.38 152 CYS B C 1
ATOM 3111 O O . CYS B 1 152 ? 5.145 -6.562 8.062 1 98.38 152 CYS B O 1
ATOM 3113 N N . PHE B 1 153 ? 3.316 -7.762 7.777 1 97.94 153 PHE B N 1
ATOM 3114 C CA . PHE B 1 153 ? 3.277 -8.125 9.188 1 97.94 153 PHE B CA 1
ATOM 3115 C C . PHE B 1 153 ? 3.82 -9.531 9.398 1 97.94 153 PHE B C 1
ATOM 3117 O O . PHE B 1 153 ? 3.592 -10.141 10.445 1 97.94 153 PHE B O 1
ATOM 3124 N N . SER B 1 154 ? 4.434 -10.078 8.367 1 97.31 154 SER B N 1
ATOM 3125 C CA . SER B 1 154 ? 5.148 -11.32 8.609 1 97.31 154 SER B CA 1
ATOM 3126 C C . SER B 1 154 ? 6.309 -11.117 9.578 1 97.31 154 SER B C 1
ATOM 3128 O O . SER B 1 154 ? 7.004 -10.102 9.516 1 97.31 154 SER B O 1
ATOM 3130 N N . LYS B 1 155 ? 6.539 -12.07 10.469 1 95.25 155 LYS B N 1
ATOM 3131 C CA . LYS B 1 155 ? 7.645 -11.984 11.414 1 95.25 155 LYS B CA 1
ATOM 3132 C C . LYS B 1 155 ? 8.984 -11.852 10.695 1 95.25 155 LYS B C 1
ATOM 3134 O O . LYS B 1 155 ? 9.859 -11.109 11.133 1 95.25 155 LYS B O 1
ATOM 3139 N N . ARG B 1 156 ? 9.133 -12.547 9.641 1 94.75 156 ARG B N 1
ATOM 3140 C CA . ARG B 1 156 ? 10.375 -12.531 8.875 1 94.75 156 ARG B CA 1
ATOM 3141 C C . ARG B 1 156 ? 10.648 -11.148 8.297 1 94.75 156 ARG B C 1
ATOM 3143 O O . ARG B 1 156 ? 11.758 -10.625 8.422 1 94.75 156 ARG B O 1
ATOM 3150 N N . HIS B 1 157 ? 9.641 -10.531 7.68 1 95.44 157 HIS B N 1
ATOM 3151 C CA . HIS B 1 157 ? 9.805 -9.188 7.129 1 95.44 157 HIS B CA 1
ATOM 3152 C C . HIS B 1 157 ? 10.125 -8.18 8.227 1 95.44 157 HIS B C 1
ATOM 3154 O O . HIS B 1 157 ? 10.977 -7.309 8.047 1 95.44 157 HIS B O 1
ATOM 3160 N N . ILE B 1 158 ? 9.43 -8.312 9.312 1 95.44 158 ILE B N 1
ATOM 3161 C CA . ILE B 1 158 ? 9.625 -7.402 10.43 1 95.44 158 ILE B CA 1
ATOM 3162 C C . ILE B 1 158 ? 11.055 -7.523 10.953 1 95.44 158 ILE B C 1
ATOM 3164 O O . ILE B 1 158 ? 11.734 -6.512 11.164 1 95.44 158 ILE B O 1
ATOM 3168 N N . LYS B 1 159 ? 11.57 -8.68 11.062 1 94.06 159 LYS B N 1
ATOM 3169 C CA . LYS B 1 159 ? 12.867 -8.945 11.68 1 94.06 159 LYS B CA 1
ATOM 3170 C C . LYS B 1 159 ? 14.008 -8.516 10.758 1 94.06 159 LYS B C 1
ATOM 3172 O O . LYS B 1 159 ? 15.094 -8.172 11.234 1 94.06 159 LYS B O 1
ATOM 3177 N N . ARG B 1 160 ? 13.766 -8.539 9.523 1 94.19 160 ARG B N 1
ATOM 3178 C CA . ARG B 1 160 ? 14.867 -8.289 8.602 1 94.19 160 ARG B CA 1
ATOM 3179 C C . ARG B 1 160 ? 15.164 -6.801 8.5 1 94.19 160 ARG B C 1
ATOM 3181 O O . ARG B 1 160 ? 16.234 -6.41 8.016 1 94.19 160 ARG B O 1
ATOM 3188 N N . ASN B 1 161 ? 14.219 -5.961 8.828 1 95.12 161 ASN B N 1
ATOM 3189 C CA . ASN B 1 161 ? 14.438 -4.52 8.82 1 95.12 161 ASN B CA 1
ATOM 3190 C C . ASN B 1 161 ? 15.234 -4.074 10.047 1 95.12 161 ASN B C 1
ATOM 3192 O O . ASN B 1 161 ? 15.273 -4.777 11.055 1 95.12 161 ASN B O 1
ATOM 3196 N N . HIS B 1 162 ? 15.906 -2.939 9.914 1 94.12 162 HIS B N 1
ATOM 3197 C CA . HIS B 1 162 ? 16.75 -2.459 11.008 1 94.12 162 HIS B CA 1
ATOM 3198 C C . HIS B 1 162 ? 16.484 -0.984 11.297 1 94.12 162 HIS B C 1
ATOM 3200 O O . HIS B 1 162 ? 16.578 -0.147 10.391 1 94.12 162 HIS B O 1
ATOM 3206 N N . TYR B 1 163 ? 16.156 -0.699 12.539 1 92.38 163 TYR B N 1
ATOM 3207 C CA . TYR B 1 163 ? 16.031 0.673 13.016 1 92.38 163 TYR B CA 1
ATOM 3208 C C . TYR B 1 163 ? 17.328 1.146 13.664 1 92.38 163 TYR B C 1
ATOM 3210 O O . TYR B 1 163 ? 17.859 0.487 14.555 1 92.38 163 TYR B O 1
ATOM 3218 N N . GLU B 1 164 ? 17.844 2.17 13.164 1 92.81 164 GLU B N 1
ATOM 3219 C CA . GLU B 1 164 ? 18.906 2.916 13.82 1 92.81 164 GLU B CA 1
ATOM 3220 C C . GLU B 1 164 ? 18.406 4.246 14.367 1 92.81 164 GLU B C 1
ATOM 3222 O O . GLU B 1 164 ? 17.234 4.59 14.195 1 92.81 164 GLU B O 1
ATOM 3227 N N . ASP B 1 165 ? 19.25 4.918 15.078 1 92.5 165 ASP B N 1
ATOM 3228 C CA . ASP B 1 165 ? 18.844 6.184 15.672 1 92.5 165 ASP B CA 1
ATOM 3229 C C . ASP B 1 165 ? 18.422 7.184 14.594 1 92.5 165 ASP B C 1
ATOM 3231 O O . ASP B 1 165 ? 17.391 7.855 14.734 1 92.5 165 ASP B O 1
ATOM 3235 N N . ASP B 1 166 ? 19.156 7.203 13.539 1 95.94 166 ASP B N 1
ATOM 3236 C CA . ASP B 1 166 ? 18.906 8.25 12.547 1 95.94 166 ASP B CA 1
ATOM 3237 C C . ASP B 1 166 ? 18.547 7.652 11.195 1 95.94 166 ASP B C 1
ATOM 3239 O O . ASP B 1 166 ? 18.406 8.375 10.203 1 95.94 166 ASP B O 1
ATOM 3243 N N . SER B 1 167 ? 18.375 6.332 11.133 1 96.38 167 SER B N 1
ATOM 3244 C CA . SER B 1 167 ? 18.094 5.719 9.836 1 96.38 167 SER B CA 1
ATOM 3245 C C . SER B 1 167 ? 17.234 4.465 10 1 96.38 167 SER B C 1
ATOM 3247 O O . SER B 1 167 ? 17.156 3.9 11.094 1 96.38 167 SER B O 1
ATOM 3249 N N . PHE B 1 168 ? 16.531 4.191 9.016 1 97 168 PHE B N 1
ATOM 3250 C CA . PHE B 1 168 ? 15.789 2.949 8.852 1 97 168 PHE B CA 1
ATOM 3251 C C . PHE B 1 168 ? 16.281 2.18 7.633 1 97 168 PHE B C 1
ATOM 3253 O O . PHE B 1 168 ? 16.297 2.709 6.52 1 97 168 PHE B O 1
ATOM 3260 N N . ILE B 1 169 ? 16.797 1.004 7.84 1 97.31 169 ILE B N 1
ATOM 3261 C CA . ILE B 1 169 ? 17.266 0.138 6.766 1 97.31 169 ILE B CA 1
ATOM 3262 C C . ILE B 1 169 ? 16.219 -0.921 6.453 1 97.31 169 ILE B C 1
ATOM 3264 O O . ILE B 1 169 ? 15.992 -1.837 7.246 1 97.31 169 ILE B O 1
ATOM 3268 N N . GLU B 1 170 ? 15.625 -0.748 5.301 1 97.31 170 GLU B N 1
ATOM 3269 C CA . GLU B 1 170 ? 14.508 -1.597 4.902 1 97.31 170 GLU B CA 1
ATOM 3270 C C . GLU B 1 170 ? 14.93 -2.602 3.834 1 97.31 170 GLU B C 1
ATOM 3272 O O . GLU B 1 170 ? 15.562 -2.232 2.842 1 97.31 170 GLU B O 1
ATOM 3277 N N . ILE B 1 171 ? 14.641 -3.871 4.078 1 96.69 171 ILE B N 1
ATOM 3278 C CA . ILE B 1 171 ? 14.891 -4.91 3.084 1 96.69 171 ILE B CA 1
ATOM 3279 C C . ILE B 1 171 ? 13.648 -5.09 2.213 1 96.69 171 ILE B C 1
ATOM 3281 O O . ILE B 1 171 ? 12.656 -5.68 2.65 1 96.69 171 ILE B O 1
ATOM 3285 N N . VAL B 1 172 ? 13.703 -4.57 1.043 1 95.75 172 VAL B N 1
ATOM 3286 C CA . VAL B 1 172 ? 12.539 -4.539 0.166 1 95.75 172 VAL B CA 1
ATOM 3287 C C . VAL B 1 172 ? 12.984 -4.297 -1.275 1 95.75 172 VAL B C 1
ATOM 3289 O O . VAL B 1 172 ? 14.023 -3.68 -1.516 1 95.75 172 VAL B O 1
ATOM 3292 N N . HIS B 1 173 ? 12.258 -4.91 -2.215 1 94.19 173 HIS B N 1
ATOM 3293 C CA . HIS B 1 173 ? 12.484 -4.598 -3.621 1 94.19 173 HIS B CA 1
ATOM 3294 C C . HIS B 1 173 ? 12.336 -3.1 -3.883 1 94.19 173 HIS B C 1
ATOM 3296 O O . HIS B 1 173 ? 11.359 -2.482 -3.447 1 94.19 173 HIS B O 1
ATOM 3302 N N . PRO B 1 174 ? 13.25 -2.459 -4.59 1 95.25 174 PRO B N 1
ATOM 3303 C CA . PRO B 1 174 ? 13.266 -1.003 -4.742 1 95.25 174 PRO B CA 1
ATOM 3304 C C . PRO B 1 174 ? 12.07 -0.483 -5.543 1 95.25 174 PRO B C 1
ATOM 3306 O O . PRO B 1 174 ? 11.789 0.719 -5.531 1 95.25 174 PRO B O 1
ATOM 3309 N N . ASP B 1 175 ? 11.359 -1.395 -6.18 1 95 175 ASP B N 1
ATOM 3310 C CA . ASP B 1 175 ? 10.25 -0.966 -7.02 1 95 175 ASP B CA 1
ATOM 3311 C C . ASP B 1 175 ? 8.922 -1.038 -6.258 1 95 175 ASP B C 1
ATOM 3313 O O . ASP B 1 175 ? 7.871 -0.704 -6.801 1 95 175 ASP B O 1
ATOM 3317 N N . HIS B 1 176 ? 8.898 -1.461 -5.004 1 97.31 176 HIS B N 1
ATOM 3318 C CA . HIS B 1 176 ? 7.656 -1.581 -4.258 1 97.31 176 HIS B CA 1
ATOM 3319 C C . HIS B 1 176 ? 7.055 -0.211 -3.967 1 97.31 176 HIS B C 1
ATOM 3321 O O . HIS B 1 176 ? 7.754 0.696 -3.512 1 97.31 176 HIS B O 1
ATOM 3327 N N . ASN B 1 177 ? 5.801 -0.089 -4.254 1 98.19 177 ASN B N 1
ATOM 3328 C CA . ASN B 1 177 ? 5.062 1.145 -4 1 98.19 177 ASN B CA 1
ATOM 3329 C C . ASN B 1 177 ? 4.438 1.151 -2.609 1 98.19 177 ASN B C 1
ATOM 3331 O O . ASN B 1 177 ? 4.301 2.207 -1.991 1 98.19 177 ASN B O 1
ATOM 3335 N N . TYR B 1 178 ? 3.982 0.062 -2.137 1 97.88 178 TYR B N 1
ATOM 3336 C CA . TYR B 1 178 ? 3.312 -0.087 -0.85 1 97.88 178 TYR B CA 1
ATOM 3337 C C . TYR B 1 178 ? 3.357 -1.534 -0.376 1 97.88 178 TYR B C 1
ATOM 3339 O O . TYR B 1 178 ? 3.818 -2.418 -1.104 1 97.88 178 TYR B O 1
ATOM 3347 N N . TRP B 1 179 ? 3.033 -1.729 0.839 1 98.69 179 TRP B N 1
ATOM 3348 C CA . TRP B 1 179 ? 2.918 -3.043 1.462 1 98.69 179 TRP B CA 1
ATOM 3349 C C . TRP B 1 179 ? 1.455 -3.453 1.6 1 98.69 179 TRP B C 1
ATOM 3351 O O . TRP B 1 179 ? 0.564 -2.602 1.619 1 98.69 179 TRP B O 1
ATOM 3361 N N . PHE B 1 180 ? 1.287 -4.719 1.673 1 98.81 180 PHE B N 1
ATOM 3362 C CA . PHE B 1 180 ? -0.043 -5.25 1.949 1 98.81 180 PHE B CA 1
ATOM 3363 C C . PHE B 1 180 ? -0.031 -6.109 3.207 1 98.81 180 PHE B C 1
ATOM 3365 O O . PHE B 1 180 ? 1.031 -6.535 3.664 1 98.81 180 PHE B O 1
ATOM 3372 N N . SER B 1 181 ? -1.134 -6.27 3.787 1 98.69 181 SER B N 1
ATOM 3373 C CA . SER B 1 181 ? -1.449 -7.18 4.883 1 98.69 181 SER B CA 1
ATOM 3374 C C . SER B 1 181 ? -2.59 -8.117 4.512 1 98.69 181 SER B C 1
ATOM 3376 O O . SER B 1 181 ? -3.221 -7.957 3.467 1 98.69 181 SER B O 1
ATOM 3378 N N . PRO B 1 182 ? -2.818 -9.172 5.371 1 98.62 182 PRO B N 1
ATOM 3379 C CA . PRO B 1 182 ? -3.959 -10.047 5.078 1 98.62 182 PRO B CA 1
ATOM 3380 C C . PRO B 1 182 ? -5.266 -9.273 4.922 1 98.62 182 PRO B C 1
ATOM 3382 O O . PRO B 1 182 ? -6.027 -9.523 3.986 1 98.62 182 PRO B O 1
ATOM 3385 N N . PHE B 1 183 ? -5.473 -8.312 5.723 1 98.75 183 PHE B N 1
ATOM 3386 C CA . PHE B 1 183 ? -6.727 -7.57 5.645 1 98.75 183 PHE B CA 1
ATOM 3387 C C . PHE B 1 183 ? -6.727 -6.637 4.438 1 98.75 183 PHE B C 1
ATOM 3389 O O . PHE B 1 183 ? -7.688 -6.617 3.664 1 98.75 183 PHE B O 1
ATOM 3396 N N . THR B 1 184 ? -5.672 -5.828 4.25 1 98.81 184 THR B N 1
ATOM 3397 C CA . THR B 1 184 ? -5.723 -4.777 3.24 1 98.81 184 THR B CA 1
ATOM 3398 C C . THR B 1 184 ? -5.785 -5.379 1.84 1 98.81 184 THR B C 1
ATOM 3400 O O . THR B 1 184 ? -6.441 -4.828 0.952 1 98.81 184 THR B O 1
ATOM 3403 N N . LEU B 1 185 ? -5.086 -6.5 1.592 1 98.88 185 LEU B N 1
ATOM 3404 C CA . LEU B 1 185 ? -5.18 -7.121 0.275 1 98.88 185 LEU B CA 1
ATOM 3405 C C . LEU B 1 185 ? -6.605 -7.594 -0.003 1 98.88 185 LEU B C 1
ATOM 3407 O O . LEU B 1 185 ? -7.156 -7.324 -1.072 1 98.88 185 LEU B O 1
ATOM 3411 N N . LYS B 1 186 ? -7.176 -8.297 0.979 1 98.88 186 LYS B N 1
ATOM 3412 C CA . LYS B 1 186 ? -8.578 -8.695 0.847 1 98.88 186 LYS B CA 1
ATOM 3413 C C . LYS B 1 186 ? -9.469 -7.484 0.597 1 98.88 186 LYS B C 1
ATOM 3415 O O . LYS B 1 186 ? -10.336 -7.516 -0.283 1 98.88 186 LYS B O 1
ATOM 3420 N N . ASN B 1 187 ? -9.234 -6.504 1.377 1 98.69 187 ASN B N 1
ATOM 3421 C CA . ASN B 1 187 ? -10.078 -5.312 1.353 1 98.69 187 ASN B CA 1
ATOM 3422 C C . ASN B 1 187 ? -10.062 -4.645 -0.019 1 98.69 187 ASN B C 1
ATOM 3424 O O . ASN B 1 187 ? -11.125 -4.316 -0.562 1 98.69 187 ASN B O 1
ATOM 3428 N N . VAL B 1 188 ? -8.906 -4.418 -0.65 1 98.5 188 VAL B N 1
ATOM 3429 C CA . VAL B 1 188 ? -8.828 -3.699 -1.918 1 98.5 188 VAL B CA 1
ATOM 3430 C C . VAL B 1 188 ? -9.43 -4.551 -3.031 1 98.5 188 VAL B C 1
ATOM 3432 O O . VAL B 1 188 ? -10.031 -4.02 -3.973 1 98.5 188 VAL B O 1
ATOM 3435 N N . ILE B 1 189 ? -9.25 -5.848 -2.959 1 98.81 189 ILE B N 1
ATOM 3436 C CA . ILE B 1 189 ? -9.836 -6.723 -3.967 1 98.81 189 ILE B CA 1
ATOM 3437 C C . ILE B 1 189 ? -11.359 -6.598 -3.938 1 98.81 189 ILE B C 1
ATOM 3439 O O . ILE B 1 189 ? -11.984 -6.359 -4.969 1 98.81 189 ILE B O 1
ATOM 3443 N N . GLU B 1 190 ? -11.93 -6.68 -2.744 1 98.62 190 GLU B N 1
ATOM 3444 C CA . GLU B 1 190 ? -13.383 -6.684 -2.617 1 98.62 190 GLU B CA 1
ATOM 3445 C C . GLU B 1 190 ? -13.953 -5.277 -2.795 1 98.62 190 GLU B C 1
ATOM 3447 O O . GLU B 1 190 ? -15.07 -5.113 -3.285 1 98.62 190 GLU B O 1
ATOM 3452 N N . LYS B 1 191 ? -13.227 -4.348 -2.443 1 98.25 191 LYS B N 1
ATOM 3453 C CA . LYS B 1 191 ? -13.656 -2.955 -2.518 1 98.25 191 LYS B CA 1
ATOM 3454 C C . LYS B 1 191 ? -13.758 -2.488 -3.967 1 98.25 191 LYS B C 1
ATOM 3456 O O . LYS B 1 191 ? -14.656 -1.717 -4.316 1 98.25 191 LYS B O 1
ATOM 3461 N N . TYR B 1 192 ? -12.883 -2.973 -4.863 1 98.38 192 TYR B N 1
ATOM 3462 C CA . TYR B 1 192 ? -12.766 -2.334 -6.168 1 98.38 192 TYR B CA 1
ATOM 3463 C C . TYR B 1 192 ? -13.133 -3.305 -7.285 1 98.38 192 TYR B C 1
ATOM 3465 O O . TYR B 1 192 ? -12.961 -2.998 -8.469 1 98.38 192 TYR B O 1
ATOM 3473 N N . THR B 1 193 ? -13.57 -4.465 -6.918 1 98.44 193 THR B N 1
ATOM 3474 C CA . THR B 1 193 ? -14.031 -5.441 -7.895 1 98.44 193 THR B CA 1
ATOM 3475 C C . THR B 1 193 ? -15.266 -6.184 -7.375 1 98.44 193 THR B C 1
ATOM 3477 O O . THR B 1 193 ? -15.656 -6.004 -6.223 1 98.44 193 THR B O 1
ATOM 3480 N N . SER B 1 194 ? -15.875 -6.957 -8.266 1 97.81 194 SER B N 1
ATOM 3481 C CA . SER B 1 194 ? -16.984 -7.824 -7.859 1 97.81 194 SER B CA 1
ATOM 3482 C C . SER B 1 194 ? -16.469 -9.188 -7.41 1 97.81 194 SER B C 1
ATOM 3484 O O . SER B 1 194 ? -17.266 -10.117 -7.211 1 97.81 194 SER B O 1
ATOM 3486 N N . LEU B 1 195 ? -15.18 -9.328 -7.25 1 98.56 195 LEU B N 1
ATOM 3487 C CA . LEU B 1 195 ? -14.602 -10.57 -6.754 1 98.56 195 LEU B CA 1
ATOM 3488 C C . LEU B 1 195 ? -14.828 -10.711 -5.254 1 98.56 195 LEU B C 1
ATOM 3490 O O . LEU B 1 195 ? -14.727 -9.734 -4.508 1 98.56 195 LEU B O 1
ATOM 3494 N N . LYS B 1 196 ? -15.188 -11.883 -4.875 1 98.62 196 LYS B N 1
ATOM 3495 C CA . LYS B 1 196 ? -15.289 -12.227 -3.457 1 98.62 196 LYS B CA 1
ATOM 3496 C C . LYS B 1 196 ? -14.109 -13.078 -3.01 1 98.62 196 LYS B C 1
ATOM 3498 O O . LYS B 1 196 ? -13.836 -14.125 -3.596 1 98.62 196 LYS B O 1
ATOM 3503 N N . VAL B 1 197 ? -13.375 -12.617 -2.01 1 98.81 197 VAL B N 1
ATOM 3504 C CA . VAL B 1 197 ? -12.266 -13.383 -1.457 1 98.81 197 VAL B CA 1
ATOM 3505 C C . VAL B 1 197 ? -12.797 -14.484 -0.544 1 98.81 197 VAL B C 1
ATOM 3507 O O . VAL B 1 197 ? -13.414 -14.203 0.487 1 98.81 197 VAL B O 1
ATOM 3510 N N . GLU B 1 198 ? -12.484 -15.672 -0.892 1 98.5 198 GLU B N 1
ATOM 3511 C CA . GLU B 1 198 ? -13.047 -16.797 -0.158 1 98.5 198 GLU B CA 1
ATOM 3512 C C . GLU B 1 198 ? -12.023 -17.391 0.82 1 98.5 198 GLU B C 1
ATOM 3514 O O . GLU B 1 198 ? -12.398 -18.031 1.801 1 98.5 198 GLU B O 1
ATOM 3519 N N . GLU B 1 199 ? -10.789 -17.25 0.517 1 98.56 199 GLU B N 1
ATOM 3520 C CA . GLU B 1 199 ? -9.719 -17.781 1.349 1 98.56 199 GLU B CA 1
ATOM 3521 C C . GLU B 1 199 ? -8.516 -16.844 1.362 1 98.56 199 GLU B C 1
ATOM 3523 O O . GLU B 1 199 ? -8.188 -16.219 0.346 1 98.56 199 GLU B O 1
ATOM 3528 N N . ILE B 1 200 ? -7.914 -16.781 2.514 1 98.81 200 ILE B N 1
ATOM 3529 C CA . ILE B 1 200 ? -6.633 -16.094 2.654 1 98.81 200 ILE B CA 1
ATOM 3530 C C . ILE B 1 200 ? -5.57 -17.078 3.125 1 98.81 200 ILE B C 1
ATOM 3532 O O . ILE B 1 200 ? -5.738 -17.75 4.152 1 98.81 200 ILE B O 1
ATOM 3536 N N . LEU B 1 201 ? -4.531 -17.156 2.35 1 98.81 201 LEU B N 1
ATOM 3537 C CA . LEU B 1 201 ? -3.408 -18.047 2.629 1 98.81 201 LEU B CA 1
ATOM 3538 C C . LEU B 1 201 ? -2.133 -17.25 2.869 1 98.81 201 LEU B C 1
ATOM 3540 O O . LEU B 1 201 ? -1.869 -16.266 2.17 1 98.81 201 LEU B O 1
ATOM 3544 N N . LEU B 1 202 ? -1.451 -17.594 3.865 1 98.62 202 LEU B N 1
ATOM 3545 C CA . LEU B 1 202 ? -0.109 -17.047 4.07 1 98.62 202 LEU B CA 1
ATOM 3546 C C . LEU B 1 202 ? 0.948 -18.031 3.572 1 98.62 202 LEU B C 1
ATOM 3548 O O . LEU B 1 202 ? 1.126 -19.109 4.152 1 98.62 202 LEU B O 1
ATOM 3552 N N . LEU B 1 203 ? 1.604 -17.625 2.523 1 98.5 203 LEU B N 1
ATOM 3553 C CA . LEU B 1 203 ? 2.539 -18.516 1.849 1 98.5 203 LEU B CA 1
ATOM 3554 C C . LEU B 1 203 ? 3.977 -18.203 2.252 1 98.5 203 LEU B C 1
ATOM 3556 O O . LEU B 1 203 ? 4.27 -17.094 2.711 1 98.5 203 LEU B O 1
ATOM 3560 N N . GLU B 1 204 ? 4.891 -19.203 2.029 1 97 204 GLU B N 1
ATOM 3561 C CA . GLU B 1 204 ? 6.336 -19.031 2.146 1 97 204 GLU B CA 1
ATOM 3562 C C . GLU B 1 204 ? 6.715 -18.453 3.508 1 97 204 GLU B C 1
ATOM 3564 O O . GLU B 1 204 ? 7.355 -17.406 3.584 1 97 204 GLU B O 1
ATOM 3569 N N . GLY B 1 205 ? 6.355 -19.172 4.559 1 95.25 205 GLY B N 1
ATOM 3570 C CA . GLY B 1 205 ? 6.66 -18.703 5.902 1 95.25 205 GLY B CA 1
ATOM 3571 C C . GLY B 1 205 ? 5.957 -17.422 6.27 1 95.25 205 GLY B C 1
ATOM 3572 O O . GLY B 1 205 ? 6.551 -16.531 6.891 1 95.25 205 GLY B O 1
ATOM 3573 N N . ASP B 1 206 ? 4.793 -17.172 5.719 1 97 206 ASP B N 1
ATOM 3574 C CA . ASP B 1 206 ? 3.879 -16.062 6.012 1 97 206 ASP B CA 1
ATOM 3575 C C . ASP B 1 206 ? 4.375 -14.766 5.395 1 97 206 ASP B C 1
ATOM 3577 O O . ASP B 1 206 ? 3.855 -13.688 5.695 1 97 206 ASP B O 1
ATOM 3581 N N . THR B 1 207 ? 5.363 -14.844 4.508 1 98 207 THR B N 1
ATOM 3582 C CA . THR B 1 207 ? 5.922 -13.625 3.938 1 98 207 THR B CA 1
ATOM 3583 C C . THR B 1 207 ? 5.047 -13.109 2.799 1 98 207 THR B C 1
ATOM 3585 O O . THR B 1 207 ? 5.203 -11.969 2.355 1 98 207 THR B O 1
ATOM 3588 N N . MET B 1 208 ? 4.109 -13.977 2.334 1 98.31 208 MET B N 1
ATOM 3589 C CA . MET B 1 208 ? 3.205 -13.602 1.253 1 98.31 208 MET B CA 1
ATOM 3590 C C . MET B 1 208 ? 1.752 -13.828 1.654 1 98.31 208 MET B C 1
ATOM 3592 O O . MET B 1 208 ? 1.421 -14.867 2.234 1 98.31 208 MET B O 1
ATOM 3596 N N . VAL B 1 209 ? 0.941 -12.82 1.435 1 98.81 209 VAL B N 1
ATOM 3597 C CA . VAL B 1 209 ? -0.502 -13.016 1.534 1 98.81 209 VAL B CA 1
ATOM 3598 C C . VAL B 1 209 ? -1.061 -13.445 0.18 1 98.81 209 VAL B C 1
ATOM 3600 O O . VAL B 1 209 ? -0.714 -12.867 -0.854 1 98.81 209 VAL B O 1
ATOM 3603 N N . CYS B 1 210 ? -1.84 -14.453 0.151 1 98.88 210 CYS B N 1
ATOM 3604 C CA . CYS B 1 210 ? -2.52 -14.922 -1.05 1 98.88 210 CYS B CA 1
ATOM 3605 C C . CYS B 1 210 ? -4.031 -14.945 -0.85 1 98.88 210 CYS B C 1
ATOM 3607 O O . CYS B 1 210 ? -4.535 -15.641 0.035 1 98.88 210 CYS B O 1
ATOM 3609 N N . CYS B 1 211 ? -4.754 -14.203 -1.618 1 98.94 211 CYS B N 1
ATOM 3610 C CA . CYS B 1 211 ? -6.211 -14.211 -1.608 1 98.94 211 CYS B CA 1
ATOM 3611 C C . CYS B 1 211 ? -6.758 -15.055 -2.754 1 98.94 211 CYS B C 1
ATOM 3613 O O . CYS B 1 211 ? -6.445 -14.805 -3.92 1 98.94 211 CYS B O 1
ATOM 3615 N N . ARG B 1 212 ? -7.465 -16.047 -2.451 1 98.88 212 ARG B N 1
ATOM 3616 C CA . ARG B 1 212 ? -8.273 -16.766 -3.439 1 98.88 212 ARG B CA 1
ATOM 3617 C C . ARG B 1 212 ? -9.633 -16.094 -3.613 1 98.88 212 ARG B C 1
ATOM 3619 O O . ARG B 1 212 ? -10.406 -15.984 -2.658 1 98.88 212 ARG B O 1
ATOM 3626 N N . ALA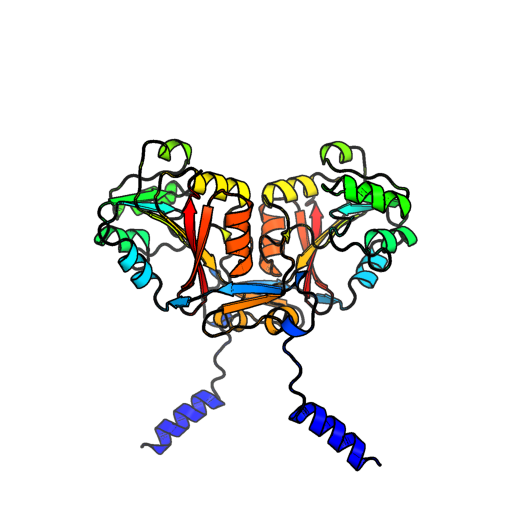 B 1 213 ? -9.93 -15.68 -4.828 1 98.88 213 ALA B N 1
ATOM 3627 C CA . ALA B 1 213 ? -11.172 -14.945 -5.066 1 98.88 213 ALA B CA 1
ATOM 3628 C C . ALA B 1 213 ? -11.93 -15.523 -6.258 1 98.88 213 ALA B C 1
ATOM 3630 O O . ALA B 1 213 ? -11.336 -16.141 -7.141 1 98.88 213 ALA B O 1
ATOM 3631 N N . VAL B 1 214 ? -13.227 -15.359 -6.25 1 98.56 214 VAL B N 1
ATOM 3632 C CA . VAL B 1 214 ? -14.094 -15.789 -7.34 1 98.56 214 VAL B CA 1
ATOM 3633 C C . VAL B 1 214 ? -15.102 -14.688 -7.664 1 98.56 214 VAL B C 1
ATOM 3635 O O . VAL B 1 214 ? -15.367 -13.812 -6.832 1 98.56 214 VAL B O 1
ATOM 3638 N N . LYS B 1 215 ? -15.539 -14.688 -8.93 1 95.5 215 LYS B N 1
ATOM 3639 C CA . LYS B 1 215 ? -16.562 -13.719 -9.312 1 95.5 215 LYS B CA 1
ATOM 3640 C C . LYS B 1 215 ? -17.891 -14.016 -8.633 1 95.5 215 LYS B C 1
ATOM 3642 O O . LYS B 1 215 ? -18.266 -15.18 -8.492 1 95.5 215 LYS B O 1
ATOM 3647 N N . THR B 1 216 ? -18.484 -13.016 -8.008 1 86.06 216 THR B N 1
ATOM 3648 C CA . THR B 1 216 ? -19.766 -13.18 -7.355 1 86.06 216 THR B CA 1
ATOM 3649 C C . THR B 1 216 ? -20.875 -13.359 -8.391 1 86.06 216 THR B C 1
ATOM 3651 O O . THR B 1 216 ? -20.859 -12.742 -9.453 1 86.06 216 THR B O 1
ATOM 3654 N N . ASN B 1 217 ? -21.469 -14.484 -8.688 1 64.88 217 ASN B N 1
ATOM 3655 C CA . ASN B 1 217 ? -22.594 -14.727 -9.57 1 64.88 217 ASN B CA 1
ATOM 3656 C C . ASN B 1 217 ? -23.641 -13.625 -9.461 1 64.88 217 ASN B C 1
ATOM 3658 O O . ASN B 1 217 ? -24.062 -13.273 -8.359 1 64.88 217 ASN B O 1
ATOM 3662 N N . ALA B 1 218 ? -23.703 -12.617 -10.359 1 42.53 218 ALA B N 1
ATOM 3663 C CA . ALA B 1 218 ? -24.938 -11.844 -10.414 1 42.53 218 ALA B CA 1
ATOM 3664 C C . ALA B 1 218 ? -26.156 -12.766 -10.422 1 42.53 218 ALA B C 1
ATOM 3666 O O . ALA B 1 218 ? -26.094 -13.867 -10.969 1 42.53 218 ALA B O 1
#

pLDDT: mean 91.81, std 13.42, range [42.03, 98.94]

Foldseek 3Di:
DVVVVVVVVVCCVVPVPPPDPCVVDDVVPDDDDDEAEDAAPLVVCLVVQAQWFEEEEPQLPPPDGDLVPGSQLSNLVGHPHYEYEYLPPVSVVVVCVRHVHHYYDDLVVQQPDATQEYEYEAPQQQDPDNLVVLASVQSHHYFKYKHKHFACPQPVQVVVWDDDPVDTRHDDDPRGPDGDHLVRVQVSNVVRHQWHFDHWYQYNSNRMIITMTGHDDD/DVVVVVVVVVCCVVPVPPPDPCVVDDVVPDDDDDEAEDAAPLVVCLVVQAQWFEEEEPQLPPPDGDLVPGSQLSNLVGHPHYEYEYLPPVSVVVVCVRHVHHYYDDLVVQQPPATQEYEYEAPQQQDPDNLVVLASVQSHHYFKYKHKHFACPQPVQVVVWDDDPVDTRHDDDPRGPDGDHLVRVQVSNVVRHQWHFDHWYQYNSNRMIITMTGHDDD

Radius of gyration: 24.33 Å; Cα contacts (8 Å, |Δi|>4): 890; chains: 2; bounding box: 60×67×80 Å

Secondary structure (DSSP, 8-state):
-HHHHHHHHHHHHHHS-PPPGGGTS-GGGEEEEE-EEES-HHHHHHHHHTT-EEEEES-S--SS--GGG-HHHHHHTTSSEEEEE-S-HHHHHHHHTT--S-EESSGGGGTT--EEEEEETT-GGG-S-HHHHHHHHHHS-EEEEEEEEEBTT-HHHHHH-EE-SSEEEEES-TT---BB-HHHHHHHHHHHSSEEEEEEEEETTTTEEEEEEEE---/-HHHHHHHHHHHHHHS-PPPGGGTS-GGGEEEEE-EEES-HHHHHHHHHTT-EEEEES-S--SS--GGG-HHHHHHTTSSEEEEE-S-HHHHHHHHTT--S-EES-GGGGTT--EEEEEETT-GGG-S-HHHHHHHHHHS-EEEEEEEEEBTT-HHHHHH-EE-SSEEEEES-TT---BB-HHHHHHHHHHHSSEEEEEEEEETTTTEEEEEEEE---